Protein AF-A0A0S7WGB2-F1 (afdb_monomer)

Sequence (646 aa):
MKRSSSIVLLCVVPLFVHAASQEVFLLPTKPGRPSEVVHPSSLGKGKGVDYVIQYDGNESNYYLSGLLPGDTIGVFFIPPAACSLVQIHYCKYASAAPPTNTYYAFVADVPDGVTLDDFEEYHSASSMPGPTPVGTMFEGPSPFTHDLIGDWEWDTLDVPSVPDVGTNPFYAATTIEGTPGVESEQSTRIDTEVSPPYYGIAWKQGGAGPEANGPGWYSSWHLFWVRALVRVYENLGAEIVGYDRLPDTYLTTTRTVTAQARDLLGIPGSLHGVAWVRLTYSINGGSETTLDMTRISGDSLDGVYSLSLPAVGVYDTVSYYIATEDLQGVGTTTATASYVVRQGTPGNILLLVEDDPYYISHDPVRSVAGKVDFWDEDEYGRADSSVLNFYLPGKGPGQSIIFWFTWSGFHFVDETYTGGGTGFLEDFLDGGGKLFVSSEDLPCGGFALNPDFEDWVAPAGHFLHDYMKAFAGYDDHETDSVFTQYGVPGDPLTGSANLAEVYVWPYDWAGSGNTWAGRFDDLDPGAVPIFYGAVGEVMGYRYADPGGYKVVFLYYPWHYVMLSDLSGYDTEAQDTLIHNTLTWFGYVGVYEEEAEEAGFRCALHAALPNPVTDVARIGYSLSSPRNVSLKVYDITGRLVKTLVDE

Radius of gyration: 32.65 Å; Cα contacts (8 Å, |Δi|>4): 1582; chains: 1; bounding box: 116×72×86 Å

Foldseek 3Di:
DDDDDDDDDPPPPPPPPPFAWAKWKWDFDDPPDATDTHHVVVQPDDDHPVVVPDPDDDDFWDWDWDAFAFKKKWFKHQDLFWWFFFKKKFKKAFADPPFPWKKFKFKAFADPPDDLVQFAAQLDPPGDFGDDRHDGTQDDSDIDGDRDHPDIDIDMDGRPVRDGCGRGMMMIIMGIHDDGPDIGSMTFGKDAQADDPAGMKMFDCADPHSRPNHTHIHGYNIDTPMMTTIIGSGQSKKEWPDKDQDFAAQFLAKDKIKTKMAFQGGTVPVQTFWPWKWKWKDKPPDDIDIDTWAFPDDDRGITMTMDIDGRHDAQIKMKMKMWITTSVRDYDIDDIHMAGNHDDDQAAEEEEEEPAPPLPPDDLLVVWFVGYDYHYCVVRNAYAPRNLQLLAQPRHRYPLEYEYEYAQCQSCFDLVGLVGTNNSVVSSQLSQGEYEYEYQHCVCRRVVQDVVQFKGAADPVGCCVPPVFFGIWTWLPWFAQKFKKAFDCPDLQQNDPLNRMWIAGARVVCPSGTQRFMFGPDGDPQWAQGMAGPVGTRQWTKHADPSNYIYIYGSGRLSRIADPVNPGHPSVSSNSNSNSSCVVNVPPRTDDDDDDDPPKDKDKDDWPPPVDDDDTDIDIDIPDDDFDWAFDADPVRHTDDIPDGD

pLDDT: mean 84.35, std 15.84, range [25.73, 98.75]

Secondary structure (DSSP, 8-state):
-----------------PPP-EEEEEPPPBTTBPPPEE-GGGGGSSS-GGGT--SSSS---EE---PPTT-EEEEEE--SS-EEEEEEEEEEEESSSS----EEEEEEEPPTT--GGG--BTTSTTPPPB--S--SEEEEEEEE----BSS-EEEEEE-TT--EEET--EEEEEEEPSSTTS--SEEEEEE-SPPSSP-EEEEE---SSTTTT-SEEEEESSEE-EEEEEEE-S---BEEEEE--PPPBS--S-EEEEEEEE----SSGGG-SEEEEEEEEEETT---EEEEPEEEEE-SSEEEEEEEEPP--TT-EEEEEEEEEETTS-B-BPPPEEEEB----TTPEEEEEES-TT--S--HHHHHBSSEEEEEHHHH-S--HHHHHTTSTTTSSS-SEEEEEESS-HHHH-TTTTTSSSHHHHHHHHTT-EEEEE-SSIIIIIS-S-TTSSEEE--TTSHIIIII-EEEEETT---SSSEEEEE-TT-TTT-SGGGSSEEEPPPTTTTTS-----EEEEE-TT-EEEEE-TTS-EEEEEEE-TTS-EEEEESS-GGGEE-TTSSSB-HHHHHHHHHHHHHHTT---BPPS----TT--EEEPPPBSSS-SS--B--EEESS----EEEEE-TTS-EEEEEEE-

Mean predicted aligned error: 14.78 Å

Structure (mmCIF, N/CA/C/O backbone):
data_AF-A0A0S7WGB2-F1
#
_entry.id   AF-A0A0S7WGB2-F1
#
loop_
_atom_site.group_PDB
_atom_site.id
_atom_site.type_symbol
_atom_site.label_atom_id
_atom_site.label_alt_id
_atom_site.label_comp_id
_atom_site.label_asym_id
_atom_site.label_entity_id
_atom_site.label_seq_id
_atom_site.pdbx_PDB_ins_code
_atom_site.Cartn_x
_atom_site.Cartn_y
_atom_site.Cartn_z
_atom_site.occupancy
_atom_site.B_iso_or_equiv
_atom_site.auth_seq_id
_atom_site.auth_comp_id
_atom_site.auth_asym_id
_atom_site.auth_atom_id
_atom_site.pdbx_PDB_model_num
ATOM 1 N N . MET A 1 1 ? 80.731 8.895 -43.861 1.00 42.41 1 MET A N 1
ATOM 2 C CA . MET A 1 1 ? 79.888 9.332 -42.729 1.00 42.41 1 MET A CA 1
ATOM 3 C C . MET A 1 1 ? 78.636 9.996 -43.300 1.00 42.41 1 MET A C 1
ATOM 5 O O . MET A 1 1 ? 78.720 11.132 -43.730 1.00 42.41 1 MET A O 1
ATOM 9 N N . LYS A 1 2 ? 77.532 9.249 -43.424 1.00 32.84 2 LYS A N 1
ATOM 10 C CA . LYS A 1 2 ? 76.157 9.724 -43.682 1.00 32.84 2 LYS A CA 1
ATOM 11 C C . LYS A 1 2 ? 75.243 8.562 -43.277 1.00 32.84 2 LYS A C 1
ATOM 13 O O . LYS A 1 2 ? 75.189 7.559 -43.979 1.00 32.84 2 LYS A O 1
ATOM 18 N N . ARG A 1 3 ? 74.660 8.636 -42.076 1.00 29.11 3 ARG A N 1
ATOM 19 C CA . ARG A 1 3 ? 73.655 7.680 -41.592 1.00 29.11 3 ARG A CA 1
ATOM 20 C C . ARG A 1 3 ? 72.291 8.164 -42.082 1.00 29.11 3 ARG A C 1
ATOM 22 O O . ARG A 1 3 ? 71.947 9.317 -41.856 1.00 29.11 3 ARG A O 1
ATOM 29 N N . SER A 1 4 ? 71.576 7.290 -42.781 1.00 28.77 4 SER A N 1
ATOM 30 C CA . SER A 1 4 ? 70.170 7.462 -43.139 1.00 28.77 4 SER A CA 1
ATOM 31 C C . SER A 1 4 ? 69.328 7.119 -41.914 1.00 28.77 4 SER A C 1
ATOM 33 O O . SER A 1 4 ? 69.390 5.987 -41.439 1.00 28.77 4 SER A O 1
ATOM 35 N N . SER A 1 5 ? 68.592 8.091 -41.383 1.00 31.03 5 SER A N 1
ATOM 36 C CA . SER A 1 5 ? 67.608 7.874 -40.322 1.00 31.03 5 SER A CA 1
ATOM 37 C C . SER A 1 5 ? 66.266 7.546 -40.970 1.00 31.03 5 SER A C 1
ATOM 39 O O . SER A 1 5 ? 65.616 8.432 -41.517 1.00 31.03 5 SER A O 1
ATOM 41 N N . SER A 1 6 ? 65.861 6.278 -40.925 1.00 29.50 6 SER A N 1
ATOM 42 C CA . SER A 1 6 ? 64.485 5.877 -41.219 1.00 29.50 6 SER A CA 1
ATOM 43 C C . SER A 1 6 ? 63.653 6.071 -39.954 1.00 29.50 6 SER A C 1
ATOM 45 O O . SER A 1 6 ? 63.868 5.384 -38.959 1.00 29.50 6 SER A O 1
ATOM 47 N N . ILE A 1 7 ? 62.732 7.033 -39.982 1.00 31.23 7 ILE A N 1
ATOM 48 C CA . ILE A 1 7 ? 61.680 7.183 -38.975 1.00 31.23 7 ILE A CA 1
ATOM 49 C C . ILE A 1 7 ? 60.627 6.118 -39.289 1.00 31.23 7 ILE A C 1
ATOM 51 O O . ILE A 1 7 ? 59.967 6.181 -40.324 1.00 31.23 7 ILE A O 1
ATOM 55 N N . VAL A 1 8 ? 60.506 5.118 -38.418 1.00 28.47 8 VAL A N 1
ATOM 56 C CA . VAL A 1 8 ? 59.372 4.190 -38.415 1.00 28.47 8 VAL A CA 1
ATOM 57 C C . VAL A 1 8 ? 58.229 4.910 -37.710 1.00 28.47 8 VAL A C 1
ATOM 59 O O . VAL A 1 8 ? 58.269 5.111 -36.498 1.00 28.47 8 VAL A O 1
ATOM 62 N N . LEU A 1 9 ? 57.241 5.353 -38.484 1.00 26.38 9 LEU A N 1
ATOM 63 C CA . LEU A 1 9 ? 55.979 5.862 -37.965 1.00 26.38 9 LEU A CA 1
ATOM 64 C C . LEU A 1 9 ? 55.175 4.651 -37.470 1.00 26.38 9 LEU A C 1
ATOM 66 O O . LEU A 1 9 ? 54.640 3.885 -38.269 1.00 26.38 9 LEU A O 1
ATOM 70 N N . LEU A 1 10 ? 55.158 4.432 -36.156 1.00 27.50 10 LEU A N 1
ATOM 71 C CA . LEU A 1 10 ? 54.291 3.440 -35.532 1.00 27.50 10 LEU A CA 1
ATOM 72 C C . LEU A 1 10 ? 52.867 4.021 -35.532 1.00 27.50 10 LEU A C 1
ATOM 74 O O . LEU A 1 10 ? 52.515 4.816 -34.664 1.00 27.50 10 LEU A O 1
ATOM 78 N N . CYS A 1 11 ? 52.058 3.678 -36.536 1.00 25.73 11 CYS A N 1
ATOM 79 C CA . CYS A 1 11 ? 50.611 3.858 -36.454 1.00 25.73 11 CYS A CA 1
ATOM 80 C C . CYS A 1 11 ? 50.092 2.919 -35.362 1.00 25.73 11 CYS A C 1
ATOM 82 O O . CYS A 1 11 ? 49.895 1.729 -35.598 1.00 25.73 11 CYS A O 1
ATOM 84 N N . VAL A 1 12 ? 49.891 3.454 -34.158 1.00 30.66 12 VAL A N 1
ATOM 85 C CA . VAL A 1 12 ? 49.016 2.830 -33.168 1.00 30.66 12 VAL A CA 1
ATOM 86 C C . VAL A 1 12 ? 47.600 3.011 -33.702 1.00 30.66 12 VAL A C 1
ATOM 88 O O . VAL A 1 12 ? 46.994 4.067 -33.548 1.00 30.66 12 VAL A O 1
ATOM 91 N N . VAL A 1 13 ? 47.104 2.000 -34.410 1.00 29.02 13 VAL A N 1
ATOM 92 C CA . VAL A 1 13 ? 45.662 1.825 -34.581 1.00 29.02 13 VAL A CA 1
ATOM 93 C C . VAL A 1 13 ? 45.130 1.571 -33.170 1.00 29.02 13 VAL A C 1
ATOM 95 O O . VAL A 1 13 ? 45.625 0.637 -32.531 1.00 29.02 13 VAL A O 1
ATOM 98 N N . PRO A 1 14 ? 44.196 2.373 -32.632 1.00 31.22 14 PRO A N 1
ATOM 99 C CA . PRO A 1 14 ? 43.492 1.951 -31.440 1.00 31.22 14 PRO A CA 1
ATOM 100 C C . PRO A 1 14 ? 42.751 0.675 -31.839 1.00 31.22 14 PRO A C 1
ATOM 102 O O . PRO A 1 14 ? 41.801 0.714 -32.619 1.00 31.22 14 PRO A O 1
ATOM 105 N N . LEU A 1 15 ? 43.221 -0.477 -31.356 1.00 30.94 15 LEU A N 1
ATOM 106 C CA . LEU A 1 15 ? 42.318 -1.598 -31.175 1.00 30.94 15 LEU A CA 1
ATOM 107 C C . LEU A 1 15 ? 41.280 -1.080 -30.184 1.00 30.94 15 LEU A C 1
ATOM 109 O O . LEU A 1 15 ? 41.540 -1.035 -28.984 1.00 30.94 15 LEU A O 1
ATOM 113 N N . PHE A 1 16 ? 40.136 -0.629 -30.698 1.00 33.62 16 PHE A N 1
ATOM 114 C CA . PHE A 1 16 ? 38.912 -0.627 -29.923 1.00 33.62 16 PHE A CA 1
ATOM 115 C C . PHE A 1 16 ? 38.746 -2.071 -29.455 1.00 33.62 16 PHE A C 1
ATOM 117 O O . PHE A 1 16 ? 38.366 -2.954 -30.226 1.00 33.62 16 PHE A O 1
ATOM 124 N N . VAL A 1 17 ? 39.131 -2.324 -28.203 1.00 36.31 17 VAL A N 1
ATOM 125 C CA . VAL A 1 17 ? 38.549 -3.410 -27.427 1.00 36.31 17 VAL A CA 1
ATOM 126 C C . VAL A 1 17 ? 37.057 -3.189 -27.616 1.00 36.31 17 VAL A C 1
ATOM 128 O O . VAL A 1 17 ? 36.560 -2.139 -27.215 1.00 36.31 17 VAL A O 1
ATOM 131 N N . HIS A 1 18 ? 36.386 -4.074 -28.362 1.00 40.72 18 HIS A N 1
ATOM 132 C CA . HIS A 1 18 ? 34.930 -4.054 -28.404 1.00 40.72 18 HIS A CA 1
ATOM 133 C C . HIS A 1 18 ? 34.508 -4.016 -26.942 1.00 40.72 18 HIS A C 1
ATOM 135 O O . HIS A 1 18 ? 34.888 -4.922 -26.193 1.00 40.72 18 HIS A O 1
ATOM 141 N N . ALA A 1 19 ? 33.841 -2.938 -26.522 1.00 54.25 19 ALA A N 1
ATOM 142 C CA . ALA A 1 19 ? 33.195 -2.933 -25.226 1.00 54.25 19 ALA A CA 1
ATOM 143 C C . ALA A 1 19 ? 32.399 -4.236 -25.171 1.00 54.25 19 ALA A C 1
ATOM 145 O O . ALA A 1 19 ? 31.718 -4.594 -26.142 1.00 54.25 19 ALA A O 1
ATOM 146 N N . ALA A 1 20 ? 32.601 -5.017 -24.112 1.00 70.62 20 ALA A N 1
ATOM 147 C CA . ALA A 1 20 ? 31.757 -6.175 -23.917 1.00 70.62 20 ALA A CA 1
ATOM 148 C C . ALA A 1 20 ? 30.309 -5.679 -23.983 1.00 70.62 20 ALA A C 1
ATOM 150 O O . ALA A 1 20 ? 30.006 -4.600 -23.493 1.00 70.62 20 ALA A O 1
ATOM 151 N N . SER A 1 21 ? 29.451 -6.402 -24.681 1.00 80.94 21 SER A N 1
ATOM 152 C CA . SER A 1 21 ? 28.042 -6.051 -24.796 1.00 80.94 21 SER A CA 1
ATOM 153 C C . SER A 1 21 ? 27.221 -7.310 -24.634 1.00 80.94 21 SER A C 1
ATOM 155 O O . SER A 1 21 ? 27.725 -8.420 -24.846 1.00 80.94 21 SER A O 1
ATOM 157 N N . GLN A 1 22 ? 25.976 -7.136 -24.219 1.00 84.81 22 GLN A N 1
ATOM 158 C CA . GLN A 1 22 ? 25.031 -8.228 -24.069 1.00 84.81 22 GLN A CA 1
ATOM 159 C C . GLN A 1 22 ? 23.725 -7.916 -24.765 1.00 84.81 22 GLN A C 1
ATOM 161 O O . GLN A 1 22 ? 23.256 -6.781 -24.742 1.00 84.81 22 GLN A O 1
ATOM 166 N N . GLU A 1 23 ? 23.154 -8.947 -25.376 1.00 87.56 23 GLU A N 1
ATOM 167 C CA . GLU A 1 23 ? 21.829 -8.873 -25.968 1.00 87.56 23 GLU A CA 1
ATOM 168 C C . GLU A 1 23 ? 20.772 -9.120 -24.893 1.00 87.56 23 GLU A C 1
ATOM 170 O O . GLU A 1 23 ? 20.782 -10.155 -24.226 1.00 87.56 23 GLU A O 1
ATOM 175 N N . VAL A 1 24 ? 19.866 -8.161 -24.734 1.00 85.81 24 VAL A N 1
ATOM 176 C CA . VAL A 1 24 ? 18.744 -8.210 -23.793 1.00 85.81 24 VAL A CA 1
ATOM 177 C C . VAL A 1 24 ? 17.485 -7.685 -24.455 1.00 85.81 24 VAL A C 1
ATOM 179 O O . VAL A 1 24 ? 17.551 -6.893 -25.397 1.00 85.81 24 VAL A O 1
ATOM 182 N N . PHE A 1 25 ? 16.334 -8.123 -23.959 1.00 88.44 25 PHE A N 1
ATOM 183 C CA . PHE A 1 25 ? 15.065 -7.534 -24.351 1.00 88.44 25 PHE A CA 1
ATOM 184 C C . PHE A 1 25 ? 14.744 -6.337 -23.462 1.00 88.44 25 PHE A C 1
ATOM 186 O O . PHE A 1 25 ? 14.855 -6.428 -22.242 1.00 88.44 25 PHE A O 1
ATOM 193 N N . LEU A 1 26 ? 14.314 -5.244 -24.083 1.00 89.12 26 LEU A N 1
ATOM 194 C CA . LEU A 1 26 ? 13.598 -4.165 -23.424 1.00 89.12 26 LEU A CA 1
ATOM 195 C C . LEU A 1 26 ? 12.100 -4.413 -23.562 1.00 89.12 26 LEU A C 1
ATOM 197 O O . LEU A 1 26 ? 11.605 -4.682 -24.664 1.00 89.12 26 LEU A O 1
ATOM 201 N N . LEU A 1 27 ? 11.391 -4.292 -22.446 1.00 87.06 27 LEU A N 1
ATOM 202 C CA . LEU A 1 27 ? 9.941 -4.138 -22.434 1.00 87.06 27 LEU A CA 1
ATOM 203 C C . LEU A 1 27 ? 9.577 -2.650 -22.619 1.00 87.06 27 LEU A C 1
ATOM 205 O O . LEU A 1 27 ? 10.421 -1.780 -22.365 1.00 87.06 27 LEU A O 1
ATOM 209 N N . PRO A 1 28 ? 8.355 -2.329 -23.081 1.00 83.06 28 PRO A N 1
ATOM 210 C CA . PRO A 1 28 ? 7.879 -0.957 -23.174 1.00 83.06 28 PRO A CA 1
ATOM 211 C C . PRO A 1 28 ? 8.037 -0.230 -21.839 1.00 83.06 28 PRO A C 1
ATOM 213 O O . PRO A 1 28 ? 7.956 -0.830 -20.764 1.00 83.06 28 PRO A O 1
ATOM 216 N N . THR A 1 29 ? 8.298 1.067 -21.917 1.00 84.31 29 THR A N 1
ATOM 217 C CA . THR A 1 29 ? 8.453 1.925 -20.738 1.00 84.31 29 THR A CA 1
ATOM 218 C C . THR A 1 29 ? 7.164 1.967 -19.910 1.00 84.31 29 THR A C 1
ATOM 220 O O . THR A 1 29 ? 6.072 1.850 -20.461 1.00 84.31 29 THR A O 1
ATOM 223 N N . LYS A 1 30 ? 7.300 2.161 -18.591 1.00 74.94 30 LYS A N 1
ATOM 224 C CA . LYS A 1 30 ? 6.201 2.297 -17.620 1.00 74.94 30 LYS A CA 1
ATOM 225 C C . LYS A 1 30 ? 6.271 3.635 -16.856 1.00 74.94 30 LYS A C 1
ATOM 227 O O . LYS A 1 30 ? 7.336 4.257 -16.844 1.00 74.94 30 LYS A O 1
ATOM 232 N N . PRO A 1 31 ? 5.189 4.059 -16.166 1.00 65.06 31 PRO A N 1
ATOM 233 C CA . PRO A 1 31 ? 5.184 5.256 -15.321 1.00 65.06 31 PRO A CA 1
ATOM 234 C C . PRO A 1 31 ? 6.383 5.374 -14.390 1.00 65.06 31 PRO A C 1
ATOM 236 O O . PRO A 1 31 ? 6.680 4.465 -13.619 1.00 65.06 31 PRO A O 1
ATOM 239 N N . GLY A 1 32 ? 7.073 6.516 -14.468 1.00 66.69 32 GLY A N 1
ATOM 240 C CA . GLY A 1 32 ? 8.131 6.896 -13.532 1.00 66.69 32 GLY A CA 1
ATOM 241 C C . GLY A 1 32 ? 9.438 6.103 -13.627 1.00 66.69 32 GLY A C 1
ATOM 242 O O . GLY A 1 32 ? 10.314 6.320 -12.791 1.00 66.69 32 GLY A O 1
ATOM 243 N N . ARG A 1 33 ? 9.608 5.208 -14.614 1.00 78.00 33 ARG A N 1
ATOM 244 C CA . ARG A 1 33 ? 10.829 4.398 -14.755 1.00 78.00 33 ARG A CA 1
ATOM 245 C C . ARG A 1 33 ? 11.209 4.103 -16.213 1.00 78.00 33 ARG A C 1
ATOM 247 O O . ARG A 1 33 ? 10.327 4.046 -17.065 1.00 78.00 33 ARG A O 1
ATOM 254 N N . PRO A 1 34 ? 12.504 3.885 -16.511 1.00 86.94 34 PRO A N 1
ATOM 255 C CA . PRO A 1 34 ? 12.9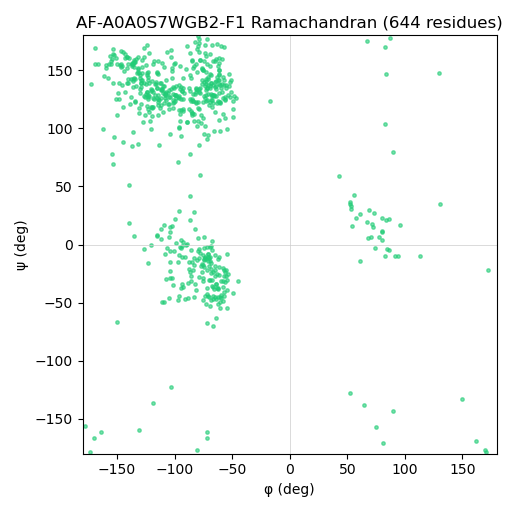51 3.379 -17.811 1.00 86.94 34 PRO A CA 1
ATOM 256 C C . PRO A 1 34 ? 12.362 2.000 -18.170 1.00 86.94 34 PRO A C 1
ATOM 258 O O . PRO A 1 34 ? 11.757 1.327 -17.334 1.00 86.94 34 PRO A O 1
ATOM 261 N N . SER A 1 35 ? 12.581 1.564 -19.414 1.00 87.75 35 SER A N 1
ATOM 262 C CA . SER A 1 35 ? 12.243 0.221 -19.899 1.00 87.75 35 SER A CA 1
ATOM 263 C C . SER A 1 35 ? 12.873 -0.876 -19.040 1.00 87.75 35 SER A C 1
ATOM 265 O O . SER A 1 35 ? 14.053 -0.816 -18.697 1.00 87.75 35 SER A O 1
ATOM 267 N N . GLU A 1 36 ? 12.101 -1.921 -18.746 1.00 84.88 36 GLU A N 1
ATOM 268 C CA . GLU A 1 36 ? 12.595 -3.089 -18.015 1.00 84.88 36 GLU A CA 1
ATOM 269 C C . GLU A 1 36 ? 13.485 -3.976 -18.897 1.00 84.88 36 GLU A C 1
ATOM 271 O O . GLU A 1 36 ? 13.185 -4.205 -20.071 1.00 84.88 36 GLU A O 1
ATOM 276 N N . VAL A 1 37 ? 14.570 -4.493 -18.311 1.00 83.19 37 VAL A N 1
ATOM 277 C CA . VAL A 1 37 ? 15.527 -5.392 -18.967 1.00 83.19 37 VAL A CA 1
ATOM 278 C C . VAL A 1 37 ? 15.203 -6.847 -18.653 1.00 83.19 37 VAL A C 1
ATOM 280 O O . VAL A 1 37 ? 15.170 -7.250 -17.493 1.00 83.19 37 VAL A O 1
ATOM 283 N N . VAL A 1 38 ? 15.090 -7.670 -19.695 1.00 78.94 38 VAL A N 1
ATOM 284 C CA . VAL A 1 38 ? 14.942 -9.124 -19.580 1.00 78.94 38 VAL A CA 1
ATOM 285 C C . VAL A 1 38 ? 16.098 -9.822 -20.293 1.00 78.94 38 VAL A C 1
ATOM 287 O O . VAL A 1 38 ? 16.274 -9.705 -21.509 1.00 78.94 38 VAL A O 1
ATOM 290 N N . HIS A 1 39 ? 16.891 -10.586 -19.541 1.00 72.81 39 HIS A N 1
ATOM 291 C CA . HIS A 1 39 ? 18.008 -11.342 -20.105 1.00 72.81 39 HIS A CA 1
ATOM 292 C C . HIS A 1 39 ? 17.517 -12.624 -20.819 1.00 72.81 39 HIS A C 1
ATOM 294 O O . HIS A 1 39 ? 16.762 -13.389 -20.224 1.00 72.81 39 HIS A O 1
ATOM 300 N N . PRO A 1 40 ? 17.983 -12.971 -22.036 1.00 67.31 40 PRO A N 1
ATOM 301 C CA . PRO A 1 40 ? 17.479 -14.131 -22.784 1.00 67.31 40 PRO A CA 1
ATOM 302 C C . PRO A 1 40 ? 17.672 -15.494 -22.096 1.00 67.31 40 PRO A C 1
ATOM 304 O O . PRO A 1 40 ? 17.007 -16.469 -22.430 1.00 67.31 40 PRO A O 1
ATOM 307 N N . SER A 1 41 ? 18.584 -15.611 -21.128 1.00 58.88 41 SER A N 1
ATOM 308 C CA . SER A 1 41 ? 18.769 -16.859 -20.366 1.00 58.88 41 SER A CA 1
ATOM 309 C C . SER A 1 41 ? 17.691 -17.113 -19.305 1.00 58.88 41 SER A C 1
ATOM 311 O O . SER A 1 41 ? 17.544 -18.260 -18.876 1.00 58.88 41 SER A O 1
ATOM 313 N N . SER A 1 42 ? 16.907 -16.103 -18.904 1.00 55.25 42 SER A N 1
ATOM 314 C CA . SER A 1 42 ? 15.749 -16.304 -18.018 1.00 55.25 42 SER A CA 1
ATOM 315 C C . SER A 1 42 ? 14.605 -17.060 -18.719 1.00 55.25 42 SER A C 1
ATOM 317 O O . SER A 1 42 ? 13.716 -17.588 -18.056 1.00 55.25 42 SER A O 1
ATOM 319 N N . LEU A 1 43 ? 14.691 -17.239 -20.046 1.00 55.84 43 LEU A N 1
ATOM 320 C CA . LEU A 1 43 ? 13.709 -17.896 -20.922 1.00 55.84 43 LEU A CA 1
ATOM 321 C C . LEU A 1 43 ? 13.669 -19.444 -20.815 1.00 55.84 43 LEU A C 1
ATOM 323 O O . LEU A 1 43 ? 13.001 -20.106 -21.606 1.00 55.84 43 LEU A O 1
ATOM 327 N N . GLY A 1 44 ? 14.408 -20.054 -19.878 1.00 39.09 44 GLY A N 1
ATOM 328 C CA . GLY A 1 44 ? 14.748 -21.487 -19.895 1.00 39.09 44 GLY A CA 1
ATOM 329 C C . GLY A 1 44 ? 14.011 -22.436 -18.934 1.00 39.09 44 GLY A C 1
ATOM 330 O O . GLY A 1 44 ? 14.406 -23.601 -18.855 1.00 39.09 44 GLY A O 1
ATOM 331 N N . LYS A 1 45 ? 12.988 -22.014 -18.174 1.00 41.19 45 LYS A N 1
ATOM 332 C CA . LYS A 1 45 ? 12.324 -22.890 -17.178 1.00 41.19 45 LYS A CA 1
ATOM 333 C C . LYS A 1 45 ? 10.791 -22.875 -17.262 1.00 41.19 45 LYS A C 1
ATOM 335 O O . LYS A 1 45 ? 10.117 -22.192 -16.506 1.00 41.19 45 LYS A O 1
ATOM 340 N N . GLY A 1 46 ? 10.239 -23.732 -18.123 1.00 39.28 46 GLY A N 1
ATOM 341 C CA . GLY A 1 46 ? 8.917 -24.351 -17.917 1.00 39.28 46 GLY A CA 1
ATOM 342 C C . GLY A 1 46 ? 7.663 -23.564 -18.315 1.00 39.28 46 GLY A C 1
ATOM 343 O O . GLY A 1 46 ? 6.598 -24.173 -18.377 1.00 39.28 46 GLY A O 1
ATOM 344 N N . LYS A 1 47 ? 7.761 -22.275 -18.646 1.00 40.09 47 LYS A N 1
ATOM 345 C CA . LYS A 1 47 ? 6.701 -21.503 -19.313 1.00 40.09 47 LYS A CA 1
ATOM 346 C C . LYS A 1 47 ? 7.351 -20.667 -20.418 1.00 40.09 47 LYS A C 1
ATOM 348 O O . LYS A 1 47 ? 8.454 -20.164 -20.221 1.00 40.09 47 LYS A O 1
ATOM 353 N N . GLY A 1 48 ? 6.741 -20.638 -21.603 1.00 44.19 48 GLY A N 1
ATOM 354 C CA . GLY A 1 48 ? 7.300 -19.980 -22.787 1.00 44.19 48 GLY A CA 1
ATOM 355 C C . GLY A 1 48 ? 7.464 -18.467 -22.616 1.00 44.19 48 GLY A C 1
ATOM 356 O O . GLY A 1 48 ? 7.008 -17.883 -21.636 1.00 44.19 48 GLY A O 1
ATOM 357 N N . VAL A 1 49 ? 8.107 -17.848 -23.606 1.00 42.75 49 VAL A N 1
ATOM 358 C CA . VAL A 1 49 ? 8.369 -16.403 -23.738 1.00 42.75 49 VAL A CA 1
ATOM 359 C C . VAL A 1 49 ? 7.154 -15.518 -23.410 1.00 42.75 49 VAL A C 1
ATOM 361 O O . VAL A 1 49 ? 7.320 -14.431 -22.863 1.00 42.75 49 VAL A O 1
ATOM 364 N N . ASP A 1 50 ? 5.947 -16.008 -23.681 1.00 48.34 50 ASP A N 1
ATOM 365 C CA . ASP A 1 50 ? 4.692 -15.275 -23.490 1.00 48.34 50 ASP A CA 1
ATOM 366 C C . ASP A 1 50 ? 4.276 -15.128 -22.015 1.00 48.34 50 ASP A C 1
ATOM 368 O O . ASP A 1 50 ? 3.364 -14.368 -21.714 1.00 48.34 50 ASP A O 1
ATOM 372 N N . TYR A 1 51 ? 4.928 -15.838 -21.085 1.00 41.56 51 TYR A N 1
ATOM 373 C CA . TYR A 1 51 ? 4.647 -15.735 -19.646 1.00 41.56 51 TYR A CA 1
ATOM 374 C C . TYR A 1 51 ? 5.432 -14.610 -18.952 1.00 41.56 51 TYR A C 1
ATOM 376 O O . TYR A 1 51 ? 5.018 -14.142 -17.900 1.00 41.56 51 TYR A O 1
ATOM 384 N N . VAL A 1 52 ? 6.572 -14.185 -19.514 1.00 48.59 52 VAL A N 1
ATOM 385 C CA . VAL A 1 52 ? 7.424 -13.125 -18.927 1.00 48.59 52 VAL A CA 1
ATOM 386 C C . VAL A 1 52 ? 6.979 -11.731 -19.381 1.00 48.59 52 VAL A C 1
ATOM 388 O O . VAL A 1 52 ? 7.259 -10.740 -18.720 1.00 48.59 52 VAL A O 1
ATOM 391 N N . ILE A 1 53 ? 6.257 -11.655 -20.499 1.00 52.84 53 ILE A N 1
ATOM 392 C CA . ILE A 1 53 ? 5.690 -10.422 -21.040 1.00 52.84 53 ILE A CA 1
ATOM 393 C C . ILE A 1 53 ? 4.238 -10.349 -20.573 1.00 52.84 53 ILE A C 1
ATOM 395 O O . ILE A 1 53 ? 3.323 -10.604 -21.335 1.00 52.84 53 ILE A O 1
ATOM 399 N N . GLN A 1 54 ? 4.020 -10.107 -19.288 1.00 55.12 54 GLN A N 1
ATOM 400 C CA . GLN A 1 54 ? 2.701 -9.729 -18.784 1.00 55.12 54 GLN A CA 1
ATOM 401 C C . GLN A 1 54 ? 2.850 -8.311 -18.280 1.00 55.12 54 GLN A C 1
ATOM 403 O O . GLN A 1 54 ? 3.615 -8.077 -17.339 1.00 55.12 54 GLN A O 1
ATOM 408 N N . TYR A 1 55 ? 2.225 -7.356 -18.967 1.00 57.84 55 TYR A N 1
ATOM 409 C CA . TYR A 1 55 ? 2.521 -5.972 -18.681 1.00 57.84 55 TYR A CA 1
ATOM 410 C C . TYR A 1 55 ? 1.802 -5.482 -17.434 1.00 57.84 55 TYR A C 1
ATOM 412 O O . TYR A 1 55 ? 2.434 -4.681 -16.776 1.00 57.84 55 TYR A O 1
ATOM 420 N N . ASP A 1 56 ? 0.635 -5.995 -17.017 1.00 48.25 56 ASP A N 1
ATOM 421 C CA . ASP A 1 56 ? 0.002 -5.594 -15.736 1.00 48.25 56 ASP A CA 1
ATOM 422 C C . ASP A 1 56 ? -0.930 -6.656 -15.097 1.00 48.25 56 ASP A C 1
ATOM 424 O O . ASP A 1 56 ? -2.129 -6.467 -14.974 1.00 48.25 56 ASP A O 1
ATOM 428 N N . GLY A 1 57 ? -0.384 -7.768 -14.590 1.00 46.34 57 GLY A N 1
ATOM 429 C CA . GLY A 1 57 ? -1.135 -8.617 -13.645 1.00 46.34 57 GLY A CA 1
ATOM 430 C C . GLY A 1 57 ? -1.978 -9.733 -14.277 1.00 46.34 57 GLY A C 1
ATOM 431 O O . GLY A 1 57 ? -3.197 -9.680 -14.344 1.00 46.34 57 GLY A O 1
ATOM 432 N N . ASN A 1 58 ? -1.297 -10.818 -14.641 1.00 44.47 58 ASN A N 1
ATOM 433 C CA . ASN A 1 58 ? -1.801 -12.194 -14.727 1.00 44.47 58 ASN A CA 1
ATOM 434 C C . ASN A 1 58 ? -2.958 -12.596 -15.673 1.00 44.47 58 ASN A C 1
ATOM 436 O O . ASN A 1 58 ? -3.039 -13.804 -15.896 1.00 44.47 58 ASN A O 1
ATOM 440 N N . GLU A 1 59 ? -3.783 -11.729 -16.286 1.00 51.62 59 GLU A N 1
ATOM 441 C CA . GLU A 1 59 ? -4.978 -12.225 -17.030 1.00 51.62 59 GLU A CA 1
ATOM 442 C C . GLU A 1 59 ? -5.362 -11.580 -18.387 1.00 51.62 59 GLU A C 1
ATOM 444 O O . GLU A 1 59 ? -6.458 -11.832 -18.884 1.00 51.62 59 GLU A O 1
ATOM 449 N N . SER A 1 60 ? -4.482 -10.864 -19.097 1.00 55.69 60 SER A N 1
ATOM 450 C CA . SER A 1 60 ? -4.880 -10.235 -20.381 1.00 55.69 60 SER A CA 1
ATOM 451 C C . SER A 1 60 ? -4.419 -10.987 -21.652 1.00 55.69 60 SER A C 1
ATOM 453 O O . SER A 1 60 ? -3.235 -11.248 -21.892 1.00 55.69 60 SER A O 1
ATOM 455 N N . ASN A 1 61 ? -5.389 -11.379 -22.495 1.00 66.75 61 ASN A N 1
ATOM 456 C CA . ASN A 1 61 ? -5.206 -12.107 -23.767 1.00 66.75 61 ASN A CA 1
ATOM 457 C C . ASN A 1 61 ? -6.153 -11.573 -24.863 1.00 66.75 61 ASN A C 1
ATOM 459 O O . ASN A 1 61 ? -6.903 -12.332 -25.483 1.00 66.75 61 ASN A O 1
ATOM 463 N N . TYR A 1 62 ? -6.153 -10.255 -25.074 1.00 76.94 62 TYR A N 1
ATOM 464 C CA . TYR A 1 62 ? -7.063 -9.579 -26.001 1.00 76.94 62 TYR A CA 1
ATOM 465 C C . TYR A 1 62 ? -6.375 -9.218 -27.324 1.00 76.94 62 TYR A C 1
ATOM 467 O O . TYR A 1 62 ? -5.165 -8.987 -27.377 1.00 76.94 62 TYR A O 1
ATOM 475 N N . TYR A 1 63 ? -7.158 -9.143 -28.404 1.00 81.69 63 TYR A N 1
ATOM 476 C CA . TYR A 1 63 ? -6.734 -8.552 -29.675 1.00 81.69 63 TYR A CA 1
ATOM 477 C C . TYR A 1 63 ? -7.435 -7.208 -29.874 1.00 81.69 63 TYR A C 1
ATOM 479 O O . TYR A 1 63 ? -8.615 -7.065 -29.563 1.00 81.69 63 TYR A O 1
ATOM 487 N N . LEU A 1 64 ? -6.717 -6.230 -30.422 1.00 83.62 64 LEU A N 1
ATOM 488 C CA . LEU A 1 64 ? -7.271 -4.913 -30.726 1.00 83.62 64 LEU A CA 1
ATOM 489 C C . LEU A 1 64 ? -8.131 -4.917 -32.005 1.00 83.62 64 LEU A C 1
ATOM 491 O O . LEU A 1 64 ? -7.611 -4.937 -33.120 1.00 83.62 64 LEU A O 1
ATOM 495 N N . SER A 1 65 ? -9.453 -4.866 -31.852 1.00 80.94 65 SER A N 1
ATOM 496 C CA . SER A 1 65 ? -10.401 -4.679 -32.964 1.00 80.94 65 SER A CA 1
ATOM 497 C C . SER A 1 65 ? -10.542 -3.209 -33.390 1.00 80.94 65 SER A C 1
ATOM 499 O O . SER A 1 65 ? -10.123 -2.310 -32.667 1.00 80.94 65 SER A O 1
ATOM 501 N N . GLY A 1 66 ? -11.181 -2.950 -34.538 1.00 79.50 66 GLY A N 1
ATOM 502 C CA . GLY A 1 66 ? -11.535 -1.585 -34.961 1.00 79.50 66 GLY A CA 1
ATOM 503 C C . GLY A 1 66 ? -10.398 -0.780 -35.600 1.00 79.50 66 GLY A C 1
ATOM 504 O O . GLY A 1 66 ? -10.532 0.424 -35.799 1.00 79.50 66 GLY A O 1
ATOM 505 N N . LEU A 1 67 ? -9.274 -1.419 -35.936 1.00 83.12 67 LEU A N 1
ATOM 506 C CA . LEU A 1 67 ? -8.171 -0.752 -36.628 1.00 83.12 67 LEU A CA 1
ATOM 507 C C . LEU A 1 67 ? -8.515 -0.493 -38.096 1.00 83.12 67 LEU A C 1
ATOM 509 O O . LEU A 1 67 ? -8.829 -1.426 -38.842 1.00 83.12 67 LEU A O 1
ATOM 513 N N . LEU A 1 68 ? -8.398 0.763 -38.523 1.00 85.31 68 LEU A N 1
ATOM 514 C CA . LEU A 1 68 ? -8.637 1.181 -39.902 1.00 85.31 68 LEU A CA 1
ATOM 515 C C . LEU A 1 68 ? -7.321 1.359 -40.677 1.00 85.31 68 LEU A C 1
ATOM 517 O O . LEU A 1 68 ? -6.278 1.644 -40.088 1.00 85.31 68 LEU A O 1
ATOM 521 N N . PRO A 1 69 ? -7.338 1.244 -42.016 1.00 87.50 69 PRO A N 1
ATOM 522 C CA . PRO A 1 69 ? -6.175 1.548 -42.839 1.00 87.50 69 PRO A CA 1
ATOM 523 C C . PRO A 1 69 ? -5.665 2.968 -42.599 1.00 87.50 69 PRO A C 1
ATOM 525 O O . PRO A 1 69 ? -6.415 3.938 -42.705 1.00 87.50 69 PRO A O 1
ATOM 528 N N . GLY A 1 70 ? -4.372 3.074 -42.306 1.00 87.38 70 GLY A N 1
ATOM 529 C CA . GLY A 1 70 ? -3.706 4.304 -41.901 1.00 87.38 70 GLY A CA 1
ATOM 530 C C . GLY A 1 70 ? -3.615 4.505 -40.387 1.00 87.38 70 GLY A C 1
ATOM 531 O O . GLY A 1 70 ? -2.889 5.408 -39.970 1.00 87.38 70 GLY A O 1
ATOM 532 N N . ASP A 1 71 ? -4.295 3.704 -39.562 1.00 89.94 71 ASP A N 1
ATOM 533 C CA . ASP A 1 71 ? -4.038 3.695 -38.120 1.00 89.94 71 ASP A CA 1
ATOM 534 C C . ASP A 1 71 ? -2.620 3.175 -37.858 1.00 89.94 71 ASP A C 1
ATOM 536 O O . ASP A 1 71 ? -2.146 2.235 -38.506 1.00 89.94 71 ASP A O 1
ATOM 540 N N . THR A 1 72 ? -1.931 3.803 -36.909 1.00 93.31 72 THR A N 1
ATOM 541 C CA . THR A 1 72 ? -0.602 3.382 -36.450 1.00 93.31 72 THR A CA 1
ATOM 542 C C . THR A 1 72 ? -0.658 3.154 -34.956 1.00 93.31 72 THR A C 1
ATOM 544 O O . THR A 1 72 ? -1.163 4.008 -34.242 1.00 93.31 72 THR A O 1
ATOM 547 N N . ILE A 1 73 ? -0.146 2.026 -34.479 1.00 92.69 73 ILE A N 1
ATOM 548 C CA . ILE A 1 73 ? -0.105 1.686 -33.053 1.00 92.69 73 ILE A CA 1
ATOM 549 C C . ILE A 1 73 ? 1.305 1.266 -32.668 1.00 92.69 73 ILE A C 1
ATOM 551 O O . ILE A 1 73 ? 1.966 0.544 -33.419 1.00 92.69 73 ILE A O 1
ATOM 555 N N . GLY A 1 74 ? 1.771 1.707 -31.508 1.00 93.50 74 GLY A N 1
ATOM 556 C CA . GLY A 1 74 ? 3.127 1.430 -31.062 1.00 93.50 74 GLY A CA 1
ATOM 557 C C . GLY A 1 74 ? 3.395 1.896 -29.645 1.00 93.50 74 GLY A C 1
ATOM 558 O O . GLY A 1 74 ? 2.520 2.436 -28.969 1.00 93.50 74 GLY A O 1
ATOM 559 N N . VAL A 1 75 ? 4.626 1.688 -29.199 1.00 91.94 75 VAL A N 1
ATOM 560 C CA . VAL A 1 75 ? 5.045 1.958 -27.821 1.00 91.94 75 VAL A CA 1
ATOM 561 C C . VAL A 1 75 ? 6.392 2.663 -27.777 1.00 91.94 75 VAL A C 1
ATOM 563 O O . VAL A 1 75 ? 7.212 2.549 -28.694 1.00 91.94 75 VAL A O 1
ATOM 566 N N . PHE A 1 76 ? 6.613 3.383 -26.681 1.00 90.88 76 PHE A N 1
ATOM 567 C CA . PHE A 1 76 ? 7.893 4.001 -26.359 1.00 90.88 76 PHE A CA 1
ATOM 568 C C . PHE A 1 76 ? 8.813 3.017 -25.636 1.00 90.88 76 PHE A C 1
ATOM 570 O O . PHE A 1 76 ? 8.386 2.258 -24.761 1.00 90.88 76 PHE A O 1
ATOM 577 N N . PHE A 1 77 ? 10.100 3.118 -25.943 1.00 91.94 77 PHE A N 1
ATOM 578 C CA . PHE A 1 77 ? 11.181 2.522 -25.171 1.00 91.94 77 PHE A CA 1
ATOM 579 C C . PHE A 1 77 ? 12.106 3.627 -24.677 1.00 91.94 77 PHE A C 1
ATOM 581 O O . PHE A 1 77 ? 12.501 4.499 -25.449 1.00 91.94 77 PHE A O 1
ATOM 588 N N . ILE A 1 78 ? 12.464 3.580 -23.397 1.00 91.81 78 ILE A N 1
ATOM 589 C CA . ILE A 1 78 ? 13.464 4.450 -22.776 1.00 91.81 78 ILE A CA 1
ATOM 590 C C . ILE A 1 78 ? 14.543 3.524 -22.220 1.00 91.81 78 ILE A C 1
ATOM 592 O O . ILE A 1 78 ? 14.330 2.929 -21.161 1.00 91.81 78 ILE A O 1
ATOM 596 N N . PRO A 1 79 ? 15.675 3.341 -22.923 1.00 92.19 79 PRO A N 1
ATOM 597 C CA . PRO A 1 79 ? 16.710 2.424 -22.472 1.00 92.19 79 PRO A CA 1
ATOM 598 C C . PRO A 1 79 ? 17.237 2.801 -21.077 1.00 92.19 79 PRO A C 1
ATOM 600 O O . PRO A 1 79 ? 17.597 3.958 -20.858 1.00 92.19 79 PRO A O 1
ATOM 603 N N . PRO A 1 80 ? 17.330 1.843 -20.138 1.00 88.88 80 PRO A N 1
ATOM 604 C CA . PRO A 1 80 ? 17.859 2.097 -18.796 1.00 88.88 80 PRO A CA 1
ATOM 605 C C . PRO A 1 80 ? 19.387 2.265 -18.776 1.00 88.88 80 PRO A C 1
ATOM 607 O O . PRO A 1 80 ? 19.933 2.819 -17.829 1.00 88.88 80 PRO A O 1
ATOM 610 N N . ALA A 1 81 ? 20.071 1.788 -19.818 1.00 89.00 81 ALA A N 1
ATOM 611 C CA . ALA A 1 81 ? 21.510 1.892 -20.020 1.00 89.00 81 ALA A CA 1
ATOM 612 C C . ALA A 1 81 ? 21.802 2.037 -21.518 1.00 89.00 81 ALA A C 1
ATOM 614 O O . ALA A 1 81 ? 21.019 1.569 -22.355 1.00 89.00 81 ALA A O 1
ATOM 615 N N . ALA A 1 82 ? 22.930 2.661 -21.857 1.00 92.31 82 ALA A N 1
ATOM 616 C CA . ALA A 1 82 ? 23.320 2.897 -23.235 1.00 92.31 82 ALA A CA 1
ATOM 617 C C . ALA A 1 82 ? 23.422 1.593 -24.045 1.00 92.31 82 ALA A C 1
ATOM 619 O O . ALA A 1 82 ? 24.104 0.629 -23.663 1.00 92.31 82 ALA A O 1
ATOM 620 N N . CYS A 1 83 ? 22.708 1.561 -25.171 1.00 94.12 83 CYS A N 1
ATOM 621 C CA . CYS A 1 83 ? 22.579 0.369 -25.992 1.00 94.12 83 CYS A CA 1
ATOM 622 C C . CYS A 1 83 ? 22.473 0.672 -27.491 1.00 94.12 83 CYS A C 1
ATOM 624 O O . CYS A 1 83 ? 22.264 1.804 -27.923 1.00 94.12 83 CYS A O 1
ATOM 626 N N . SER A 1 84 ? 22.631 -0.371 -28.304 1.00 96.06 84 SER A N 1
ATOM 627 C CA . SER A 1 84 ? 22.356 -0.331 -29.741 1.00 96.06 84 SER A CA 1
ATOM 628 C C . SER A 1 84 ? 21.165 -1.221 -30.079 1.00 96.06 84 SER A C 1
ATOM 630 O O . SER A 1 84 ? 21.054 -2.334 -29.563 1.00 96.06 84 SER A O 1
ATOM 632 N N . LEU A 1 85 ? 20.282 -0.761 -30.960 1.00 96.62 85 LEU A N 1
ATOM 633 C CA . LEU A 1 85 ? 19.060 -1.480 -31.318 1.00 96.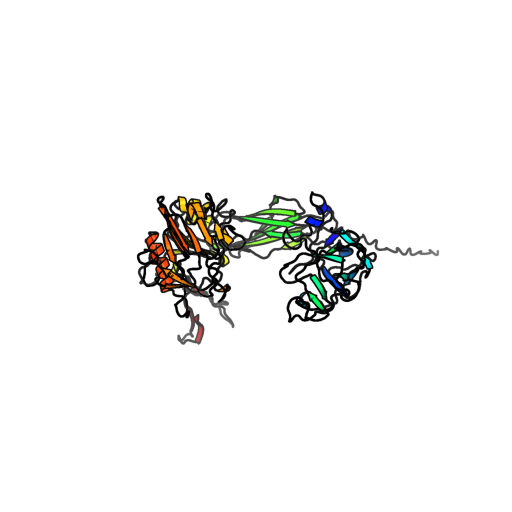62 85 LEU A CA 1
ATOM 634 C C . LEU A 1 85 ? 19.347 -2.610 -32.318 1.00 96.62 85 LEU A C 1
ATOM 636 O O . LEU A 1 85 ? 20.005 -2.372 -33.321 1.00 96.62 85 LEU A O 1
ATOM 640 N N . VAL A 1 86 ? 18.848 -3.827 -32.078 1.00 95.88 86 VAL A N 1
ATOM 641 C CA . VAL A 1 86 ? 19.097 -5.002 -32.942 1.00 95.88 86 VAL A CA 1
ATOM 642 C C . VAL A 1 86 ? 17.835 -5.449 -33.676 1.00 95.88 86 VAL A C 1
ATOM 644 O O . VAL A 1 86 ? 17.873 -5.662 -34.887 1.00 95.88 86 VAL A O 1
ATOM 647 N N . GLN A 1 87 ? 16.726 -5.613 -32.953 1.00 95.44 87 GLN A N 1
ATOM 648 C CA . GLN A 1 87 ? 15.445 -6.065 -33.504 1.00 95.44 87 GLN A CA 1
ATOM 649 C C . GLN A 1 87 ? 14.281 -5.428 -32.751 1.00 95.44 87 GLN A C 1
ATOM 651 O O . GLN A 1 87 ? 14.397 -5.153 -31.557 1.00 95.44 87 GLN A O 1
ATOM 656 N N . ILE A 1 88 ? 13.134 -5.299 -33.417 1.00 95.94 88 ILE A N 1
ATOM 657 C CA . ILE A 1 88 ? 11.840 -5.109 -32.754 1.00 95.94 88 ILE A CA 1
ATOM 658 C C . ILE A 1 88 ? 10.953 -6.309 -33.043 1.00 95.94 88 ILE A C 1
ATOM 660 O O . ILE A 1 88 ? 10.882 -6.769 -34.180 1.00 95.94 88 ILE A O 1
ATOM 664 N N . HIS A 1 89 ? 10.291 -6.830 -32.015 1.00 92.00 89 HIS A N 1
ATOM 665 C CA . HIS A 1 89 ? 9.339 -7.925 -32.149 1.00 92.00 89 HIS A CA 1
ATOM 666 C C . HIS A 1 89 ? 7.934 -7.405 -31.849 1.00 92.00 89 HIS A C 1
ATOM 668 O O . HIS A 1 89 ? 7.732 -6.737 -30.834 1.00 92.00 89 HIS A O 1
ATOM 674 N N . TYR A 1 90 ? 6.974 -7.749 -32.703 1.00 90.62 90 TYR A N 1
ATOM 675 C CA . TYR A 1 90 ? 5.569 -7.358 -32.604 1.00 90.62 90 TYR A CA 1
ATOM 676 C C . TYR A 1 90 ? 4.706 -8.608 -32.450 1.00 90.62 90 TYR A C 1
ATOM 678 O O . TYR A 1 90 ? 4.795 -9.506 -33.284 1.00 90.62 90 TYR A O 1
ATOM 686 N N . CYS A 1 91 ? 3.874 -8.683 -31.410 1.00 88.12 91 CYS A N 1
ATOM 687 C CA . CYS A 1 91 ? 2.961 -9.811 -31.231 1.00 88.12 91 CYS A CA 1
ATOM 688 C C . CYS A 1 91 ? 1.677 -9.581 -32.036 1.00 88.12 91 CYS A C 1
ATOM 690 O O . CYS A 1 91 ? 0.907 -8.657 -31.746 1.00 88.12 91 CYS A O 1
ATOM 692 N N . LYS A 1 92 ? 1.457 -10.401 -33.063 1.00 86.81 92 LYS A N 1
ATOM 693 C CA . LYS A 1 92 ? 0.390 -10.236 -34.054 1.00 86.81 92 LYS A CA 1
ATOM 694 C C . LYS A 1 92 ? -0.592 -11.400 -34.033 1.00 86.81 92 LYS A C 1
ATOM 696 O O . LYS A 1 92 ? -0.282 -12.486 -33.549 1.00 86.81 92 LYS A O 1
ATOM 701 N N . TYR A 1 93 ? -1.786 -11.112 -34.544 1.00 84.69 93 TYR A N 1
ATOM 702 C CA . TYR A 1 93 ? -2.899 -12.046 -34.683 1.00 84.69 93 TYR A CA 1
ATOM 703 C C . TYR A 1 93 ? -3.702 -11.735 -35.934 1.00 84.69 93 TYR A C 1
ATOM 705 O O . TYR A 1 93 ? -4.030 -10.569 -36.180 1.00 84.69 93 TYR A O 1
ATOM 713 N N . ALA A 1 94 ? -4.079 -12.776 -36.675 1.00 81.56 94 ALA A N 1
ATOM 714 C CA . ALA A 1 94 ? -5.035 -12.675 -37.769 1.00 81.56 94 ALA A CA 1
ATOM 715 C C . ALA A 1 94 ? -6.379 -13.320 -37.391 1.00 81.56 94 ALA A C 1
ATOM 717 O O . ALA A 1 94 ? -6.446 -14.475 -36.956 1.00 81.56 94 ALA A O 1
ATOM 718 N N . SER A 1 95 ? -7.473 -12.577 -37.593 1.00 72.25 95 SER A N 1
ATOM 719 C CA . SER A 1 95 ? -8.839 -13.014 -37.258 1.00 72.25 95 SER A CA 1
ATOM 720 C C . SER A 1 95 ? -9.534 -13.813 -38.371 1.00 72.25 95 SER A C 1
ATOM 722 O O . SER A 1 95 ? -10.536 -14.481 -38.111 1.00 72.25 95 SER A O 1
ATOM 724 N N . ALA A 1 96 ? -9.009 -13.781 -39.601 1.00 67.00 96 ALA A N 1
ATOM 725 C CA . ALA A 1 96 ? -9.573 -14.459 -40.770 1.00 67.00 96 ALA A CA 1
ATOM 726 C C . ALA A 1 96 ? -8.489 -14.850 -41.794 1.00 67.00 96 ALA A C 1
ATOM 728 O O . ALA A 1 96 ? -7.397 -14.285 -41.791 1.00 67.00 96 ALA A O 1
ATOM 729 N N . ALA A 1 97 ? -8.800 -15.804 -42.690 1.00 58.16 97 ALA A N 1
ATOM 730 C CA . ALA A 1 97 ? -7.920 -16.168 -43.806 1.00 58.16 97 ALA A CA 1
ATOM 731 C C . ALA A 1 97 ? -8.590 -16.253 -45.186 1.00 58.16 97 ALA A C 1
ATOM 733 O O . ALA A 1 97 ? -9.720 -16.744 -45.298 1.00 58.16 97 ALA A O 1
ATOM 734 N N . PRO A 1 98 ? -7.830 -15.932 -46.255 1.00 57.19 98 PRO A N 1
ATOM 735 C CA . PRO A 1 98 ? -6.483 -15.348 -46.196 1.00 57.19 98 PRO A CA 1
ATOM 736 C C . PRO A 1 98 ? -6.567 -13.878 -45.753 1.00 57.19 98 PRO A C 1
ATOM 738 O O . PRO A 1 98 ? -7.460 -13.190 -46.249 1.00 57.19 98 PRO A O 1
ATOM 741 N N . PRO A 1 99 ? -5.680 -13.393 -44.866 1.00 60.00 99 PRO A N 1
ATOM 742 C CA . PRO A 1 99 ? -5.661 -11.980 -44.533 1.00 60.00 99 PRO A CA 1
ATOM 743 C C . PRO A 1 99 ? -5.368 -11.194 -45.810 1.00 60.00 99 PRO A C 1
ATOM 745 O O . PRO A 1 99 ? -4.389 -11.445 -46.516 1.00 60.00 99 PRO A O 1
ATOM 748 N N . THR A 1 100 ? -6.268 -10.288 -46.163 1.00 61.25 100 THR A N 1
ATOM 749 C CA . THR A 1 100 ? -6.186 -9.538 -47.425 1.00 61.25 100 THR A CA 1
ATOM 750 C C . THR A 1 100 ? -5.323 -8.286 -47.319 1.00 61.25 100 THR A C 1
ATOM 752 O O . THR A 1 100 ? -5.078 -7.618 -48.327 1.00 61.25 100 THR A O 1
ATOM 755 N N . ASN A 1 101 ? -4.843 -7.976 -46.116 1.00 67.94 101 ASN A N 1
ATOM 756 C CA . ASN A 1 101 ? -4.126 -6.759 -45.802 1.00 67.94 101 ASN A CA 1
ATOM 757 C C . ASN A 1 101 ? -2.730 -7.001 -45.205 1.00 67.94 101 ASN A C 1
ATOM 759 O O . ASN A 1 101 ? -2.494 -7.915 -44.418 1.00 67.94 101 ASN A O 1
ATOM 763 N N . THR A 1 102 ? -1.793 -6.149 -45.621 1.00 83.12 102 THR A N 1
ATOM 764 C CA . THR A 1 102 ? -0.423 -6.053 -45.100 1.00 83.12 102 THR A CA 1
ATOM 765 C C . THR A 1 102 ? -0.415 -5.047 -43.951 1.00 83.12 102 THR A C 1
ATOM 767 O O . THR A 1 102 ? -1.210 -4.107 -43.933 1.00 83.12 102 THR A O 1
ATOM 770 N N . TYR A 1 103 ? 0.482 -5.211 -42.989 1.00 89.81 103 TYR A N 1
ATOM 771 C CA . TYR A 1 103 ? 0.827 -4.124 -42.077 1.00 89.81 103 TYR A CA 1
ATOM 772 C C . TYR A 1 103 ? 2.309 -3.795 -42.225 1.00 89.81 103 TYR A C 1
ATOM 774 O O . TYR A 1 103 ? 3.110 -4.621 -42.663 1.00 89.81 103 TYR A O 1
ATOM 782 N N . TYR A 1 104 ? 2.672 -2.568 -41.882 1.00 94.38 104 TYR A N 1
ATOM 783 C CA . TYR A 1 104 ? 4.030 -2.067 -42.010 1.00 94.38 104 TYR A CA 1
ATOM 784 C C . TYR A 1 104 ? 4.624 -1.823 -40.638 1.00 94.38 104 TYR A C 1
ATOM 786 O O . TYR A 1 104 ? 4.122 -0.983 -39.898 1.00 94.38 104 TYR A O 1
ATOM 794 N N . ALA A 1 105 ? 5.693 -2.536 -40.306 1.00 96.06 105 ALA A N 1
ATOM 795 C CA . ALA A 1 105 ? 6.420 -2.338 -39.061 1.00 96.06 105 ALA A CA 1
ATOM 796 C C . ALA A 1 105 ? 7.571 -1.349 -39.254 1.00 96.06 105 ALA A C 1
ATOM 798 O O . ALA A 1 105 ? 8.241 -1.366 -40.293 1.00 96.06 105 ALA A O 1
ATOM 799 N N . PHE A 1 106 ? 7.825 -0.512 -38.252 1.00 97.62 106 PHE A N 1
ATOM 800 C CA . PHE A 1 106 ? 8.945 0.421 -38.261 1.00 97.62 106 PHE A CA 1
ATOM 801 C C . PHE A 1 106 ? 9.428 0.795 -36.864 1.00 97.62 106 PHE A C 1
ATOM 803 O O . PHE A 1 106 ? 8.723 0.626 -35.873 1.00 97.62 106 PHE A O 1
ATOM 810 N N . VAL A 1 107 ? 10.630 1.360 -36.803 1.00 98.00 107 VAL A N 1
ATOM 811 C CA . VAL A 1 107 ? 11.188 1.938 -35.581 1.00 98.00 107 VAL A CA 1
ATOM 812 C C . VAL A 1 107 ? 11.940 3.224 -35.897 1.00 98.00 107 VAL A C 1
ATOM 814 O O . VAL A 1 107 ? 12.637 3.316 -36.911 1.00 98.00 107 VAL A O 1
ATOM 817 N N . ALA A 1 108 ? 11.772 4.227 -35.044 1.00 97.25 108 ALA A N 1
ATOM 818 C CA . ALA A 1 108 ? 12.309 5.571 -35.220 1.00 97.25 108 ALA A CA 1
ATOM 819 C C . ALA A 1 108 ? 12.799 6.157 -33.892 1.00 97.25 108 ALA A C 1
ATOM 821 O O . ALA A 1 108 ? 12.391 5.704 -32.820 1.00 97.25 108 ALA A O 1
ATOM 822 N N . ASP A 1 109 ? 13.643 7.184 -33.970 1.00 95.69 109 ASP A N 1
ATOM 823 C CA . ASP A 1 109 ? 13.874 8.064 -32.827 1.00 95.69 109 ASP A CA 1
ATOM 824 C C . ASP A 1 109 ? 12.584 8.815 -32.449 1.00 95.69 109 ASP A C 1
ATOM 826 O O . ASP A 1 109 ? 11.635 8.936 -33.237 1.00 95.69 109 ASP A O 1
ATOM 830 N N . VAL A 1 110 ? 12.562 9.299 -31.210 1.00 94.44 110 VAL A N 1
ATOM 831 C CA . VAL A 1 110 ? 11.552 10.248 -30.744 1.00 94.44 110 VAL A CA 1
ATOM 832 C C . VAL A 1 110 ? 12.091 11.666 -30.964 1.00 94.44 110 VAL A C 1
ATOM 834 O O . VAL A 1 110 ? 13.219 11.941 -30.546 1.00 94.44 110 VAL A O 1
ATOM 837 N N . PRO A 1 111 ? 11.320 12.584 -31.579 1.00 94.81 111 PRO A N 1
ATOM 838 C CA . PRO A 1 111 ? 11.755 13.964 -31.767 1.00 94.81 111 PRO A CA 1
ATOM 839 C C . PRO A 1 111 ? 12.097 14.680 -30.453 1.00 94.81 111 PRO A C 1
ATOM 841 O O . PRO A 1 111 ? 11.416 14.510 -29.441 1.00 94.81 111 PRO A O 1
ATOM 844 N N . ASP A 1 112 ? 13.109 15.551 -30.492 1.00 90.06 112 ASP A N 1
ATOM 845 C CA . ASP A 1 112 ? 13.525 16.350 -29.336 1.00 90.06 112 ASP A CA 1
ATOM 846 C C . ASP A 1 112 ? 12.348 17.111 -28.706 1.00 90.06 112 ASP A C 1
ATOM 848 O O . ASP A 1 112 ? 11.649 17.882 -29.369 1.00 90.06 112 ASP A O 1
ATOM 852 N N . GLY A 1 113 ? 12.179 16.940 -27.395 1.00 86.75 113 GLY A N 1
ATOM 853 C CA . GLY A 1 113 ? 11.148 17.619 -26.612 1.00 86.75 113 GLY A CA 1
ATOM 854 C C . GLY A 1 113 ? 9.778 16.946 -26.622 1.00 86.75 113 GLY A C 1
ATOM 855 O O . GLY A 1 113 ? 8.923 17.419 -25.885 1.00 86.75 113 GLY A O 1
ATOM 856 N N . VAL A 1 114 ? 9.582 15.865 -27.388 1.00 90.00 114 VAL A N 1
ATOM 857 C CA . VAL A 1 114 ? 8.371 15.040 -27.298 1.00 90.00 114 VAL A CA 1
ATOM 858 C C . VAL A 1 114 ? 8.487 14.100 -26.101 1.00 90.00 114 VAL A C 1
ATOM 860 O O . VAL A 1 114 ? 9.426 13.304 -26.007 1.00 90.00 114 VAL A O 1
ATOM 863 N N . THR A 1 115 ? 7.528 14.178 -25.188 1.00 85.19 115 THR A N 1
ATOM 864 C CA . THR A 1 115 ? 7.393 13.283 -24.037 1.00 85.19 115 THR A CA 1
ATOM 865 C C . THR A 1 115 ? 6.019 12.621 -24.041 1.00 85.19 115 THR A C 1
ATOM 867 O O . THR A 1 115 ? 5.143 12.942 -24.839 1.00 85.19 115 THR A O 1
ATOM 870 N N . LEU A 1 116 ? 5.818 11.652 -23.150 1.00 80.12 116 LEU A N 1
ATOM 871 C CA . LEU A 1 116 ? 4.534 10.958 -23.039 1.00 80.12 116 LEU A CA 1
ATOM 872 C C . LEU A 1 116 ? 3.401 11.861 -22.534 1.00 80.12 116 LEU A C 1
ATOM 874 O O . LEU A 1 116 ? 2.244 11.602 -22.851 1.00 80.12 116 LEU A O 1
ATOM 878 N N . ASP A 1 117 ? 3.733 12.936 -21.818 1.00 83.62 117 ASP A N 1
ATOM 879 C CA . ASP A 1 117 ? 2.755 13.905 -21.313 1.00 83.62 117 ASP A CA 1
ATOM 880 C C . ASP A 1 117 ? 2.136 14.753 -22.439 1.00 83.62 117 ASP A C 1
ATOM 882 O O . ASP A 1 117 ? 1.138 15.437 -22.222 1.00 83.62 117 ASP A O 1
ATOM 886 N N . ASP A 1 118 ? 2.695 14.697 -23.653 1.00 87.56 118 ASP A N 1
ATOM 887 C CA . ASP A 1 118 ? 2.183 15.430 -24.812 1.00 87.56 118 ASP A CA 1
ATOM 888 C C . ASP A 1 118 ? 0.959 14.759 -25.474 1.00 87.56 118 ASP A C 1
ATOM 890 O O . ASP A 1 118 ? 0.417 15.300 -26.442 1.00 87.56 118 ASP A O 1
ATOM 894 N N . PHE A 1 119 ? 0.533 13.578 -25.005 1.00 88.69 119 PHE A N 1
ATOM 895 C CA . PHE A 1 119 ? -0.508 12.764 -25.642 1.00 88.69 119 PHE A CA 1
ATOM 896 C C . PHE A 1 119 ? -1.721 12.538 -24.729 1.00 88.69 119 PHE A C 1
ATOM 898 O O . PHE A 1 119 ? -1.673 11.752 -23.781 1.00 88.69 119 PHE A O 1
ATOM 905 N N . GLU A 1 120 ? -2.856 13.148 -25.068 1.00 88.56 120 GLU A N 1
ATOM 906 C CA . GLU A 1 120 ? -4.129 12.895 -24.383 1.00 88.56 120 GLU A CA 1
ATOM 907 C C . GLU A 1 120 ? -4.748 11.552 -24.814 1.00 88.56 120 GLU A C 1
ATOM 909 O O . GLU A 1 120 ? -4.526 11.077 -25.932 1.00 88.56 120 GLU A O 1
ATOM 914 N N . GLU A 1 121 ? -5.518 10.926 -23.921 1.00 86.50 121 GLU A N 1
ATOM 915 C CA . GLU A 1 121 ? -6.117 9.602 -24.143 1.00 86.50 121 GLU A CA 1
ATOM 916 C C . GLU A 1 121 ? -7.294 9.701 -25.128 1.00 86.50 121 GLU A C 1
ATOM 918 O O . GLU A 1 121 ? -8.184 10.534 -24.943 1.00 86.50 121 GLU A O 1
ATOM 923 N N . TYR A 1 122 ? -7.319 8.892 -26.193 1.00 79.81 122 TYR A N 1
ATOM 924 C CA . TYR A 1 122 ? -8.249 9.132 -27.306 1.00 79.81 122 TYR A CA 1
ATOM 925 C C . TYR A 1 122 ? -9.727 8.829 -27.042 1.00 79.81 122 TYR A C 1
ATOM 927 O O . TYR A 1 122 ? -10.532 9.241 -27.870 1.00 79.81 122 TYR A O 1
ATOM 935 N N . HIS A 1 123 ? -10.117 8.144 -25.966 1.00 76.44 123 HIS A N 1
ATOM 936 C CA . HIS A 1 123 ? -11.513 7.783 -25.681 1.00 76.44 123 HIS A CA 1
ATOM 937 C C . HIS A 1 123 ? -12.310 8.903 -25.007 1.00 76.44 123 HIS A C 1
ATOM 939 O O . HIS A 1 123 ? -13.540 8.825 -24.939 1.00 76.44 123 HIS A O 1
ATOM 945 N N . SER A 1 124 ? -11.652 9.961 -24.528 1.00 73.88 124 SER A N 1
ATOM 946 C CA . SER A 1 124 ? -12.343 11.147 -24.016 1.00 73.88 124 SER A CA 1
ATOM 947 C C . SER A 1 124 ? -12.773 12.065 -25.161 1.00 73.88 124 SER A C 1
ATOM 949 O O . SER A 1 124 ? -11.976 12.420 -26.018 1.00 73.88 124 SER A O 1
ATOM 951 N N . ALA A 1 125 ? -14.033 12.510 -25.164 1.00 67.25 125 ALA A N 1
ATOM 952 C CA . ALA A 1 125 ? -14.616 13.333 -26.234 1.00 67.25 125 ALA A CA 1
ATOM 953 C C . ALA A 1 125 ? -14.052 14.769 -26.341 1.00 67.25 125 ALA A C 1
ATOM 955 O O . ALA A 1 125 ? -14.512 15.552 -27.176 1.00 67.25 125 ALA A O 1
ATOM 956 N N . SER A 1 126 ? -13.118 15.147 -25.464 1.00 77.56 126 SER A N 1
ATOM 957 C CA . SER A 1 126 ? -12.441 16.447 -25.474 1.00 77.56 126 SER A CA 1
ATOM 958 C C . SER A 1 126 ? -10.944 16.350 -25.754 1.00 77.56 126 SER A C 1
ATOM 960 O O . SER A 1 126 ? -10.261 17.364 -25.613 1.00 77.56 126 SER A O 1
ATOM 962 N N . SER A 1 127 ? -10.436 15.165 -26.101 1.00 83.38 127 SER A N 1
ATOM 963 C CA . SER A 1 127 ? -8.997 14.952 -26.201 1.00 83.38 127 SER A CA 1
ATOM 964 C C . SER A 1 127 ? -8.389 15.637 -27.414 1.00 83.38 127 SER A C 1
ATOM 966 O O . SER A 1 127 ? -8.885 15.534 -28.540 1.00 83.38 127 SER A O 1
ATOM 968 N N . MET A 1 128 ? -7.271 16.309 -27.191 1.00 84.75 128 MET A N 1
ATOM 969 C CA . MET A 1 128 ? -6.501 16.980 -28.224 1.00 84.75 128 MET A CA 1
ATOM 970 C C . MET A 1 128 ? -5.357 16.084 -28.712 1.00 84.75 128 MET A C 1
ATOM 972 O O . MET A 1 128 ? -4.675 15.456 -27.903 1.00 84.75 128 MET A O 1
ATOM 976 N N . PRO A 1 129 ? -5.116 16.017 -30.033 1.00 88.62 129 PRO A N 1
ATOM 977 C CA . PRO A 1 129 ? -4.018 15.225 -30.557 1.00 88.62 129 PRO A CA 1
ATOM 978 C C . PRO A 1 129 ? -2.662 15.828 -30.181 1.00 88.62 129 PRO A C 1
ATOM 980 O O . PRO A 1 129 ? -2.458 17.043 -30.279 1.00 88.62 129 PRO A O 1
ATOM 983 N N . GLY A 1 130 ? -1.730 14.953 -29.822 1.00 90.94 130 GLY A N 1
ATOM 984 C CA . GLY A 1 130 ? -0.338 15.271 -29.534 1.00 90.94 130 GLY A CA 1
ATOM 985 C C . GLY A 1 130 ? 0.539 15.449 -30.785 1.00 90.94 130 GLY A C 1
ATOM 986 O O . GLY A 1 130 ? 0.075 15.321 -31.929 1.00 90.94 130 GLY A O 1
ATOM 987 N N . PRO A 1 131 ? 1.836 15.753 -30.592 1.00 94.31 131 PRO A N 1
ATOM 988 C CA . PRO A 1 131 ? 2.826 15.825 -31.663 1.00 9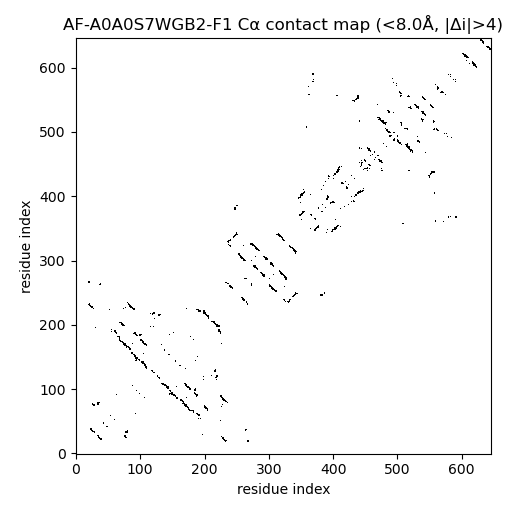4.31 131 PRO A CA 1
ATOM 989 C C . PRO A 1 131 ? 3.102 14.441 -32.272 1.00 94.31 131 PRO A C 1
ATOM 991 O O . PRO A 1 131 ? 2.656 13.415 -31.778 1.00 94.31 131 PRO A O 1
ATOM 994 N N . THR A 1 132 ? 3.865 14.385 -33.367 1.00 94.44 132 THR A N 1
ATOM 995 C CA . THR A 1 132 ? 4.314 13.090 -33.902 1.00 94.44 132 THR A CA 1
ATOM 996 C C . THR A 1 132 ? 5.393 12.472 -33.005 1.00 94.44 132 THR A C 1
ATOM 998 O O . THR A 1 132 ? 6.386 13.149 -32.740 1.00 94.44 132 THR A O 1
ATOM 1001 N N . PRO A 1 133 ? 5.262 11.197 -32.581 1.00 94.00 133 PRO A N 1
ATOM 1002 C CA . PRO A 1 133 ? 6.326 10.473 -31.887 1.00 94.00 133 PRO A CA 1
ATOM 1003 C C . PRO A 1 133 ? 7.404 9.963 -32.857 1.00 94.00 133 PRO A C 1
ATOM 1005 O O . PRO A 1 133 ? 8.415 9.430 -32.421 1.00 94.00 133 PRO A O 1
ATOM 1008 N N . VAL A 1 134 ? 7.182 10.089 -34.171 1.00 96.25 134 VAL A N 1
ATOM 1009 C CA . VAL A 1 134 ? 8.074 9.581 -35.220 1.00 96.25 134 VAL A CA 1
ATOM 1010 C C . VAL A 1 134 ? 9.011 10.689 -35.692 1.00 96.25 134 VAL A C 1
ATOM 1012 O O . VAL A 1 134 ? 8.552 11.643 -36.329 1.00 96.25 134 VAL A O 1
ATOM 1015 N N . GLY A 1 135 ? 10.308 10.555 -35.412 1.00 95.12 135 GLY A N 1
ATOM 1016 C CA . GLY A 1 135 ? 11.357 11.391 -35.994 1.00 95.12 135 GLY A CA 1
ATOM 1017 C C . GLY A 1 135 ? 12.135 10.672 -37.104 1.00 95.12 135 GLY A C 1
ATOM 1018 O O . GLY A 1 135 ? 11.568 10.257 -38.118 1.00 95.12 135 GLY A O 1
ATOM 1019 N N . THR A 1 136 ? 13.452 10.569 -36.959 1.00 94.94 136 THR A N 1
ATOM 1020 C CA . THR A 1 136 ? 14.349 9.835 -37.851 1.00 94.94 136 THR A CA 1
ATOM 1021 C C . THR A 1 136 ? 14.090 8.337 -37.762 1.00 94.94 136 THR A C 1
ATOM 1023 O O . THR A 1 136 ? 14.299 7.697 -36.735 1.00 94.94 136 THR A O 1
ATOM 1026 N N . MET A 1 137 ? 13.701 7.754 -38.888 1.00 96.25 137 MET A N 1
ATOM 1027 C CA . MET A 1 137 ? 13.508 6.314 -39.014 1.00 96.25 137 MET A CA 1
ATOM 1028 C C . MET A 1 137 ? 14.844 5.576 -38.899 1.00 96.25 137 MET A C 1
ATOM 1030 O O . MET A 1 137 ? 15.774 5.838 -39.667 1.00 96.25 137 MET A O 1
ATOM 1034 N N . PHE A 1 138 ? 14.919 4.632 -37.965 1.00 96.31 138 PHE A N 1
ATOM 1035 C CA . PHE A 1 138 ? 16.038 3.705 -37.839 1.00 96.31 138 PHE A CA 1
ATOM 1036 C C . PHE A 1 138 ? 15.900 2.535 -38.813 1.00 96.31 138 PHE A C 1
ATOM 1038 O O . PHE A 1 138 ? 16.902 2.116 -39.393 1.00 96.31 138 PHE A O 1
ATOM 1045 N N . GLU A 1 139 ? 14.673 2.033 -38.993 1.00 97.69 139 GLU A N 1
ATOM 1046 C CA . GLU A 1 139 ? 14.346 0.949 -39.921 1.00 97.69 139 GLU A CA 1
ATOM 1047 C C . GLU A 1 139 ? 12.851 0.932 -40.286 1.00 97.69 139 GLU A C 1
ATOM 1049 O O . GLU A 1 139 ? 11.999 1.371 -39.507 1.00 97.69 139 GLU A O 1
ATOM 1054 N N . GLY A 1 140 ? 12.530 0.385 -41.462 1.00 94.44 140 GLY A N 1
ATOM 1055 C CA . GLY A 1 140 ? 11.176 0.352 -42.013 1.00 94.44 140 GLY A CA 1
ATOM 1056 C C . GLY A 1 140 ? 10.747 1.668 -42.691 1.00 94.44 140 GLY A C 1
ATOM 1057 O O . GLY A 1 140 ? 11.571 2.560 -42.910 1.00 94.44 140 GLY A O 1
ATOM 1058 N N . PRO A 1 141 ? 9.457 1.813 -43.055 1.00 94.31 141 PRO A N 1
ATOM 1059 C CA . PRO A 1 141 ? 8.393 0.820 -42.907 1.00 94.31 141 PRO A CA 1
ATOM 1060 C C . PRO A 1 141 ? 8.618 -0.416 -43.786 1.00 94.31 141 PRO A C 1
ATOM 1062 O O . PRO A 1 141 ? 8.800 -0.303 -44.998 1.00 94.31 141 PRO A O 1
ATOM 1065 N N . SER A 1 142 ? 8.565 -1.598 -43.174 1.00 95.06 142 SER A N 1
ATOM 1066 C CA . SER A 1 142 ? 8.738 -2.893 -43.843 1.00 95.06 142 SER A CA 1
ATOM 1067 C C . SER A 1 142 ? 7.422 -3.671 -43.844 1.00 95.06 142 SER A C 1
ATOM 1069 O O . SER A 1 142 ? 6.768 -3.714 -42.802 1.00 95.06 142 SER A O 1
ATOM 1071 N N . PRO A 1 143 ? 7.011 -4.267 -44.978 1.00 92.62 143 PRO A N 1
ATOM 1072 C CA . PRO A 1 143 ? 5.744 -4.980 -45.073 1.00 92.62 143 PRO A CA 1
ATOM 1073 C C . PRO A 1 143 ? 5.818 -6.347 -44.391 1.00 92.62 143 PRO A C 1
ATOM 1075 O O . PRO A 1 143 ? 6.779 -7.093 -44.586 1.00 92.62 143 PRO A O 1
ATOM 1078 N N . PHE A 1 144 ? 4.758 -6.693 -43.671 1.00 88.38 144 PHE A N 1
ATOM 1079 C CA . PHE A 1 144 ? 4.537 -8.003 -43.076 1.00 88.38 144 PHE A CA 1
ATOM 1080 C C . PHE A 1 144 ? 3.131 -8.508 -43.401 1.00 88.38 144 PHE A C 1
ATOM 1082 O O . PHE A 1 144 ? 2.167 -7.744 -43.510 1.00 88.38 144 PHE A O 1
ATOM 1089 N N . THR A 1 145 ? 3.018 -9.825 -43.525 1.00 78.62 145 THR A N 1
ATOM 1090 C CA . THR A 1 145 ? 1.742 -10.530 -43.601 1.00 78.62 145 THR A CA 1
ATOM 1091 C C . THR A 1 145 ? 1.818 -11.669 -42.606 1.00 78.62 145 THR A C 1
ATOM 1093 O O . THR A 1 145 ? 2.684 -12.532 -42.725 1.00 78.62 145 THR A O 1
ATOM 1096 N N . HIS A 1 146 ? 0.951 -11.630 -41.602 1.00 75.06 146 HIS A N 1
ATOM 1097 C CA . HIS A 1 146 ? 0.865 -12.687 -40.611 1.00 75.06 146 HIS A CA 1
ATOM 1098 C C . HIS A 1 146 ? -0.191 -13.693 -41.073 1.00 75.06 146 HIS A C 1
ATOM 1100 O O . HIS A 1 146 ? -1.362 -13.339 -41.206 1.00 75.06 146 HIS A O 1
ATOM 1106 N N . ASP A 1 147 ? 0.241 -14.919 -41.370 1.00 70.75 147 ASP A N 1
ATOM 1107 C CA . ASP A 1 147 ? -0.576 -15.947 -42.031 1.00 70.75 147 ASP A CA 1
ATOM 1108 C C . ASP A 1 147 ? -1.245 -16.930 -41.047 1.00 70.75 147 ASP A C 1
ATOM 1110 O O . ASP A 1 147 ? -2.068 -17.756 -41.459 1.00 70.75 147 ASP A O 1
ATOM 1114 N N . LEU A 1 148 ? -0.892 -16.878 -39.756 1.00 72.56 148 LEU A N 1
ATOM 1115 C CA . LEU A 1 148 ? -1.419 -17.779 -38.733 1.00 72.56 148 LEU A CA 1
ATOM 1116 C C . LEU A 1 148 ? -2.759 -17.252 -38.194 1.00 72.56 148 LEU A C 1
ATOM 1118 O O . LEU A 1 148 ? -2.887 -16.110 -37.770 1.00 72.56 148 LEU A O 1
ATOM 1122 N N . ILE A 1 149 ? -3.795 -18.090 -38.239 1.00 76.88 149 ILE A N 1
ATOM 1123 C CA . ILE A 1 149 ? -5.162 -17.691 -37.877 1.00 76.88 149 ILE A CA 1
ATOM 1124 C C . ILE A 1 149 ? -5.470 -18.163 -36.467 1.00 76.88 149 ILE A C 1
ATOM 1126 O O . ILE A 1 149 ? -5.298 -19.348 -36.172 1.00 76.88 149 ILE A O 1
ATOM 1130 N N . GLY A 1 150 ? -6.056 -17.289 -35.652 1.00 75.19 150 GLY A N 1
ATOM 1131 C CA . GLY A 1 150 ? -6.582 -17.696 -34.350 1.00 75.19 150 GLY A CA 1
ATOM 1132 C C . GLY A 1 150 ? -5.498 -18.007 -33.315 1.00 75.19 150 GLY A C 1
ATOM 1133 O O . GLY A 1 150 ? -5.811 -18.630 -32.302 1.00 75.19 150 GLY A O 1
ATOM 1134 N N . ASP A 1 151 ? -4.253 -17.604 -33.570 1.00 79.12 151 ASP A N 1
ATOM 1135 C CA . ASP A 1 151 ? -3.105 -17.821 -32.692 1.00 79.12 151 ASP A CA 1
ATOM 1136 C C . ASP A 1 151 ? -2.166 -16.605 -32.739 1.00 79.12 151 ASP A C 1
ATOM 1138 O O . ASP A 1 151 ? -2.281 -15.757 -33.627 1.00 79.12 151 ASP A O 1
ATOM 1142 N N . TRP A 1 152 ? -1.273 -16.508 -31.759 1.00 81.12 152 TRP A N 1
ATOM 1143 C CA . TRP A 1 152 ? -0.349 -15.390 -31.591 1.00 81.12 152 TRP A CA 1
ATOM 1144 C C . TRP A 1 152 ? 1.047 -15.745 -32.096 1.00 81.12 152 TRP A C 1
ATOM 1146 O O . TRP A 1 152 ? 1.596 -16.786 -31.736 1.00 81.12 152 TRP A O 1
ATOM 1156 N N . GLU A 1 153 ? 1.678 -14.842 -32.844 1.00 81.56 153 GLU A N 1
ATOM 1157 C CA . GLU A 1 153 ? 3.086 -14.987 -33.226 1.00 81.56 153 GLU A CA 1
ATOM 1158 C C . GLU A 1 153 ? 3.848 -13.672 -33.090 1.00 81.56 153 GLU A C 1
ATOM 1160 O O . GLU A 1 153 ? 3.281 -12.580 -33.128 1.00 81.56 153 GLU A O 1
ATOM 1165 N N . TRP A 1 154 ? 5.159 -13.794 -32.905 1.00 85.38 154 TRP A N 1
ATOM 1166 C CA . TRP A 1 154 ? 6.075 -12.667 -32.864 1.00 85.38 154 TRP A CA 1
ATOM 1167 C C . TRP A 1 154 ? 6.693 -12.441 -34.239 1.00 85.38 154 TRP A C 1
ATOM 1169 O O . TRP A 1 154 ? 7.617 -13.151 -34.639 1.00 85.38 154 TRP A O 1
ATOM 1179 N N . ASP A 1 155 ? 6.244 -11.395 -34.920 1.00 89.69 155 ASP A N 1
ATOM 1180 C CA . ASP A 1 155 ? 6.882 -10.919 -36.138 1.00 89.69 155 ASP A CA 1
ATOM 1181 C C . ASP A 1 155 ? 8.094 -10.054 -35.795 1.00 89.69 155 ASP A C 1
ATOM 1183 O O . ASP A 1 155 ? 8.041 -9.190 -34.916 1.00 89.69 155 ASP A O 1
ATOM 1187 N N . THR A 1 156 ? 9.214 -10.296 -36.476 1.00 92.38 156 THR A N 1
ATOM 1188 C CA . THR A 1 156 ? 10.502 -9.662 -36.165 1.00 92.38 156 THR A CA 1
ATOM 1189 C C . THR A 1 156 ? 10.921 -8.696 -37.265 1.00 92.38 156 THR A C 1
ATOM 1191 O O . THR A 1 156 ? 11.151 -9.098 -38.404 1.00 92.38 156 THR A O 1
ATOM 1194 N N . LEU A 1 157 ? 11.081 -7.424 -36.904 1.00 96.00 157 LEU A N 1
ATOM 1195 C CA . LEU A 1 157 ? 11.775 -6.420 -37.702 1.00 96.00 157 LEU A CA 1
ATOM 1196 C C . LEU A 1 157 ? 13.260 -6.429 -37.324 1.00 96.00 157 LEU A C 1
ATOM 1198 O O . LEU A 1 157 ? 13.638 -5.940 -36.257 1.00 96.00 157 LEU A O 1
ATOM 1202 N N . ASP A 1 158 ? 14.098 -6.979 -38.199 1.00 96.38 158 ASP A N 1
ATOM 1203 C CA . ASP A 1 158 ? 15.552 -6.846 -38.095 1.00 96.38 158 ASP A CA 1
ATOM 1204 C C . ASP A 1 158 ? 15.976 -5.399 -38.354 1.00 96.38 158 ASP A C 1
ATOM 1206 O O . ASP A 1 158 ? 15.471 -4.785 -39.288 1.00 96.38 158 ASP A O 1
ATOM 1210 N N . VAL A 1 159 ? 16.932 -4.881 -37.572 1.00 96.12 159 VAL A N 1
ATOM 1211 C CA . VAL A 1 159 ? 17.520 -3.539 -37.731 1.00 96.12 159 VAL A CA 1
ATOM 1212 C C . VAL A 1 159 ? 18.997 -3.687 -38.128 1.00 96.12 159 VAL A C 1
ATOM 1214 O O . VAL A 1 159 ? 19.884 -3.687 -37.270 1.00 96.12 159 VAL A O 1
ATOM 1217 N N . PRO A 1 160 ? 19.322 -3.849 -39.428 1.00 92.44 160 PRO A N 1
ATOM 1218 C CA . PRO A 1 160 ? 20.664 -4.248 -39.864 1.00 92.44 160 PRO A CA 1
ATOM 1219 C C . PRO A 1 160 ? 21.732 -3.179 -39.627 1.00 92.44 160 PRO A C 1
ATOM 1221 O O . PRO A 1 160 ? 22.919 -3.497 -39.543 1.00 92.44 160 PRO A O 1
ATOM 1224 N N . SER A 1 161 ? 21.319 -1.911 -39.552 1.00 91.62 161 SER A N 1
ATOM 1225 C CA . SER A 1 161 ? 22.190 -0.772 -39.258 1.00 91.62 161 SER A CA 1
ATOM 1226 C C . SER A 1 161 ? 22.714 -0.788 -37.819 1.00 91.62 161 SER A C 1
ATOM 1228 O O . SER A 1 161 ? 23.750 -0.175 -37.566 1.00 91.62 161 SER A O 1
ATOM 1230 N N . VAL A 1 162 ? 22.036 -1.511 -36.916 1.00 94.50 162 VAL A N 1
ATOM 1231 C CA . VAL A 1 162 ? 22.315 -1.604 -35.477 1.00 94.50 162 VAL A CA 1
ATOM 1232 C C . VAL A 1 162 ? 22.635 -0.226 -34.880 1.00 94.50 162 VAL A C 1
ATOM 1234 O O . VAL A 1 162 ? 23.756 -0.002 -34.412 1.00 94.50 162 VAL A O 1
ATOM 1237 N N . PRO A 1 163 ? 21.709 0.748 -34.980 1.00 95.75 163 PRO A N 1
ATOM 1238 C CA . PRO A 1 163 ? 21.988 2.117 -34.594 1.00 95.75 163 PRO A CA 1
ATOM 1239 C C . PRO A 1 163 ? 22.266 2.185 -33.096 1.00 95.75 163 PRO A C 1
ATOM 1241 O O . PRO A 1 163 ? 21.621 1.511 -32.288 1.00 95.75 163 PRO A O 1
ATOM 1244 N N . ASP A 1 164 ? 23.238 3.015 -32.737 1.00 95.31 164 ASP A N 1
ATOM 1245 C CA . ASP A 1 164 ? 23.496 3.359 -31.350 1.00 95.31 164 ASP A CA 1
ATOM 1246 C C . ASP A 1 164 ? 22.426 4.345 -30.880 1.00 95.31 164 ASP A C 1
ATOM 1248 O O . ASP A 1 164 ? 22.388 5.489 -31.337 1.00 95.31 164 ASP A O 1
ATOM 1252 N N . VAL A 1 165 ? 21.533 3.877 -30.010 1.00 94.62 165 VAL A N 1
ATOM 1253 C CA . VAL A 1 165 ? 20.455 4.698 -29.447 1.00 94.62 165 VAL A CA 1
ATOM 1254 C C . VAL A 1 165 ? 20.869 5.318 -28.113 1.00 94.62 165 VAL A C 1
ATOM 1256 O O . VAL A 1 165 ? 20.189 6.218 -27.624 1.00 94.62 165 VAL A O 1
ATOM 1259 N N . GLY A 1 166 ? 22.000 4.896 -27.533 1.00 93.75 166 GLY A N 1
ATOM 1260 C CA . GLY A 1 166 ? 22.414 5.322 -26.202 1.00 93.75 166 GLY A CA 1
ATOM 1261 C C . GLY A 1 166 ? 21.286 5.092 -25.197 1.00 93.75 166 GLY A C 1
ATOM 1262 O O . GLY A 1 166 ? 20.733 3.995 -25.124 1.00 93.75 166 GLY A O 1
ATOM 1263 N N . THR A 1 167 ? 20.938 6.134 -24.448 1.00 92.38 167 THR A N 1
ATOM 1264 C CA . THR A 1 167 ? 19.776 6.173 -23.544 1.00 92.38 167 THR A CA 1
ATOM 1265 C C . THR A 1 167 ? 18.604 6.979 -24.116 1.00 92.38 167 THR A C 1
ATOM 1267 O O . THR A 1 167 ? 17.652 7.286 -23.399 1.00 92.38 167 THR A O 1
ATOM 1270 N N . ASN A 1 168 ? 18.656 7.349 -25.401 1.00 92.94 168 ASN A N 1
ATOM 1271 C CA . ASN A 1 168 ? 17.614 8.161 -26.021 1.00 92.94 168 ASN A CA 1
ATOM 1272 C C . ASN A 1 168 ? 16.333 7.338 -26.235 1.00 92.94 168 ASN A C 1
ATOM 1274 O O . ASN A 1 168 ? 16.419 6.173 -26.641 1.00 92.94 168 ASN A O 1
ATOM 1278 N N . PRO A 1 169 ? 15.147 7.935 -26.019 1.00 93.06 169 PRO A N 1
ATOM 1279 C CA . PRO A 1 169 ? 13.889 7.273 -26.318 1.00 93.06 169 PRO A CA 1
ATOM 1280 C C . PRO A 1 169 ? 13.748 6.930 -27.804 1.00 93.06 169 PRO A C 1
ATOM 1282 O O . PRO A 1 169 ? 14.168 7.691 -28.680 1.00 93.06 169 PRO A O 1
ATOM 1285 N N . PHE A 1 170 ? 13.097 5.806 -28.090 1.00 95.44 170 PHE A N 1
ATOM 1286 C CA . PHE A 1 170 ? 12.716 5.416 -29.446 1.00 95.44 170 PHE A CA 1
ATOM 1287 C C . PHE A 1 170 ? 11.294 4.854 -29.479 1.00 95.44 170 PHE A C 1
ATOM 1289 O O . PHE A 1 170 ? 10.788 4.335 -28.481 1.00 95.44 170 PHE A O 1
ATOM 1296 N N . TYR A 1 171 ? 10.647 4.967 -30.636 1.00 95.81 171 TYR A N 1
ATOM 1297 C CA . TYR A 1 171 ? 9.266 4.550 -30.856 1.00 95.81 171 TYR A CA 1
ATOM 1298 C C . TYR A 1 171 ? 9.217 3.428 -31.888 1.00 95.81 171 TYR A C 1
ATOM 1300 O O . TYR A 1 171 ? 9.788 3.549 -32.976 1.00 95.81 171 TYR A O 1
ATOM 1308 N N . ALA A 1 172 ? 8.537 2.334 -31.548 1.00 96.19 172 ALA A N 1
ATOM 1309 C CA . ALA A 1 172 ? 8.369 1.194 -32.440 1.00 96.19 172 ALA A CA 1
ATOM 1310 C C . ALA A 1 172 ? 6.888 0.880 -32.635 1.00 96.19 172 ALA A C 1
ATOM 1312 O O . ALA A 1 172 ? 6.127 0.802 -31.665 1.00 96.19 172 ALA A O 1
ATOM 1313 N N . ALA A 1 173 ? 6.477 0.723 -33.890 1.00 95.88 173 ALA A N 1
ATOM 1314 C CA . ALA A 1 173 ? 5.069 0.725 -34.248 1.00 95.88 173 ALA A CA 1
ATOM 1315 C C . ALA A 1 173 ? 4.757 -0.080 -35.508 1.00 95.88 173 ALA A C 1
ATOM 1317 O O . ALA A 1 173 ? 5.624 -0.379 -36.332 1.00 95.88 173 ALA A O 1
ATOM 1318 N N . THR A 1 174 ? 3.471 -0.384 -35.666 1.00 94.62 174 THR A N 1
ATOM 1319 C CA . THR A 1 174 ? 2.905 -0.929 -36.897 1.00 94.62 174 THR A CA 1
ATOM 1320 C C . THR A 1 174 ? 1.822 -0.013 -37.445 1.00 94.62 174 THR A C 1
ATOM 1322 O O . THR A 1 174 ? 0.930 0.391 -36.699 1.00 94.62 174 THR A O 1
ATOM 1325 N N . THR A 1 175 ? 1.859 0.249 -38.748 1.00 93.06 175 THR A N 1
ATOM 1326 C CA . THR A 1 175 ? 0.795 0.928 -39.494 1.00 93.06 175 THR A CA 1
ATOM 1327 C C . THR A 1 175 ? -0.009 -0.088 -40.290 1.00 93.06 175 THR A C 1
ATOM 1329 O O . THR A 1 175 ? 0.553 -0.944 -40.975 1.00 93.06 175 THR A O 1
ATOM 1332 N N . ILE A 1 176 ? -1.329 0.014 -40.224 1.00 88.44 176 ILE A N 1
ATOM 1333 C CA . ILE A 1 176 ? -2.241 -0.867 -40.950 1.00 88.44 176 ILE A CA 1
ATOM 1334 C C . ILE A 1 176 ? -2.413 -0.376 -42.389 1.00 88.44 176 ILE A C 1
ATOM 1336 O O . ILE A 1 176 ? -2.748 0.786 -42.620 1.00 88.44 176 ILE A O 1
ATOM 1340 N N . GLU A 1 177 ? -2.239 -1.264 -43.367 1.00 85.56 177 GLU A N 1
ATOM 1341 C CA . GLU A 1 177 ? -2.685 -1.039 -44.744 1.00 85.56 177 GLU A CA 1
ATOM 1342 C C . GLU A 1 177 ? -4.018 -1.765 -44.978 1.00 85.56 177 GLU A C 1
ATOM 1344 O O . GLU A 1 177 ? -4.364 -2.714 -44.279 1.00 85.56 177 GLU A O 1
ATOM 1349 N N . GLY A 1 178 ? -4.804 -1.318 -45.953 1.00 79.12 178 GLY A N 1
ATOM 1350 C CA . GLY A 1 178 ? -6.045 -1.983 -46.332 1.00 79.12 178 GLY A CA 1
ATOM 1351 C C . GLY A 1 178 ? -6.973 -1.083 -47.136 1.00 79.12 178 GLY A C 1
ATOM 1352 O O . GLY A 1 178 ? -6.596 -0.001 -47.590 1.00 79.12 178 GLY A O 1
ATOM 1353 N N . THR A 1 179 ? -8.213 -1.535 -47.319 1.00 78.69 179 THR A N 1
ATOM 1354 C CA . THR A 1 179 ? -9.235 -0.764 -48.040 1.00 78.69 179 THR A CA 1
ATOM 1355 C C . THR A 1 179 ? -9.853 0.284 -47.111 1.00 78.69 179 THR A C 1
ATOM 1357 O O . THR A 1 179 ? -10.401 -0.104 -46.083 1.00 78.69 179 THR A O 1
ATOM 1360 N N . PRO A 1 180 ? -9.823 1.591 -47.440 1.00 78.44 180 PRO A N 1
ATOM 1361 C CA . PRO A 1 180 ? -10.364 2.632 -46.566 1.00 78.44 180 PRO A CA 1
ATOM 1362 C C . PRO A 1 180 ? -11.794 2.337 -46.095 1.00 78.44 180 PRO A C 1
ATOM 1364 O O . PRO A 1 180 ? -12.664 2.019 -46.907 1.00 78.44 180 PRO A O 1
ATOM 1367 N N . GLY A 1 181 ? -12.029 2.463 -44.787 1.00 72.12 181 GLY A N 1
ATOM 1368 C CA . GLY A 1 181 ? -13.325 2.178 -44.160 1.00 72.12 181 GLY A CA 1
ATOM 1369 C C . GLY A 1 181 ? -13.639 0.690 -43.959 1.00 72.12 181 GLY A C 1
ATOM 1370 O O . GLY A 1 181 ? -14.756 0.369 -43.563 1.00 72.12 181 GLY A O 1
ATOM 1371 N N . VAL A 1 182 ? -12.689 -0.208 -44.234 1.00 77.06 182 VAL A N 1
ATOM 1372 C CA . VAL A 1 182 ? -12.774 -1.638 -43.911 1.00 77.06 182 VAL A CA 1
ATOM 1373 C C . VAL A 1 182 ? -11.808 -1.924 -42.770 1.00 77.06 182 VAL A C 1
ATOM 1375 O O . VAL A 1 182 ? -10.632 -1.587 -42.875 1.00 77.06 182 VAL A O 1
ATOM 1378 N N . GLU A 1 183 ? -12.306 -2.528 -41.692 1.00 79.31 183 GLU A N 1
ATOM 1379 C CA . GLU A 1 183 ? -11.475 -2.926 -40.555 1.00 79.31 183 GLU A CA 1
ATOM 1380 C C . GLU A 1 183 ? -10.401 -3.941 -40.957 1.00 79.31 183 GLU A C 1
ATOM 1382 O O . GLU A 1 183 ? -10.591 -4.779 -41.842 1.00 79.31 183 GLU A O 1
ATOM 1387 N N . SER A 1 184 ? -9.261 -3.851 -40.282 1.00 79.56 184 SER A N 1
ATOM 1388 C CA . SER A 1 184 ? -8.132 -4.746 -40.470 1.00 79.56 184 SER A CA 1
ATOM 1389 C C . SER A 1 184 ? -8.419 -6.159 -39.969 1.00 79.56 184 SER A C 1
ATOM 1391 O O . SER A 1 184 ? -8.854 -6.347 -38.836 1.00 79.56 184 SER A O 1
ATOM 1393 N N . GLU A 1 185 ? -8.052 -7.164 -40.765 1.00 79.31 185 GLU A N 1
ATOM 1394 C CA . GLU A 1 185 ? -8.006 -8.570 -40.325 1.00 79.31 185 GLU A CA 1
ATOM 1395 C C . GLU A 1 185 ? -6.739 -8.871 -39.495 1.00 79.31 185 GLU A C 1
ATOM 1397 O O . GLU A 1 185 ? -6.649 -9.916 -38.852 1.00 79.31 185 GLU A O 1
ATOM 1402 N N . GLN A 1 186 ? -5.778 -7.938 -39.498 1.00 81.50 186 GLN A N 1
ATOM 1403 C CA . GLN A 1 186 ? -4.500 -7.977 -38.789 1.00 81.50 186 GLN A CA 1
ATOM 1404 C C . GLN A 1 186 ? -4.571 -7.132 -37.515 1.00 81.50 186 GLN A C 1
ATOM 1406 O O . GLN A 1 186 ? -4.807 -5.921 -37.578 1.00 81.50 186 GLN A O 1
ATOM 1411 N N . SER A 1 187 ? -4.299 -7.752 -36.372 1.00 85.12 187 SER A N 1
ATOM 1412 C CA . SER A 1 187 ? -4.371 -7.140 -35.047 1.00 85.12 187 SER A CA 1
ATOM 1413 C C . SER A 1 187 ? -3.066 -7.319 -34.265 1.00 85.12 187 SER A C 1
ATOM 1415 O O . SER A 1 187 ? -2.164 -8.050 -34.677 1.00 85.12 187 SER A O 1
ATOM 1417 N N . THR A 1 188 ? -2.942 -6.607 -33.151 1.00 86.88 188 THR A N 1
ATOM 1418 C CA . THR A 1 188 ? -1.854 -6.729 -32.177 1.00 86.88 188 THR A CA 1
ATOM 1419 C C . THR A 1 188 ? -2.417 -7.238 -30.855 1.00 86.88 188 THR A C 1
ATOM 1421 O O . THR A 1 188 ? -3.561 -6.925 -30.506 1.00 86.88 188 THR A O 1
ATOM 1424 N N . ARG A 1 189 ? -1.622 -8.029 -30.129 1.00 85.12 189 ARG A N 1
ATOM 1425 C CA . ARG A 1 189 ? -1.972 -8.450 -28.769 1.00 85.12 189 ARG A CA 1
ATOM 1426 C C . ARG A 1 189 ? -1.906 -7.263 -27.819 1.00 85.12 189 ARG A C 1
ATOM 1428 O O . ARG A 1 189 ? -0.963 -6.470 -27.903 1.00 85.12 189 ARG A O 1
ATOM 1435 N N . ILE A 1 190 ? -2.895 -7.143 -26.942 1.00 84.38 190 ILE A N 1
ATOM 1436 C CA . ILE A 1 190 ? -2.990 -6.030 -26.001 1.00 84.38 190 ILE A CA 1
ATOM 1437 C C . ILE A 1 190 ? -3.269 -6.489 -24.577 1.00 84.38 190 ILE A C 1
ATOM 1439 O O . ILE A 1 190 ? -3.965 -7.485 -24.359 1.00 84.38 190 ILE A O 1
ATOM 1443 N N . ASP A 1 191 ? -2.783 -5.678 -23.644 1.00 80.25 191 ASP A N 1
ATOM 1444 C CA . ASP A 1 191 ? -3.353 -5.572 -22.306 1.00 80.25 191 ASP A CA 1
ATOM 1445 C C . ASP A 1 191 ? -4.345 -4.397 -22.308 1.00 80.25 191 ASP A C 1
ATOM 1447 O O . ASP A 1 191 ? -4.078 -3.354 -22.914 1.00 80.25 191 ASP A O 1
ATOM 1451 N N . THR A 1 192 ? -5.517 -4.601 -21.706 1.00 75.75 192 THR A N 1
ATOM 1452 C CA . THR A 1 192 ? -6.590 -3.601 -21.565 1.00 75.75 192 THR A CA 1
ATOM 1453 C C . THR A 1 192 ? -6.606 -3.056 -20.139 1.00 75.75 192 THR A C 1
ATOM 1455 O O . THR A 1 192 ? -5.982 -3.649 -19.265 1.00 75.75 192 THR A O 1
ATOM 1458 N N . GLU A 1 193 ? -7.332 -1.959 -19.895 1.00 71.50 193 GLU A N 1
ATOM 1459 C CA . GLU A 1 193 ? -7.549 -1.431 -18.531 1.00 71.50 193 GLU A CA 1
ATOM 1460 C C . GLU A 1 193 ? -6.265 -1.021 -17.793 1.00 71.50 193 GLU A C 1
ATOM 1462 O O . GLU A 1 193 ? -6.223 -0.968 -16.567 1.00 71.50 193 GLU A O 1
ATOM 1467 N N . VAL A 1 194 ? -5.212 -0.667 -18.535 1.00 71.94 194 VAL A N 1
ATOM 1468 C CA . VAL A 1 194 ? -3.978 -0.155 -17.932 1.00 71.94 194 VAL A CA 1
ATOM 1469 C C . VAL A 1 194 ? -4.260 1.214 -17.323 1.00 71.94 194 VAL A C 1
ATOM 1471 O O . VAL A 1 194 ? -4.799 2.079 -18.005 1.00 71.94 194 VAL A O 1
ATOM 1474 N N . SER A 1 195 ? -3.883 1.434 -16.063 1.00 70.25 195 SER A N 1
ATOM 1475 C CA . SER A 1 195 ? -4.040 2.735 -15.402 1.00 70.25 195 SER A CA 1
ATOM 1476 C C . SER A 1 195 ? -3.113 3.802 -16.004 1.00 70.25 195 SER A C 1
ATOM 1478 O O . SER A 1 195 ? -1.979 3.491 -16.375 1.00 70.25 195 SER A O 1
ATOM 1480 N N . PRO A 1 196 ? -3.541 5.078 -16.072 1.00 67.38 196 PRO A N 1
ATOM 1481 C CA . PRO A 1 196 ? -2.684 6.163 -16.536 1.00 67.38 196 PRO A CA 1
ATOM 1482 C C . PRO A 1 196 ? -1.435 6.341 -15.647 1.00 67.38 196 PRO A C 1
ATOM 1484 O O . PRO A 1 196 ? -1.483 6.039 -14.452 1.00 67.38 196 PRO A O 1
ATOM 1487 N N . PRO A 1 197 ? -0.340 6.929 -16.176 1.00 71.06 197 PRO A N 1
ATOM 1488 C CA . PRO A 1 197 ? -0.167 7.406 -17.554 1.00 71.06 197 PRO A CA 1
ATOM 1489 C C . PRO A 1 197 ? -0.081 6.277 -18.594 1.00 71.06 197 PRO A C 1
ATOM 1491 O O . PRO A 1 197 ? 0.311 5.157 -18.287 1.00 71.06 197 PRO A O 1
ATOM 1494 N N . TYR A 1 198 ? -0.455 6.576 -19.840 1.00 80.56 198 TYR A N 1
ATOM 1495 C CA . TYR A 1 198 ? -0.599 5.583 -20.908 1.00 80.56 198 TYR A CA 1
ATOM 1496 C C . TYR A 1 198 ? 0.604 5.588 -21.867 1.00 80.56 198 TYR A C 1
ATOM 1498 O O . TYR A 1 198 ? 0.988 6.630 -22.393 1.00 80.56 198 TYR A O 1
ATOM 1506 N N . TYR A 1 199 ? 1.183 4.411 -22.127 1.00 77.69 199 TYR A N 1
ATOM 1507 C CA . TYR A 1 199 ? 2.452 4.249 -22.870 1.00 77.69 199 TYR A CA 1
ATOM 1508 C C . TYR A 1 199 ? 2.269 3.662 -24.278 1.00 77.69 199 TYR A C 1
ATOM 1510 O O . TYR A 1 199 ? 3.216 3.620 -25.073 1.00 77.69 199 TYR A O 1
ATOM 1518 N N . GLY A 1 200 ? 1.049 3.223 -24.599 1.00 88.25 200 GLY A N 1
ATOM 1519 C CA . GLY A 1 200 ? 0.627 2.931 -25.961 1.00 88.25 200 GLY A CA 1
ATOM 1520 C C . GLY A 1 200 ? 0.278 4.232 -26.672 1.00 88.25 200 GLY A C 1
ATOM 1521 O O . GLY A 1 200 ? -0.649 4.923 -26.261 1.00 88.25 200 GLY A O 1
ATOM 1522 N N . ILE A 1 201 ? 1.003 4.563 -27.739 1.00 91.06 201 ILE A N 1
ATOM 1523 C CA . ILE A 1 201 ? 0.730 5.743 -28.564 1.00 91.06 201 ILE A CA 1
ATOM 1524 C C . ILE A 1 201 ? 0.193 5.289 -29.915 1.00 91.06 201 ILE A C 1
ATOM 1526 O O . ILE A 1 201 ? 0.779 4.419 -30.572 1.00 91.06 201 ILE A O 1
ATOM 1530 N N . ALA A 1 202 ? -0.922 5.887 -30.327 1.00 91.19 202 ALA A N 1
ATOM 1531 C CA . ALA A 1 202 ? -1.621 5.543 -31.551 1.00 91.19 202 ALA A CA 1
ATOM 1532 C C . ALA A 1 202 ? -1.916 6.778 -32.407 1.00 91.19 202 ALA A C 1
ATOM 1534 O O . ALA A 1 202 ? -2.392 7.797 -31.911 1.00 91.19 202 ALA A O 1
ATOM 1535 N N . TRP A 1 203 ? -1.677 6.668 -33.712 1.00 92.19 203 TRP A N 1
ATOM 1536 C CA . TRP A 1 203 ? -2.294 7.538 -34.702 1.00 92.19 203 TRP A CA 1
ATOM 1537 C C . TRP A 1 203 ? -3.644 6.952 -35.079 1.00 92.19 203 TRP A C 1
ATOM 1539 O O . TRP A 1 203 ? -3.710 5.816 -35.561 1.00 92.19 203 TRP A O 1
ATOM 1549 N N . LYS A 1 204 ? -4.697 7.746 -34.920 1.00 87.06 204 LYS A N 1
ATOM 1550 C CA . LYS A 1 204 ? -6.059 7.380 -35.305 1.00 87.06 204 LYS A CA 1
ATOM 1551 C C . LYS A 1 204 ? -6.508 8.232 -36.481 1.00 87.06 204 LYS A C 1
ATOM 1553 O O . LYS A 1 204 ? -6.236 9.428 -36.523 1.00 87.06 204 LYS A O 1
ATOM 1558 N N . GLN A 1 205 ? -7.201 7.625 -37.443 1.00 79.81 205 GLN A N 1
ATOM 1559 C CA . GLN A 1 205 ? -7.762 8.326 -38.610 1.00 79.81 205 GLN A CA 1
ATOM 1560 C C . GLN A 1 205 ? -9.022 9.165 -38.284 1.00 79.81 205 GLN A C 1
ATOM 1562 O O . GLN A 1 205 ? -9.459 9.962 -39.117 1.00 79.81 205 GLN A O 1
ATOM 1567 N N . GLY A 1 206 ? -9.574 9.028 -37.072 1.00 70.00 206 GLY A N 1
ATOM 1568 C CA . GLY A 1 206 ? -10.821 9.661 -36.627 1.00 70.00 206 GLY A CA 1
ATOM 1569 C C . GLY A 1 206 ? -12.070 8.871 -37.046 1.00 70.00 206 GLY A C 1
ATOM 1570 O O . GLY A 1 206 ? -12.094 8.243 -38.106 1.00 70.00 206 GLY A O 1
ATOM 1571 N N . GLY A 1 207 ? -13.123 8.898 -36.221 1.00 65.56 207 GLY A N 1
ATOM 1572 C CA . GLY A 1 207 ? -14.294 8.032 -36.398 1.00 65.56 207 GLY A CA 1
ATOM 1573 C C . GLY A 1 207 ? -15.542 8.452 -35.610 1.00 65.56 207 GLY A C 1
ATOM 1574 O O . GLY A 1 207 ? -15.693 9.605 -35.210 1.00 65.56 207 GLY A O 1
ATOM 1575 N N . ALA A 1 208 ? -16.475 7.511 -35.429 1.00 56.34 208 ALA A N 1
ATOM 1576 C CA . ALA A 1 208 ? -17.660 7.668 -34.580 1.00 56.34 208 ALA A CA 1
ATOM 1577 C C . ALA A 1 208 ? -17.458 6.940 -33.239 1.00 56.34 208 ALA A C 1
ATOM 1579 O O . ALA A 1 208 ? -16.799 5.906 -33.197 1.00 56.34 208 ALA A O 1
ATOM 1580 N N . GLY A 1 209 ? -18.063 7.444 -32.160 1.00 60.06 209 GLY A N 1
ATOM 1581 C CA . GLY A 1 209 ? -17.894 6.887 -30.812 1.00 60.06 209 GLY A CA 1
ATOM 1582 C C . GLY A 1 209 ? -16.707 7.525 -30.072 1.00 60.06 209 GLY A C 1
ATOM 1583 O O . GLY A 1 209 ? -16.509 8.728 -30.242 1.00 60.06 209 GLY A O 1
ATOM 1584 N N . PRO A 1 210 ? -15.937 6.777 -29.258 1.00 53.50 210 PRO A N 1
ATOM 1585 C CA . PRO A 1 210 ? -14.797 7.323 -28.511 1.00 53.50 210 PRO A CA 1
ATOM 1586 C C . PRO A 1 210 ? -13.738 7.985 -29.414 1.00 53.50 210 PRO A C 1
ATOM 1588 O O . PRO A 1 210 ? -13.051 8.889 -28.979 1.00 53.50 210 PRO A O 1
ATOM 1591 N N . GLU A 1 211 ? -13.678 7.647 -30.706 1.00 62.69 211 GLU A N 1
ATOM 1592 C CA . GLU A 1 211 ? -12.715 8.186 -31.682 1.00 62.69 211 GLU A CA 1
ATOM 1593 C C . GLU A 1 211 ? -13.148 9.508 -32.367 1.00 62.69 211 GLU A C 1
ATOM 1595 O O . GLU A 1 211 ? -12.679 9.845 -33.460 1.00 62.69 211 GLU A O 1
ATOM 1600 N N . ALA A 1 212 ? -14.068 10.268 -31.763 1.00 66.81 212 ALA A N 1
ATOM 1601 C CA . ALA A 1 212 ? -14.635 11.489 -32.356 1.00 66.81 212 ALA A CA 1
ATOM 1602 C C . ALA A 1 212 ? -13.660 12.686 -32.426 1.00 66.81 212 ALA A C 1
ATOM 1604 O O . ALA A 1 212 ? -13.977 13.697 -33.056 1.00 66.81 212 ALA A O 1
ATOM 1605 N N . ASN A 1 213 ? -12.478 12.574 -31.816 1.00 69.88 213 ASN A N 1
ATOM 1606 C CA . ASN A 1 213 ? -11.514 13.668 -31.632 1.00 69.88 213 ASN A CA 1
ATOM 1607 C C . ASN A 1 213 ? -10.784 14.117 -32.913 1.00 69.88 213 ASN A C 1
ATOM 1609 O O . ASN A 1 213 ? -10.029 15.089 -32.897 1.00 69.88 213 ASN A O 1
ATOM 1613 N N . GLY A 1 214 ? -11.054 13.456 -34.042 1.00 77.69 214 GLY A N 1
ATOM 1614 C CA . GLY A 1 214 ? -10.419 13.732 -35.327 1.00 77.69 214 GLY A CA 1
ATOM 1615 C C . GLY A 1 214 ? -9.102 12.972 -35.519 1.00 77.69 214 GLY A C 1
ATOM 1616 O O . GLY A 1 214 ? -8.694 12.196 -34.658 1.00 77.69 214 GLY A O 1
ATOM 1617 N N . PRO A 1 215 ? -8.459 13.123 -36.689 1.00 86.75 215 PRO A N 1
ATOM 1618 C CA . PRO A 1 215 ? -7.218 12.426 -36.980 1.00 86.75 215 PRO A CA 1
ATOM 1619 C C . PRO A 1 215 ? -6.044 13.020 -36.198 1.00 86.75 215 PRO A C 1
ATOM 1621 O O . PRO A 1 215 ? -5.835 14.237 -36.225 1.00 86.75 215 PRO A O 1
ATOM 1624 N N . GLY A 1 216 ? -5.238 12.171 -35.565 1.00 90.88 216 GLY A N 1
ATOM 1625 C CA . GLY A 1 216 ? -4.096 12.629 -34.781 1.00 90.88 216 GLY A CA 1
ATOM 1626 C C . GLY A 1 216 ? -3.426 11.547 -33.942 1.00 90.88 216 GLY A C 1
ATOM 1627 O O . GLY A 1 216 ? -3.822 10.382 -33.990 1.00 90.88 216 GLY A O 1
ATOM 1628 N N . TRP A 1 217 ? -2.394 11.951 -33.197 1.00 92.75 217 TRP A N 1
ATOM 1629 C CA . TRP A 1 217 ? -1.681 11.099 -32.248 1.00 92.75 217 TRP A CA 1
ATOM 1630 C C . TRP A 1 217 ? -2.274 11.219 -30.853 1.00 92.75 217 TRP A C 1
ATOM 1632 O O . TRP A 1 217 ? -2.486 12.326 -30.368 1.00 92.75 217 TRP A O 1
ATOM 1642 N N . TYR A 1 218 ? -2.476 10.089 -30.197 1.00 90.62 218 TYR A N 1
ATOM 1643 C CA . TYR A 1 218 ? -3.081 10.017 -28.878 1.00 90.62 218 TYR A CA 1
ATOM 1644 C C . TYR A 1 218 ? -2.428 8.921 -28.050 1.00 90.62 218 TYR A C 1
ATOM 1646 O O . TYR A 1 218 ? -1.825 7.991 -28.596 1.00 90.62 218 TYR A O 1
ATOM 1654 N N . SER A 1 219 ? -2.587 9.014 -26.737 1.00 89.94 219 SER A N 1
ATOM 1655 C CA . SER A 1 219 ? -2.269 7.915 -25.839 1.00 89.94 219 SER A CA 1
ATOM 1656 C C . SER A 1 219 ? -3.457 6.955 -25.728 1.00 89.94 219 SER A C 1
ATOM 1658 O O . SER A 1 219 ? -4.584 7.294 -26.091 1.00 89.94 219 SER A O 1
ATOM 1660 N N . SER A 1 220 ? -3.188 5.718 -25.317 1.00 86.19 220 SER A N 1
ATOM 1661 C CA . SER A 1 220 ? -4.143 4.611 -25.324 1.00 86.19 220 SER A CA 1
ATOM 1662 C C . SER A 1 220 ? -4.026 3.804 -24.037 1.00 86.19 220 SER A C 1
ATOM 1664 O O . SER A 1 220 ? -2.950 3.287 -23.734 1.00 86.19 220 SER A O 1
ATOM 1666 N N . TRP A 1 221 ? -5.148 3.612 -23.343 1.00 81.62 221 TRP A N 1
ATOM 1667 C CA . TRP A 1 221 ? -5.280 2.661 -22.225 1.00 81.62 221 TRP A CA 1
ATOM 1668 C C . TRP A 1 221 ? -5.042 1.188 -22.617 1.00 81.62 221 TRP A C 1
ATOM 1670 O O . TRP A 1 221 ? -4.878 0.332 -21.753 1.00 81.62 221 TRP A O 1
ATOM 1680 N N . HIS A 1 222 ? -4.969 0.885 -23.920 1.00 84.56 222 HIS A N 1
ATOM 1681 C CA . HIS A 1 222 ? -4.422 -0.380 -24.415 1.00 84.56 222 HIS A CA 1
ATOM 1682 C C . HIS A 1 222 ? -2.896 -0.321 -24.529 1.00 84.56 222 HIS A C 1
ATOM 1684 O O . HIS A 1 222 ? -2.368 0.557 -25.223 1.00 84.56 222 HIS A O 1
ATOM 1690 N N . LEU A 1 223 ? -2.200 -1.312 -23.968 1.00 82.50 223 LEU A N 1
ATOM 1691 C CA . LEU A 1 223 ? -0.760 -1.487 -24.154 1.00 82.50 223 LEU A CA 1
ATOM 1692 C C . LEU A 1 223 ? -0.469 -2.583 -25.182 1.00 82.50 223 LEU A C 1
ATOM 1694 O O . LEU A 1 223 ? -0.912 -3.722 -25.049 1.00 82.50 223 LEU A O 1
ATOM 1698 N N . PHE A 1 224 ? 0.296 -2.235 -26.216 1.00 87.50 224 PHE A N 1
ATOM 1699 C CA . PHE A 1 224 ? 0.591 -3.132 -27.331 1.00 87.50 224 PHE A CA 1
ATOM 1700 C C . PHE A 1 224 ? 1.804 -4.013 -27.031 1.00 87.50 224 PHE A C 1
ATOM 1702 O O . PHE A 1 224 ? 2.864 -3.519 -26.644 1.00 87.50 224 PHE A O 1
ATOM 1709 N N . TRP A 1 225 ? 1.672 -5.314 -27.283 1.00 87.06 225 TRP A N 1
ATOM 1710 C CA . TRP A 1 225 ? 2.738 -6.287 -27.068 1.00 87.06 225 TRP A CA 1
ATOM 1711 C C . TRP A 1 225 ? 3.852 -6.136 -28.108 1.00 87.06 225 TRP A C 1
ATOM 1713 O O . TRP A 1 225 ? 3.836 -6.731 -29.191 1.00 87.06 225 TRP A O 1
ATOM 1723 N N . VAL A 1 226 ? 4.835 -5.315 -27.753 1.00 89.44 226 VAL A N 1
ATOM 1724 C CA . VAL A 1 226 ? 6.031 -5.012 -28.538 1.00 89.44 226 VAL A CA 1
ATOM 1725 C C . VAL A 1 226 ? 7.242 -5.074 -27.611 1.00 89.44 226 VAL A C 1
ATOM 1727 O O . VAL A 1 226 ? 7.182 -4.658 -26.454 1.00 89.44 226 VAL A O 1
ATOM 1730 N N . ARG A 1 227 ? 8.366 -5.585 -28.110 1.00 90.19 227 ARG A N 1
ATOM 1731 C CA . ARG A 1 227 ? 9.643 -5.603 -27.378 1.00 90.19 227 ARG A CA 1
ATOM 1732 C C . ARG A 1 227 ? 10.810 -5.303 -28.302 1.00 90.19 227 ARG A C 1
ATOM 1734 O O . ARG A 1 227 ? 10.746 -5.593 -29.496 1.00 90.19 227 ARG A O 1
ATOM 1741 N N . ALA A 1 228 ? 11.895 -4.794 -27.737 1.00 93.31 228 ALA A N 1
ATOM 1742 C CA . ALA A 1 228 ? 13.110 -4.498 -28.483 1.00 93.31 228 ALA A CA 1
ATOM 1743 C C . ALA A 1 228 ? 14.256 -5.398 -28.024 1.00 93.31 228 ALA A C 1
ATOM 1745 O O . ALA A 1 228 ? 14.542 -5.462 -26.835 1.00 93.31 228 ALA A O 1
ATOM 1746 N N . LEU A 1 229 ? 14.937 -6.075 -28.946 1.00 92.19 229 LEU A N 1
ATOM 1747 C CA . LEU A 1 229 ? 16.234 -6.685 -28.662 1.00 92.19 229 LEU A CA 1
ATOM 1748 C C . LEU A 1 229 ? 17.308 -5.614 -28.844 1.00 92.19 229 LEU A C 1
ATOM 1750 O O . LEU A 1 229 ? 17.430 -5.031 -29.925 1.00 92.19 229 LEU A O 1
ATOM 1754 N N . VAL A 1 230 ? 18.107 -5.380 -27.810 1.00 93.06 230 VAL A N 1
ATOM 1755 C CA . VAL A 1 230 ? 19.181 -4.383 -27.816 1.00 93.06 230 VAL A CA 1
ATOM 1756 C C . VAL A 1 230 ? 20.500 -5.003 -27.374 1.00 93.06 230 VAL A C 1
ATOM 1758 O O . VAL A 1 230 ? 20.519 -5.956 -26.599 1.00 93.06 230 VAL A O 1
ATOM 1761 N N . ARG A 1 231 ? 21.615 -4.439 -27.840 1.00 92.50 231 ARG A N 1
ATOM 1762 C CA . ARG A 1 231 ? 22.965 -4.700 -27.331 1.00 92.50 231 ARG A CA 1
ATOM 1763 C C . ARG A 1 231 ? 23.336 -3.622 -26.336 1.00 92.50 231 ARG A C 1
ATOM 1765 O O . ARG A 1 231 ? 23.735 -2.532 -26.739 1.00 92.50 231 ARG A O 1
ATOM 1772 N N . VAL A 1 232 ? 23.214 -3.924 -25.054 1.00 89.81 232 VAL A N 1
ATOM 1773 C CA . VAL A 1 232 ? 23.638 -3.008 -23.995 1.00 89.81 232 VAL A CA 1
ATOM 1774 C C . VAL A 1 232 ? 25.151 -3.087 -23.843 1.00 89.81 232 VAL A C 1
ATOM 1776 O O . VAL A 1 232 ? 25.724 -4.179 -23.824 1.00 89.81 232 VAL A O 1
ATOM 1779 N N . TYR A 1 233 ? 25.792 -1.925 -23.765 1.00 89.44 233 TYR A N 1
ATOM 1780 C CA . TYR A 1 233 ? 27.240 -1.784 -23.589 1.00 89.44 233 TYR A CA 1
ATOM 1781 C C . TYR A 1 233 ? 27.607 -0.893 -22.391 1.00 89.44 233 TYR A C 1
ATOM 1783 O O . TYR A 1 233 ? 28.789 -0.752 -22.074 1.00 89.44 233 TYR A O 1
ATOM 1791 N N . GLU A 1 234 ? 26.614 -0.306 -21.724 1.00 88.94 234 GLU A N 1
ATOM 1792 C CA . GLU A 1 234 ? 26.755 0.360 -20.433 1.00 88.94 234 GLU A CA 1
ATOM 1793 C C . GLU A 1 234 ? 26.231 -0.534 -19.308 1.00 88.94 234 GLU A C 1
ATOM 1795 O O . GLU A 1 234 ? 25.264 -1.274 -19.452 1.00 88.94 234 GLU A O 1
ATOM 1800 N N . ASN A 1 235 ? 26.907 -0.477 -18.172 1.00 87.62 235 ASN A N 1
ATOM 1801 C CA . ASN A 1 235 ? 26.573 -1.263 -17.002 1.00 87.62 235 ASN A CA 1
ATOM 1802 C C . ASN A 1 235 ? 25.431 -0.606 -16.212 1.00 87.62 235 ASN A C 1
ATOM 1804 O O . ASN A 1 235 ? 25.598 0.530 -15.774 1.00 87.62 235 ASN A O 1
ATOM 1808 N N . LEU A 1 236 ? 24.314 -1.312 -16.001 1.00 82.88 236 LEU A N 1
ATOM 1809 C CA . LEU A 1 236 ? 23.149 -0.761 -15.294 1.00 82.88 236 LEU A CA 1
ATOM 1810 C C . LEU A 1 236 ? 23.364 -0.681 -13.770 1.00 82.88 236 LEU A C 1
ATOM 1812 O O . LEU A 1 236 ? 22.849 0.226 -13.120 1.00 82.88 236 LEU A O 1
ATOM 1816 N N . GLY A 1 237 ? 24.183 -1.578 -13.216 1.00 87.88 237 GLY A N 1
ATOM 1817 C CA . GLY A 1 237 ? 24.424 -1.680 -11.779 1.00 87.88 237 GLY A CA 1
ATOM 1818 C C . GLY A 1 237 ? 23.363 -2.486 -11.033 1.00 87.88 237 GLY A C 1
ATOM 1819 O O . GLY A 1 237 ? 22.311 -2.826 -11.572 1.00 87.88 237 GLY A O 1
ATOM 1820 N N . ALA A 1 238 ? 23.647 -2.780 -9.765 1.00 92.38 238 ALA A N 1
ATOM 1821 C CA . ALA A 1 238 ? 22.709 -3.469 -8.884 1.00 92.38 238 ALA A CA 1
ATOM 1822 C C . ALA A 1 238 ? 21.589 -2.532 -8.398 1.00 92.38 238 ALA A C 1
ATOM 1824 O O . ALA A 1 238 ? 21.836 -1.382 -8.025 1.00 92.38 238 ALA A O 1
ATOM 1825 N N . GLU A 1 239 ? 20.361 -3.033 -8.305 1.00 91.81 239 GLU A N 1
ATOM 1826 C CA . GLU A 1 239 ? 19.212 -2.278 -7.808 1.00 91.81 239 GLU A CA 1
ATOM 1827 C C . GLU A 1 239 ? 18.494 -2.948 -6.631 1.00 91.81 239 GLU A C 1
ATOM 1829 O O . GLU A 1 239 ? 18.431 -4.174 -6.541 1.00 91.81 239 GLU A O 1
ATOM 1834 N N . ILE A 1 240 ? 17.934 -2.133 -5.731 1.00 94.19 240 ILE A N 1
ATOM 1835 C CA . ILE A 1 240 ? 16.991 -2.586 -4.701 1.00 94.19 240 ILE A CA 1
ATOM 1836 C C . ILE A 1 240 ? 15.578 -2.557 -5.289 1.00 94.19 240 ILE A C 1
ATOM 1838 O O . ILE A 1 240 ? 15.064 -1.491 -5.616 1.00 94.19 240 ILE A O 1
ATOM 1842 N N . VAL A 1 241 ? 14.944 -3.724 -5.388 1.00 88.31 241 VAL A N 1
ATOM 1843 C CA . VAL A 1 241 ? 13.602 -3.893 -5.975 1.00 88.31 241 VAL A CA 1
ATOM 1844 C C . VAL A 1 241 ? 12.503 -3.644 -4.939 1.00 88.31 241 VAL A C 1
ATOM 1846 O O . VAL A 1 241 ? 11.429 -3.152 -5.267 1.00 88.31 241 VAL A O 1
ATOM 1849 N N . GLY A 1 242 ? 12.781 -3.963 -3.675 1.00 89.56 242 GLY A N 1
ATOM 1850 C CA . GLY A 1 242 ? 11.860 -3.789 -2.556 1.00 89.56 242 GLY A CA 1
ATOM 1851 C C . GLY A 1 242 ? 12.570 -4.001 -1.224 1.00 89.56 242 GLY A C 1
ATOM 1852 O O . GLY A 1 242 ? 13.610 -4.660 -1.169 1.00 89.56 242 GLY A O 1
ATOM 1853 N N . TYR A 1 243 ? 12.041 -3.416 -0.152 1.00 95.19 243 TYR A N 1
ATOM 1854 C CA . TYR A 1 243 ? 12.587 -3.564 1.196 1.00 95.19 243 TYR A CA 1
ATOM 1855 C C . TYR A 1 243 ? 11.535 -3.299 2.269 1.00 95.19 243 TYR A C 1
ATOM 1857 O O . TYR A 1 243 ? 10.589 -2.542 2.044 1.00 95.19 243 TYR A O 1
ATOM 1865 N N . ASP A 1 244 ? 11.745 -3.877 3.450 1.00 93.44 244 ASP A N 1
ATOM 1866 C CA . ASP A 1 244 ? 10.862 -3.673 4.593 1.00 93.44 244 ASP A CA 1
ATOM 1867 C C . ASP A 1 244 ? 10.967 -2.231 5.092 1.00 93.44 244 ASP A C 1
ATOM 1869 O O . ASP A 1 244 ? 12.045 -1.754 5.479 1.00 93.44 244 ASP A O 1
ATOM 1873 N N . ARG A 1 245 ? 9.823 -1.551 5.147 1.00 92.25 245 ARG A N 1
ATOM 1874 C CA . ARG A 1 245 ? 9.637 -0.317 5.911 1.00 92.25 245 ARG A CA 1
ATOM 1875 C C . ARG A 1 245 ? 9.021 -0.698 7.243 1.00 92.25 245 ARG A C 1
ATOM 1877 O O . ARG A 1 245 ? 7.842 -1.015 7.319 1.00 92.25 245 ARG A O 1
ATOM 1884 N N . LEU A 1 246 ? 9.855 -0.744 8.274 1.00 93.50 246 LEU A N 1
ATOM 1885 C CA . LEU A 1 246 ? 9.404 -1.132 9.598 1.00 93.50 246 LEU A CA 1
ATOM 1886 C C . LEU A 1 246 ? 8.455 -0.057 10.147 1.00 93.50 246 LEU A C 1
ATOM 1888 O O . LEU A 1 246 ? 8.857 1.105 10.158 1.00 93.50 246 LEU A O 1
ATOM 1892 N N . PRO A 1 247 ? 7.255 -0.424 10.630 1.00 92.62 247 PRO A N 1
ATOM 1893 C CA . PRO A 1 247 ? 6.373 0.507 11.320 1.00 92.62 247 PRO A CA 1
ATOM 1894 C C . PRO A 1 247 ? 6.912 0.798 12.719 1.00 92.62 247 PRO A C 1
ATOM 1896 O O . PRO A 1 247 ? 7.835 0.123 13.207 1.00 92.62 247 PRO A O 1
ATOM 1899 N N . ASP A 1 248 ? 6.308 1.756 13.399 1.00 95.69 248 ASP A N 1
ATOM 1900 C CA . ASP A 1 248 ? 6.502 1.960 14.824 1.00 95.69 248 ASP A CA 1
ATOM 1901 C C . ASP A 1 248 ? 6.101 0.709 15.612 1.00 95.69 248 ASP A C 1
ATOM 1903 O O . ASP A 1 248 ? 5.419 -0.196 15.132 1.00 95.69 248 ASP A O 1
ATOM 1907 N N . THR A 1 249 ? 6.600 0.602 16.839 1.00 94.88 249 THR A N 1
ATOM 1908 C CA . THR A 1 249 ? 6.511 -0.654 17.596 1.00 94.88 249 THR A CA 1
ATOM 1909 C C . THR A 1 249 ? 6.593 -0.418 19.096 1.00 94.88 249 THR A C 1
ATOM 1911 O O . THR A 1 249 ? 7.104 0.611 19.526 1.00 94.88 249 THR A O 1
ATOM 1914 N N . TYR A 1 250 ? 6.178 -1.384 19.915 1.00 94.75 250 TYR A N 1
ATOM 1915 C CA . TYR A 1 250 ? 6.526 -1.441 21.343 1.00 94.75 250 TYR A CA 1
ATOM 1916 C C . TYR A 1 250 ? 7.749 -2.336 21.619 1.00 94.75 250 TYR A C 1
ATOM 1918 O O . TYR A 1 250 ? 8.193 -2.454 22.767 1.00 94.75 250 TYR A O 1
ATOM 1926 N N . LEU A 1 251 ? 8.328 -2.975 20.594 1.00 93.25 251 LEU A N 1
ATOM 1927 C CA . LEU A 1 251 ? 9.527 -3.799 20.738 1.00 93.25 251 LEU A CA 1
ATOM 1928 C C . LEU A 1 251 ? 10.761 -2.944 21.030 1.00 93.25 251 LEU A C 1
ATOM 1930 O O . LEU A 1 251 ? 11.216 -2.157 20.207 1.00 93.25 251 LEU A O 1
ATOM 1934 N N . THR A 1 252 ? 11.379 -3.204 22.180 1.00 95.00 252 THR A N 1
ATOM 1935 C CA . THR A 1 252 ? 12.716 -2.692 22.536 1.00 95.00 252 THR A CA 1
ATOM 1936 C C . THR A 1 252 ? 13.834 -3.665 22.149 1.00 95.00 252 THR A C 1
ATOM 1938 O O . THR A 1 252 ? 15.009 -3.436 22.429 1.00 95.00 252 THR A O 1
ATOM 1941 N N . THR A 1 253 ? 13.485 -4.788 21.522 1.00 94.81 253 THR A N 1
ATOM 1942 C CA . THR A 1 253 ? 14.429 -5.798 21.041 1.00 94.81 253 THR A CA 1
ATOM 1943 C C . THR A 1 253 ? 14.886 -5.505 19.617 1.00 94.81 253 THR A C 1
ATOM 1945 O O . THR A 1 253 ? 14.351 -4.642 18.930 1.00 94.81 253 THR A O 1
ATOM 1948 N N . THR A 1 254 ? 15.880 -6.261 19.159 1.00 95.31 254 THR A N 1
ATOM 1949 C CA . THR A 1 254 ? 16.297 -6.280 17.756 1.00 95.31 254 THR A CA 1
ATOM 1950 C C . THR A 1 254 ? 15.118 -6.497 16.806 1.00 95.31 254 THR A C 1
ATOM 1952 O O . THR A 1 254 ? 14.240 -7.317 17.081 1.00 95.31 254 THR A O 1
ATOM 1955 N N . ARG A 1 255 ? 15.150 -5.800 15.666 1.00 94.44 255 ARG A N 1
ATOM 1956 C CA . ARG A 1 255 ? 14.198 -5.947 14.556 1.00 94.44 255 ARG A CA 1
ATOM 1957 C C . ARG A 1 255 ? 14.940 -6.280 13.274 1.00 94.44 255 ARG A C 1
ATOM 1959 O O . ARG A 1 255 ? 16.082 -5.862 13.102 1.00 94.44 255 ARG A O 1
ATOM 1966 N N . THR A 1 256 ? 14.313 -7.037 12.388 1.00 95.94 256 THR A N 1
ATOM 1967 C CA . THR A 1 256 ? 14.938 -7.483 11.140 1.00 95.94 256 THR A CA 1
ATOM 1968 C C . THR A 1 256 ? 14.381 -6.692 9.972 1.00 95.94 256 THR A C 1
ATOM 1970 O O . THR A 1 256 ? 13.173 -6.545 9.865 1.00 95.94 256 THR A O 1
ATOM 1973 N N . VAL A 1 257 ? 15.270 -6.212 9.107 1.00 97.31 257 VAL A N 1
ATOM 1974 C CA . VAL A 1 257 ? 14.944 -5.614 7.812 1.00 97.31 257 VAL A CA 1
ATOM 1975 C C . VAL A 1 257 ? 15.362 -6.594 6.728 1.00 97.31 257 VAL A C 1
ATOM 1977 O O . VAL A 1 257 ? 16.493 -7.099 6.751 1.00 97.31 257 VAL A O 1
ATOM 1980 N N . THR A 1 258 ? 14.472 -6.859 5.782 1.00 97.62 258 THR A N 1
ATOM 1981 C CA . THR A 1 258 ? 14.766 -7.574 4.545 1.00 97.62 258 THR A CA 1
ATOM 1982 C C . THR A 1 258 ? 14.728 -6.640 3.337 1.00 97.62 258 THR A C 1
ATOM 1984 O O . THR A 1 258 ? 14.082 -5.593 3.357 1.00 97.62 258 THR A O 1
ATOM 1987 N N . ALA A 1 259 ? 15.489 -6.983 2.299 1.00 97.56 259 ALA A N 1
ATOM 1988 C CA . ALA A 1 259 ? 15.503 -6.273 1.027 1.00 97.56 259 ALA A CA 1
ATOM 1989 C C . ALA A 1 259 ? 15.787 -7.233 -0.125 1.00 97.56 259 ALA A C 1
ATOM 1991 O O . ALA A 1 259 ? 16.660 -8.095 -0.012 1.00 97.56 259 ALA A O 1
ATOM 1992 N N . GLN A 1 260 ? 15.085 -7.066 -1.239 1.00 96.38 260 GLN A N 1
ATOM 1993 C CA . GLN A 1 260 ? 15.393 -7.746 -2.489 1.00 96.38 260 GLN A CA 1
ATOM 1994 C C . GLN A 1 260 ? 16.316 -6.865 -3.327 1.00 96.38 260 GLN A C 1
ATOM 1996 O O . GLN A 1 260 ? 15.990 -5.711 -3.613 1.00 96.38 260 GLN A O 1
ATOM 2001 N N . ALA A 1 261 ? 17.456 -7.419 -3.729 1.00 95.12 261 ALA A N 1
ATOM 2002 C CA . ALA A 1 261 ? 18.405 -6.765 -4.617 1.00 95.12 261 ALA A CA 1
ATOM 2003 C C . ALA A 1 261 ? 18.632 -7.622 -5.863 1.00 95.12 261 ALA A C 1
ATOM 2005 O O . ALA A 1 261 ? 18.771 -8.846 -5.754 1.00 95.12 261 ALA A O 1
ATOM 2006 N N . ARG A 1 262 ? 18.710 -6.977 -7.028 1.00 91.31 262 ARG A N 1
ATOM 2007 C CA . ARG A 1 262 ? 18.991 -7.637 -8.305 1.00 91.31 262 ARG A CA 1
ATOM 2008 C C . ARG A 1 262 ? 20.105 -6.936 -9.071 1.00 91.31 262 ARG A C 1
ATOM 2010 O O . ARG A 1 262 ? 20.215 -5.719 -9.045 1.00 91.31 262 ARG A O 1
ATOM 2017 N N . ASP A 1 263 ? 20.899 -7.717 -9.783 1.00 89.31 263 ASP A N 1
ATOM 2018 C CA . ASP A 1 263 ? 21.796 -7.255 -10.839 1.00 89.31 263 ASP A CA 1
ATOM 2019 C C . ASP A 1 263 ? 21.667 -8.228 -12.009 1.00 89.31 263 ASP A C 1
ATOM 2021 O O . ASP A 1 263 ? 22.246 -9.320 -12.033 1.00 89.31 263 ASP A O 1
ATOM 2025 N N . LEU A 1 264 ? 20.829 -7.835 -12.964 1.00 75.56 264 LEU A N 1
ATOM 2026 C CA . LEU A 1 264 ? 20.507 -8.654 -14.123 1.00 75.56 264 LEU A CA 1
ATOM 2027 C C . LEU A 1 264 ? 21.446 -8.383 -15.307 1.00 75.56 264 LEU A C 1
ATOM 2029 O O . LEU A 1 264 ? 21.407 -9.144 -16.280 1.00 75.56 264 LEU A O 1
ATOM 2033 N N . LEU A 1 265 ? 22.279 -7.333 -15.250 1.00 77.94 265 LEU A N 1
ATOM 2034 C CA . LEU A 1 265 ? 23.043 -6.860 -16.404 1.00 77.94 265 LEU A CA 1
ATOM 2035 C C . LEU A 1 265 ? 24.355 -6.147 -16.029 1.00 77.94 265 LEU A C 1
ATOM 2037 O O . LEU A 1 265 ? 24.418 -4.923 -15.916 1.00 77.94 265 LEU A O 1
ATOM 2041 N N . GLY A 1 266 ? 25.426 -6.935 -15.981 1.00 77.06 266 GLY A N 1
ATOM 2042 C CA . GLY A 1 266 ? 26.811 -6.493 -15.844 1.00 77.06 266 GLY A CA 1
ATOM 2043 C C . GLY A 1 266 ? 27.580 -6.446 -17.176 1.00 77.06 266 GLY A C 1
ATOM 2044 O O . GLY A 1 266 ? 27.550 -7.365 -18.000 1.00 77.06 266 GLY A O 1
ATOM 2045 N N . ILE A 1 267 ? 28.350 -5.390 -17.406 1.00 82.06 267 ILE A N 1
ATOM 2046 C CA . ILE A 1 267 ? 29.132 -5.240 -18.641 1.00 82.06 267 ILE A CA 1
ATOM 2047 C C . ILE A 1 267 ? 30.628 -5.111 -18.318 1.00 82.06 267 ILE A C 1
ATOM 2049 O O . ILE A 1 267 ? 31.064 -4.028 -17.916 1.00 82.06 267 ILE A O 1
ATOM 2053 N N . PRO A 1 268 ? 31.470 -6.148 -18.568 1.00 79.06 268 PRO A N 1
ATOM 2054 C CA . PRO A 1 268 ? 31.217 -7.449 -19.214 1.00 79.06 268 PRO A CA 1
ATOM 2055 C C . PRO A 1 268 ? 30.414 -8.456 -18.381 1.00 79.06 268 PRO A C 1
ATOM 2057 O O . PRO A 1 268 ? 30.460 -8.447 -17.159 1.00 79.06 268 PRO A O 1
ATOM 2060 N N . GLY A 1 269 ? 29.858 -9.468 -19.060 1.00 74.75 269 GLY A N 1
ATOM 2061 C CA . GLY A 1 269 ? 29.050 -10.523 -18.434 1.00 74.75 269 GLY A CA 1
ATOM 2062 C C . GLY A 1 269 ? 29.660 -11.279 -17.259 1.00 74.75 269 GLY A C 1
ATOM 2063 O O . GLY A 1 269 ? 28.960 -11.794 -16.396 1.00 74.75 269 GLY A O 1
ATOM 2064 N N . SER A 1 270 ? 30.987 -11.334 -17.205 1.00 79.31 270 SER A N 1
ATOM 2065 C CA . SER A 1 270 ? 31.730 -11.940 -16.101 1.00 79.31 270 SER A CA 1
ATOM 2066 C C . SER A 1 270 ? 31.676 -11.146 -14.793 1.00 79.31 270 SER A C 1
ATOM 2068 O O . SER A 1 270 ? 32.154 -11.649 -13.781 1.00 79.31 270 SER A O 1
ATOM 2070 N N . LEU A 1 271 ? 31.179 -9.910 -14.825 1.00 82.62 271 LEU A N 1
ATOM 2071 C CA . LEU A 1 271 ? 31.049 -9.016 -13.675 1.00 82.62 271 LEU A CA 1
ATOM 2072 C C . LEU A 1 271 ? 29.582 -8.817 -13.262 1.00 82.62 271 LEU A C 1
ATOM 2074 O O . LEU A 1 271 ? 29.293 -7.904 -12.504 1.00 82.62 271 LEU A O 1
ATOM 2078 N N . HIS A 1 272 ? 28.680 -9.694 -13.717 1.00 81.75 272 HIS A N 1
ATOM 2079 C CA . HIS A 1 272 ? 27.309 -9.736 -13.213 1.00 81.75 272 HIS A CA 1
ATOM 2080 C C . HIS A 1 272 ? 27.270 -10.171 -11.750 1.00 81.75 272 HIS A C 1
ATOM 2082 O O . HIS A 1 272 ? 27.880 -11.176 -11.363 1.00 81.75 272 HIS A O 1
ATOM 2088 N N . GLY A 1 273 ? 26.435 -9.488 -10.988 1.00 88.94 273 GLY A N 1
ATOM 2089 C CA . GLY A 1 273 ? 25.955 -9.887 -9.687 1.00 88.94 273 GLY A CA 1
ATOM 2090 C C . GLY A 1 273 ? 26.109 -8.787 -8.650 1.00 88.94 273 GLY A C 1
ATOM 2091 O O . GLY A 1 273 ? 27.087 -8.043 -8.616 1.00 88.94 273 GLY A O 1
ATOM 2092 N N . VAL A 1 274 ? 25.169 -8.786 -7.716 1.00 94.56 274 VAL A N 1
ATOM 2093 C CA . VAL A 1 274 ? 25.190 -8.007 -6.488 1.00 94.56 274 VAL A CA 1
ATOM 2094 C C . VAL A 1 274 ? 26.441 -8.374 -5.687 1.00 94.56 274 VAL A C 1
ATOM 2096 O O . VAL A 1 274 ? 26.566 -9.490 -5.165 1.00 94.56 274 VAL A O 1
ATOM 2099 N N . ALA A 1 275 ? 27.371 -7.426 -5.575 1.00 95.94 275 ALA A N 1
ATOM 2100 C CA . ALA A 1 275 ? 28.587 -7.576 -4.786 1.00 95.94 275 ALA A CA 1
ATOM 2101 C C . ALA A 1 275 ? 28.281 -7.502 -3.294 1.00 95.94 275 ALA A C 1
ATOM 2103 O O . ALA A 1 275 ? 28.800 -8.296 -2.504 1.00 95.94 275 ALA A O 1
ATOM 2104 N N . TRP A 1 276 ? 27.442 -6.541 -2.910 1.00 97.19 276 TRP A N 1
ATOM 2105 C CA . TRP A 1 276 ? 27.017 -6.344 -1.535 1.00 97.19 276 TRP A CA 1
ATOM 2106 C C . TRP A 1 276 ? 25.665 -5.634 -1.461 1.00 97.19 276 TRP A C 1
ATOM 2108 O O . TRP A 1 276 ? 25.269 -4.881 -2.351 1.00 97.19 276 TRP A O 1
ATOM 2118 N N . VAL A 1 277 ? 24.981 -5.857 -0.343 1.00 98.50 277 VAL A N 1
ATOM 2119 C CA . VAL A 1 277 ? 23.841 -5.054 0.104 1.00 98.50 277 VAL A CA 1
ATOM 2120 C C . VAL A 1 277 ? 24.174 -4.587 1.511 1.00 98.50 277 VAL A C 1
ATOM 2122 O O . VAL A 1 277 ? 24.597 -5.393 2.341 1.00 98.50 277 VAL A O 1
ATOM 2125 N N . ARG A 1 278 ? 24.042 -3.291 1.777 1.00 98.69 278 ARG A N 1
ATOM 2126 C CA . ARG A 1 278 ? 24.352 -2.685 3.072 1.00 98.69 278 ARG A CA 1
ATOM 2127 C C . ARG A 1 278 ? 23.184 -1.864 3.551 1.00 98.69 278 ARG A C 1
ATOM 2129 O O . ARG A 1 278 ? 22.573 -1.140 2.776 1.00 98.69 278 ARG A O 1
ATOM 2136 N N . LEU A 1 279 ? 22.952 -1.922 4.849 1.00 98.69 279 LEU A N 1
ATOM 2137 C CA . LEU A 1 279 ? 22.024 -1.037 5.523 1.00 98.69 279 LEU A CA 1
ATOM 2138 C C . LEU A 1 279 ? 22.830 -0.060 6.371 1.00 98.69 279 LEU A C 1
ATOM 2140 O O . LEU A 1 279 ? 23.680 -0.465 7.171 1.00 98.69 279 LEU A O 1
ATOM 2144 N N . THR A 1 280 ? 22.544 1.224 6.196 1.00 98.75 280 THR A N 1
ATOM 2145 C CA . THR A 1 280 ? 23.052 2.292 7.053 1.00 98.75 280 THR A CA 1
ATOM 2146 C C . THR A 1 280 ? 21.923 2.781 7.942 1.00 98.75 280 THR A C 1
ATOM 2148 O O . THR A 1 280 ? 20.839 3.070 7.442 1.00 98.75 280 THR A O 1
ATOM 2151 N N . TYR A 1 281 ? 22.164 2.879 9.249 1.00 98.56 281 TYR A N 1
ATOM 2152 C CA . TYR A 1 281 ? 21.183 3.391 10.204 1.00 98.56 281 TYR A CA 1
ATOM 2153 C C . TYR A 1 281 ? 21.791 4.381 11.197 1.00 98.56 281 TYR A C 1
ATOM 2155 O O . TYR A 1 281 ? 22.994 4.368 11.464 1.00 98.56 281 TYR A O 1
ATOM 2163 N N . SER A 1 282 ? 20.937 5.210 11.789 1.00 98.12 282 SER A N 1
ATOM 2164 C CA . SER A 1 282 ? 21.247 6.073 12.929 1.00 98.12 282 SER A CA 1
ATOM 2165 C C . SER A 1 282 ? 20.123 6.012 13.964 1.00 98.12 282 SER A C 1
ATOM 2167 O O . SER A 1 282 ? 18.986 5.667 13.645 1.00 98.12 282 SER A O 1
ATOM 2169 N N . ILE A 1 283 ? 20.454 6.333 15.216 1.00 96.94 283 ILE A N 1
ATOM 2170 C CA . ILE A 1 283 ? 19.497 6.407 16.327 1.00 96.94 283 ILE A CA 1
ATOM 2171 C C . ILE A 1 283 ? 19.432 7.865 16.781 1.00 96.94 283 ILE A C 1
ATOM 2173 O O . ILE A 1 283 ? 20.473 8.455 17.081 1.00 96.94 283 ILE A O 1
ATOM 2177 N N . ASN A 1 284 ? 18.233 8.449 16.818 1.00 95.00 284 ASN A N 1
ATOM 2178 C CA . ASN A 1 284 ? 17.964 9.832 17.236 1.00 95.00 284 ASN A CA 1
ATOM 2179 C C . ASN A 1 284 ? 18.828 10.886 16.512 1.00 95.00 284 ASN A C 1
ATOM 2181 O O . ASN A 1 284 ? 19.289 11.850 17.125 1.00 95.00 284 ASN A O 1
ATOM 2185 N N . GLY A 1 285 ? 19.109 10.679 15.221 1.00 92.69 285 GLY A N 1
ATOM 2186 C CA . GLY A 1 285 ? 19.978 11.564 14.433 1.00 92.69 285 GLY A CA 1
ATOM 2187 C C . GLY A 1 285 ? 21.451 11.556 14.868 1.00 92.69 285 GLY A C 1
ATOM 2188 O O . GLY A 1 285 ? 22.186 12.503 14.586 1.00 92.69 285 GLY A O 1
ATOM 2189 N N . GLY A 1 286 ? 21.879 10.522 15.598 1.00 94.06 286 GLY A N 1
ATOM 2190 C CA . GLY A 1 286 ? 23.272 10.298 15.971 1.00 94.06 286 GLY A CA 1
ATOM 2191 C C . GLY A 1 286 ? 24.151 9.847 14.799 1.00 94.06 286 GLY A C 1
ATOM 2192 O O . GLY A 1 286 ? 23.773 9.925 13.633 1.00 94.06 286 GLY A O 1
ATOM 2193 N N . SER A 1 287 ? 25.351 9.354 15.113 1.00 96.12 287 SER A N 1
ATOM 2194 C CA . SER A 1 287 ? 26.280 8.845 14.098 1.00 96.12 287 SER A CA 1
ATOM 2195 C C . SER A 1 287 ? 25.700 7.658 13.330 1.00 96.12 287 SER A C 1
ATOM 2197 O O . SER A 1 287 ? 25.141 6.737 13.928 1.00 96.12 287 SER A O 1
ATOM 2199 N N . GLU A 1 288 ? 25.915 7.649 12.017 1.00 97.88 288 GLU A N 1
ATOM 2200 C CA . GLU A 1 288 ? 25.539 6.531 11.158 1.00 97.88 288 GLU A CA 1
ATOM 2201 C C . GLU A 1 288 ? 26.427 5.302 11.390 1.00 97.88 288 GLU A C 1
ATOM 2203 O O . GLU A 1 288 ? 27.635 5.403 11.629 1.00 97.88 288 GLU A O 1
ATOM 2208 N N . THR A 1 289 ? 25.813 4.125 11.299 1.00 98.31 289 THR A N 1
ATOM 2209 C CA . THR A 1 289 ? 26.470 2.817 11.301 1.00 98.31 289 THR A CA 1
ATOM 2210 C C . THR A 1 289 ? 26.036 2.051 10.059 1.00 98.31 289 THR A C 1
ATOM 2212 O O . THR A 1 289 ? 24.842 1.881 9.833 1.00 98.31 289 THR A O 1
ATOM 2215 N N . THR A 1 290 ? 26.999 1.565 9.277 1.00 98.38 290 THR A N 1
ATOM 2216 C CA . THR A 1 290 ? 26.754 0.770 8.065 1.00 98.38 290 THR A CA 1
ATOM 2217 C C . THR A 1 290 ? 27.146 -0.681 8.300 1.00 98.38 290 THR A C 1
ATOM 2219 O O . THR A 1 290 ? 28.256 -0.955 8.762 1.00 98.38 290 THR A O 1
ATOM 2222 N N . LEU A 1 291 ? 26.251 -1.607 7.965 1.00 98.19 291 LEU A N 1
ATOM 2223 C CA . LEU A 1 291 ? 26.448 -3.047 8.116 1.00 98.19 291 LEU A CA 1
ATOM 2224 C C . LEU A 1 291 ? 26.103 -3.775 6.814 1.00 98.19 291 LEU A C 1
ATOM 2226 O O . LEU A 1 291 ? 25.143 -3.415 6.133 1.00 98.19 291 LEU A O 1
ATOM 2230 N N . ASP A 1 292 ? 26.866 -4.821 6.496 1.00 98.19 292 ASP A N 1
ATOM 2231 C CA . ASP A 1 292 ? 26.553 -5.721 5.384 1.00 98.19 292 ASP A CA 1
ATOM 2232 C C . ASP A 1 292 ? 25.327 -6.580 5.736 1.00 98.19 292 ASP A C 1
ATOM 2234 O O . ASP A 1 292 ? 25.275 -7.216 6.793 1.00 98.19 292 ASP A O 1
ATOM 2238 N N . MET A 1 293 ? 24.346 -6.622 4.837 1.00 98.50 293 MET A N 1
ATOM 2239 C CA . MET A 1 293 ? 23.203 -7.526 4.923 1.00 98.50 293 MET A CA 1
ATOM 2240 C C . MET A 1 293 ? 23.596 -8.922 4.419 1.00 98.50 293 MET A C 1
ATOM 2242 O O . MET A 1 293 ? 24.420 -9.081 3.517 1.00 98.50 293 MET A O 1
ATOM 2246 N N . THR A 1 294 ? 22.987 -9.962 4.983 1.00 98.19 294 THR A N 1
ATOM 2247 C CA . THR A 1 294 ? 23.253 -11.361 4.617 1.00 98.19 294 THR A CA 1
ATOM 2248 C C . THR A 1 294 ? 22.195 -11.873 3.650 1.00 98.19 294 THR A C 1
ATOM 2250 O O . THR A 1 294 ? 21.009 -11.787 3.952 1.00 98.19 294 THR A O 1
ATOM 2253 N N . ARG A 1 295 ? 22.596 -12.461 2.517 1.00 97.88 295 ARG A N 1
ATOM 2254 C CA . AR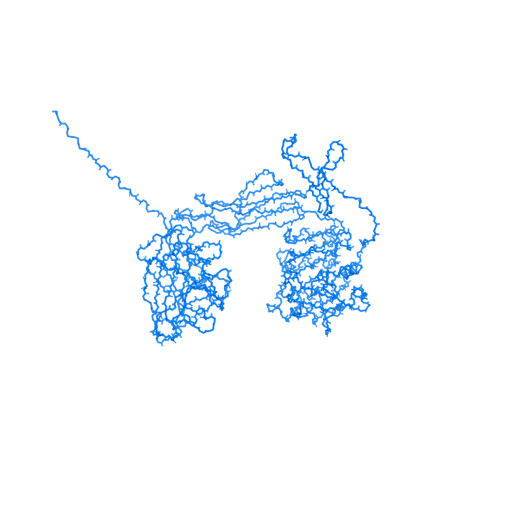G A 1 295 ? 21.653 -13.115 1.596 1.00 97.88 295 ARG A CA 1
ATOM 2255 C C . ARG A 1 295 ? 21.029 -14.354 2.248 1.00 97.88 295 ARG A C 1
ATOM 2257 O O . ARG A 1 295 ? 21.755 -15.273 2.626 1.00 97.88 295 ARG A O 1
ATOM 2264 N N . ILE A 1 296 ? 19.702 -14.386 2.349 1.00 97.56 296 ILE A N 1
ATOM 2265 C CA . ILE A 1 296 ? 18.918 -15.469 2.965 1.00 97.56 296 ILE A CA 1
ATOM 2266 C C . ILE A 1 296 ? 18.222 -16.372 1.938 1.00 97.56 296 ILE A C 1
ATOM 2268 O O . ILE A 1 296 ? 17.947 -17.533 2.238 1.00 97.56 296 ILE A O 1
ATOM 2272 N N . SER A 1 297 ? 17.977 -15.881 0.722 1.00 94.88 297 SER A N 1
ATOM 2273 C CA . SER A 1 297 ? 17.431 -16.662 -0.396 1.00 94.88 297 SER A CA 1
ATOM 2274 C C . SER A 1 297 ? 17.864 -16.072 -1.747 1.00 94.88 297 SER A C 1
ATOM 2276 O O . SER A 1 297 ? 18.434 -14.980 -1.801 1.00 94.88 297 SER A O 1
ATOM 2278 N N . GLY A 1 298 ? 17.639 -16.818 -2.834 1.00 90.19 298 GLY A N 1
ATOM 2279 C CA . GLY A 1 298 ? 18.077 -16.439 -4.181 1.00 90.19 298 GLY A CA 1
ATOM 2280 C C . GLY A 1 298 ? 19.583 -16.615 -4.409 1.00 90.19 298 GLY A C 1
ATOM 2281 O O . GLY A 1 298 ? 20.245 -17.412 -3.731 1.00 90.19 298 GLY A O 1
ATOM 2282 N N . ASP A 1 299 ? 20.128 -15.893 -5.382 1.00 89.06 299 ASP A N 1
ATOM 2283 C CA . ASP A 1 299 ? 21.543 -15.934 -5.753 1.00 89.06 299 ASP A CA 1
ATOM 2284 C C . ASP A 1 299 ? 22.155 -14.526 -5.870 1.00 89.06 299 ASP A C 1
ATOM 2286 O O . ASP A 1 299 ? 21.732 -13.597 -5.186 1.00 89.06 299 ASP A O 1
ATOM 2290 N N . SER A 1 300 ? 23.276 -14.380 -6.579 1.00 88.69 300 SER A N 1
ATOM 2291 C CA . SER A 1 300 ? 23.932 -13.077 -6.742 1.00 88.69 300 SER A CA 1
ATOM 2292 C C . SER A 1 300 ? 23.290 -12.204 -7.812 1.00 88.69 300 SER A C 1
ATOM 2294 O O . SER A 1 300 ? 23.635 -11.038 -7.872 1.00 88.69 300 SER A O 1
ATOM 2296 N N . LEU A 1 301 ? 22.415 -12.734 -8.663 1.00 88.06 301 LEU A N 1
ATOM 2297 C CA . LEU A 1 301 ? 21.728 -11.965 -9.703 1.00 88.06 301 LEU A CA 1
ATOM 2298 C C . LEU A 1 301 ? 20.369 -11.466 -9.215 1.00 88.06 301 LEU A C 1
ATOM 2300 O O . LEU A 1 301 ? 19.951 -10.382 -9.598 1.00 88.06 301 LEU A O 1
ATOM 2304 N N . ASP A 1 302 ? 19.702 -12.246 -8.367 1.00 87.94 302 ASP A N 1
ATOM 2305 C CA . ASP A 1 302 ? 18.435 -11.890 -7.728 1.00 87.94 302 ASP A CA 1
ATOM 2306 C C . ASP A 1 302 ? 18.359 -12.580 -6.360 1.00 87.94 302 ASP A C 1
ATOM 2308 O O . ASP A 1 302 ? 18.320 -13.814 -6.262 1.00 87.94 302 ASP A O 1
ATOM 2312 N N . GLY A 1 303 ? 18.428 -11.791 -5.288 1.00 92.31 303 GLY A N 1
ATOM 2313 C CA . GLY A 1 303 ? 18.543 -12.305 -3.929 1.00 92.31 303 GLY A CA 1
ATOM 2314 C C . GLY A 1 303 ? 17.777 -11.480 -2.907 1.00 92.31 303 GLY A C 1
ATOM 2315 O O . GLY A 1 303 ? 17.666 -10.260 -3.019 1.00 92.31 303 GLY A O 1
ATOM 2316 N N . VAL A 1 304 ? 17.306 -12.156 -1.858 1.00 96.69 304 VAL A N 1
ATOM 2317 C CA . VAL A 1 304 ? 16.742 -11.505 -0.669 1.00 96.69 304 VAL A CA 1
ATOM 2318 C C . VAL A 1 304 ? 17.802 -11.476 0.421 1.00 96.69 304 VAL A C 1
ATOM 2320 O O . VAL A 1 304 ? 18.404 -12.499 0.760 1.00 96.69 304 VAL A O 1
ATOM 2323 N N . TYR A 1 305 ? 18.027 -10.295 0.977 1.00 98.38 305 TYR A N 1
ATOM 2324 C CA . TYR A 1 305 ? 19.042 -9.981 1.969 1.00 98.38 305 TYR A CA 1
ATOM 2325 C C . TYR A 1 305 ? 18.379 -9.567 3.276 1.00 98.38 305 TYR A C 1
ATOM 2327 O O . TYR A 1 305 ? 17.310 -8.971 3.269 1.00 98.38 305 TYR A O 1
ATOM 2335 N N . SER A 1 306 ? 19.011 -9.878 4.404 1.00 98.12 306 SER A N 1
ATOM 2336 C CA . SER A 1 306 ? 18.493 -9.584 5.738 1.00 98.12 306 SER A CA 1
ATOM 2337 C C . SER A 1 306 ? 19.567 -9.000 6.650 1.00 98.12 306 SER A C 1
ATOM 2339 O O . SER A 1 306 ? 20.732 -9.409 6.608 1.00 98.12 306 SER A O 1
ATOM 2341 N N . LEU A 1 307 ? 19.165 -8.056 7.497 1.00 98.25 307 LEU A N 1
ATOM 2342 C CA . LEU A 1 307 ? 19.959 -7.557 8.612 1.00 98.25 307 LEU A CA 1
ATOM 2343 C C . LEU A 1 307 ? 19.078 -7.311 9.836 1.00 98.25 307 LEU A C 1
ATOM 2345 O O . LEU A 1 307 ? 17.964 -6.808 9.736 1.00 98.25 307 LEU A O 1
ATOM 2349 N N . SER A 1 308 ? 19.626 -7.609 11.007 1.00 97.38 308 SER A N 1
ATOM 2350 C CA . SER A 1 308 ? 19.032 -7.273 12.294 1.00 97.38 308 SER A CA 1
ATOM 2351 C C . SER A 1 308 ? 19.554 -5.929 12.816 1.00 97.38 308 SER A C 1
ATOM 2353 O O . SER A 1 308 ? 20.739 -5.794 13.121 1.00 97.38 308 SER A O 1
ATOM 2355 N N . LEU A 1 309 ? 18.663 -4.950 12.957 1.00 96.50 309 LEU A N 1
ATOM 2356 C CA . LEU A 1 309 ? 18.910 -3.688 13.649 1.00 96.50 309 LEU A CA 1
ATOM 2357 C C . LEU A 1 309 ? 19.065 -3.918 15.164 1.00 96.50 309 LEU A C 1
ATOM 2359 O O . LEU A 1 309 ? 18.446 -4.829 15.728 1.00 96.50 309 LEU A O 1
ATOM 2363 N N . PRO A 1 310 ? 19.901 -3.127 15.858 1.00 95.00 310 PRO A N 1
ATOM 2364 C CA . PRO A 1 310 ? 20.107 -3.304 17.290 1.00 95.00 310 PRO A CA 1
ATOM 2365 C C . PRO A 1 310 ? 18.830 -3.020 18.090 1.00 95.00 310 PRO A C 1
ATOM 2367 O O . PRO A 1 310 ? 17.945 -2.291 17.653 1.00 95.00 310 PRO A O 1
ATOM 2370 N N . ALA A 1 311 ? 18.774 -3.576 19.299 1.00 95.75 311 ALA A N 1
ATOM 2371 C CA . ALA A 1 311 ? 17.812 -3.167 20.315 1.00 95.75 311 ALA A CA 1
ATOM 2372 C C . ALA A 1 311 ? 17.987 -1.674 20.651 1.00 95.75 311 ALA A C 1
ATOM 2374 O O . ALA A 1 311 ? 19.115 -1.216 20.858 1.00 95.75 311 ALA A O 1
ATOM 2375 N N . VAL A 1 312 ? 16.877 -0.943 20.733 1.00 95.56 312 VAL A N 1
ATOM 2376 C CA . VAL A 1 312 ? 16.837 0.490 21.065 1.00 95.56 312 VAL A CA 1
ATOM 2377 C C . VAL A 1 312 ? 15.788 0.760 22.144 1.00 95.56 312 VAL A C 1
ATOM 2379 O O . VAL A 1 312 ? 14.939 -0.086 22.437 1.00 95.56 312 VAL A O 1
ATOM 2382 N N . GLY A 1 313 ? 15.905 1.906 22.808 1.00 93.94 313 GLY A N 1
ATOM 2383 C CA . GLY A 1 313 ? 15.042 2.287 23.915 1.00 93.94 313 GLY A CA 1
ATOM 2384 C C . GLY A 1 313 ? 13.685 2.809 23.462 1.00 93.94 313 GLY A C 1
ATOM 2385 O O . GLY A 1 313 ? 13.477 3.174 22.311 1.00 93.94 313 GLY A O 1
ATOM 2386 N N . VAL A 1 314 ? 12.759 2.882 24.415 1.00 94.19 314 VAL A N 1
ATOM 2387 C CA . VAL A 1 314 ? 11.475 3.559 24.218 1.00 94.19 314 VAL A CA 1
ATOM 2388 C C . VAL A 1 314 ? 11.718 5.039 23.896 1.00 94.19 314 VAL A C 1
ATOM 2390 O O . VAL A 1 314 ? 12.536 5.694 24.541 1.00 94.19 314 VAL A O 1
ATOM 2393 N N . TYR A 1 315 ? 10.968 5.543 22.923 1.00 95.31 315 TYR A N 1
ATOM 2394 C CA . TYR A 1 315 ? 11.036 6.846 22.265 1.00 95.31 315 TYR A CA 1
ATOM 2395 C C . TYR A 1 315 ? 12.270 7.082 21.390 1.00 95.31 315 TYR A C 1
ATOM 2397 O O . TYR A 1 315 ? 12.422 8.180 20.853 1.00 95.31 315 TYR A O 1
ATOM 2405 N N . ASP A 1 316 ? 13.123 6.073 21.193 1.00 96.62 316 ASP A N 1
ATOM 2406 C CA . ASP A 1 316 ? 14.179 6.175 20.193 1.00 96.62 316 ASP A CA 1
ATOM 2407 C C . ASP A 1 316 ? 13.578 6.105 18.786 1.00 96.62 316 ASP A C 1
ATOM 2409 O O . ASP A 1 316 ? 12.753 5.241 18.479 1.00 96.62 316 ASP A O 1
ATOM 2413 N N . THR A 1 317 ? 14.033 7.008 17.920 1.00 97.19 317 THR A N 1
ATOM 2414 C CA . THR A 1 317 ? 13.790 6.972 16.477 1.00 97.19 317 THR A CA 1
ATOM 2415 C C . THR A 1 317 ? 14.979 6.317 15.789 1.00 97.19 317 THR A C 1
ATOM 2417 O O . THR A 1 317 ? 16.118 6.766 15.948 1.00 97.19 317 THR A O 1
ATOM 2420 N N . VAL A 1 318 ? 14.724 5.282 14.996 1.00 97.69 318 VAL A N 1
ATOM 2421 C CA . VAL A 1 318 ? 15.721 4.647 14.133 1.00 97.69 318 VAL A CA 1
ATOM 2422 C C . VAL A 1 318 ? 15.441 5.061 12.701 1.00 97.69 318 VAL A C 1
ATOM 2424 O O . VAL A 1 318 ? 14.363 4.791 12.182 1.00 97.69 318 VAL A O 1
ATOM 2427 N N . SER A 1 319 ? 16.414 5.694 12.055 1.00 97.94 319 SER A N 1
ATOM 2428 C CA . SER A 1 319 ? 16.350 6.044 10.633 1.00 97.94 319 SER A CA 1
ATOM 2429 C C . SER A 1 319 ? 17.349 5.192 9.867 1.00 97.94 319 SER A C 1
ATOM 2431 O O . SER A 1 319 ? 18.495 5.074 10.305 1.00 97.94 319 SER A O 1
ATOM 2433 N N . TYR A 1 320 ? 16.946 4.609 8.740 1.00 98.38 320 TYR A N 1
ATOM 2434 C CA . TYR A 1 320 ? 17.802 3.742 7.936 1.00 98.38 320 TYR A CA 1
ATOM 2435 C C . TYR A 1 320 ? 17.528 3.841 6.436 1.00 98.38 320 TYR A C 1
ATOM 2437 O O . TYR A 1 320 ? 16.430 4.178 6.004 1.00 98.38 320 TYR A O 1
ATOM 2445 N N . TYR A 1 321 ? 18.535 3.511 5.638 1.00 98.44 321 TYR A N 1
ATOM 2446 C CA . TYR A 1 321 ? 18.419 3.313 4.196 1.00 98.44 321 TYR A CA 1
ATOM 2447 C C . TYR A 1 321 ? 19.294 2.136 3.770 1.00 98.44 321 TYR A C 1
ATOM 2449 O O . TYR A 1 321 ? 20.208 1.721 4.493 1.00 98.44 321 TYR A O 1
ATOM 2457 N N . ILE A 1 322 ? 19.008 1.593 2.594 1.00 98.69 322 ILE A N 1
ATOM 2458 C CA . ILE A 1 322 ? 19.712 0.439 2.044 1.00 98.69 322 ILE A CA 1
ATOM 2459 C C . ILE A 1 322 ? 20.409 0.869 0.762 1.00 98.69 322 ILE A C 1
ATOM 2461 O O . ILE A 1 322 ? 19.847 1.608 -0.043 1.00 98.69 322 ILE A O 1
ATOM 2465 N N . ALA A 1 323 ? 21.641 0.414 0.591 1.00 98.25 323 ALA A N 1
ATOM 2466 C CA . ALA A 1 323 ? 22.414 0.590 -0.623 1.00 98.25 323 ALA A CA 1
ATOM 2467 C C . ALA A 1 323 ? 22.878 -0.769 -1.147 1.00 98.25 323 ALA A C 1
ATOM 2469 O O . ALA A 1 323 ? 23.059 -1.726 -0.385 1.00 98.25 323 ALA A O 1
ATOM 2470 N N . THR A 1 324 ? 23.112 -0.840 -2.448 1.00 97.81 324 THR A N 1
ATOM 2471 C CA . THR A 1 324 ? 23.708 -2.003 -3.097 1.00 97.81 324 THR A CA 1
ATOM 2472 C C . THR A 1 324 ? 24.664 -1.564 -4.195 1.00 97.81 324 THR A C 1
ATOM 2474 O O . THR A 1 324 ? 24.497 -0.497 -4.779 1.00 97.81 324 THR A O 1
ATOM 2477 N N . GLU A 1 325 ? 25.661 -2.396 -4.470 1.00 96.38 325 GLU A N 1
ATOM 2478 C CA . GLU A 1 325 ? 26.524 -2.279 -5.641 1.00 96.38 325 GLU A CA 1
ATOM 2479 C C . GLU A 1 325 ? 26.701 -3.653 -6.280 1.00 96.38 325 GLU A C 1
ATOM 2481 O O . GLU A 1 325 ? 26.663 -4.695 -5.613 1.00 96.38 325 GLU A O 1
ATOM 2486 N N . ASP A 1 326 ? 26.952 -3.635 -7.579 1.00 93.81 326 ASP A N 1
ATOM 2487 C CA . ASP A 1 326 ? 27.441 -4.773 -8.339 1.00 93.81 326 ASP A CA 1
ATOM 2488 C C . ASP A 1 326 ? 28.963 -4.972 -8.183 1.00 93.81 326 ASP A C 1
ATOM 2490 O O . ASP A 1 326 ? 29.659 -4.256 -7.451 1.00 93.81 326 ASP A O 1
ATOM 2494 N N . LEU A 1 327 ? 29.523 -5.949 -8.902 1.00 91.56 327 LEU A N 1
ATOM 2495 C CA . LEU A 1 327 ? 30.970 -6.220 -8.916 1.00 91.56 327 LEU A CA 1
ATOM 2496 C C . LEU A 1 327 ? 31.810 -5.105 -9.573 1.00 91.56 327 LEU A C 1
ATOM 2498 O O . LEU A 1 327 ? 33.043 -5.189 -9.566 1.00 91.56 327 LEU A O 1
ATOM 2502 N N . GLN A 1 328 ? 31.173 -4.079 -10.137 1.00 90.62 328 GLN A N 1
ATOM 2503 C CA . GLN A 1 328 ? 31.788 -2.931 -10.804 1.00 90.62 328 GLN A CA 1
ATOM 2504 C C . GLN A 1 328 ? 31.697 -1.640 -9.974 1.00 90.62 328 GLN A C 1
ATOM 2506 O O . GLN A 1 328 ? 32.286 -0.631 -10.370 1.00 90.62 328 GLN A O 1
ATOM 2511 N N . GLY A 1 329 ? 31.035 -1.677 -8.813 1.00 91.69 329 GLY A N 1
ATOM 2512 C CA . GLY A 1 329 ? 30.840 -0.526 -7.932 1.00 91.69 329 GLY A CA 1
ATOM 2513 C C . GLY A 1 329 ? 29.712 0.405 -8.380 1.00 91.69 329 GLY A C 1
ATOM 2514 O O . GLY A 1 329 ? 29.742 1.590 -8.052 1.00 91.69 329 GLY A O 1
ATOM 2515 N N . VAL A 1 330 ? 28.752 -0.094 -9.163 1.00 91.38 330 VAL A N 1
ATOM 2516 C CA . VAL A 1 330 ? 27.563 0.646 -9.598 1.00 91.38 330 VAL A CA 1
ATOM 2517 C C . VAL A 1 330 ? 26.333 0.049 -8.924 1.00 91.38 330 VAL A C 1
ATOM 2519 O O . VAL A 1 330 ? 26.134 -1.166 -8.916 1.00 91.38 330 VAL A O 1
ATOM 2522 N N . GLY A 1 331 ? 25.479 0.904 -8.374 1.00 92.50 331 GLY A N 1
ATOM 2523 C CA . GLY A 1 331 ? 24.181 0.474 -7.889 1.00 92.50 331 GLY A CA 1
ATOM 2524 C C . GLY A 1 331 ? 23.333 1.613 -7.350 1.00 92.50 331 GLY A C 1
ATOM 2525 O O . GLY A 1 331 ? 23.498 2.767 -7.748 1.00 92.50 331 GLY A O 1
ATOM 2526 N N . THR A 1 332 ? 22.398 1.281 -6.468 1.00 93.62 332 THR A N 1
ATOM 2527 C CA . THR A 1 332 ? 21.336 2.191 -6.025 1.00 93.62 332 THR A CA 1
ATOM 2528 C C . THR A 1 332 ? 21.282 2.321 -4.508 1.00 93.62 332 THR A C 1
ATOM 2530 O O . THR A 1 332 ? 21.785 1.475 -3.765 1.00 93.62 332 THR A O 1
ATOM 2533 N N . THR A 1 333 ? 20.624 3.390 -4.062 1.00 96.44 333 THR A N 1
ATOM 2534 C CA . THR A 1 333 ? 20.339 3.671 -2.655 1.00 96.44 333 THR A CA 1
ATOM 2535 C C . THR A 1 333 ? 18.861 4.007 -2.510 1.00 96.44 333 THR A C 1
ATOM 2537 O O . THR A 1 333 ? 18.326 4.795 -3.291 1.00 96.44 333 THR A O 1
ATOM 2540 N N . THR A 1 334 ? 18.196 3.423 -1.517 1.00 97.00 334 THR A N 1
ATOM 2541 C CA . THR A 1 334 ? 16.784 3.694 -1.226 1.00 97.00 334 THR A CA 1
ATOM 2542 C C . THR A 1 334 ? 16.592 5.070 -0.587 1.00 97.00 334 THR A C 1
ATOM 2544 O O . THR A 1 334 ? 17.523 5.661 -0.039 1.00 97.00 334 THR A O 1
ATOM 2547 N N . ALA A 1 335 ? 15.349 5.555 -0.565 1.00 94.56 335 ALA A N 1
ATOM 2548 C CA . ALA A 1 335 ? 14.975 6.622 0.357 1.00 94.56 335 ALA A CA 1
ATOM 2549 C C . ALA A 1 335 ? 15.143 6.162 1.819 1.00 94.56 335 ALA A C 1
ATOM 2551 O O . ALA A 1 335 ? 15.041 4.967 2.126 1.00 94.56 335 ALA A O 1
ATOM 2552 N N . THR A 1 336 ? 15.376 7.118 2.717 1.00 95.62 336 THR A N 1
ATOM 2553 C CA . THR A 1 336 ? 15.423 6.860 4.159 1.00 95.62 336 THR A CA 1
ATOM 2554 C C . THR A 1 336 ? 14.036 6.478 4.670 1.00 95.62 336 THR A C 1
ATOM 2556 O O . THR A 1 336 ? 13.071 7.204 4.445 1.00 95.62 336 THR A O 1
ATOM 2559 N N . ALA A 1 337 ? 13.954 5.358 5.381 1.00 95.62 337 ALA A N 1
ATOM 2560 C CA . ALA A 1 337 ? 12.813 4.960 6.195 1.00 95.62 337 ALA A CA 1
ATOM 2561 C C . ALA A 1 337 ? 13.117 5.209 7.679 1.00 95.62 337 ALA A C 1
ATOM 2563 O O . ALA A 1 337 ? 14.281 5.333 8.080 1.00 95.62 337 ALA A O 1
ATOM 2564 N N . SER A 1 338 ? 12.082 5.272 8.511 1.00 95.81 338 SER A N 1
ATOM 2565 C CA . SER A 1 338 ? 12.252 5.387 9.955 1.00 95.81 338 SER A CA 1
ATOM 2566 C C . SER A 1 338 ? 11.119 4.740 10.724 1.00 95.81 338 SER A C 1
ATOM 2568 O O . SER A 1 338 ? 10.007 4.676 10.219 1.00 95.81 338 SER A O 1
ATOM 2570 N N . TYR A 1 339 ? 11.418 4.345 11.959 1.00 96.25 339 TYR A N 1
ATOM 2571 C CA . TYR A 1 339 ? 10.422 3.966 12.954 1.00 96.25 339 TYR A CA 1
ATOM 2572 C C . TYR A 1 339 ? 10.794 4.503 14.335 1.00 96.25 339 TYR A C 1
ATOM 2574 O O . TYR A 1 339 ? 11.963 4.780 14.624 1.00 96.25 339 TYR A O 1
ATOM 2582 N N . VAL A 1 340 ? 9.801 4.582 15.209 1.00 97.19 340 VAL A N 1
ATOM 2583 C CA . VAL A 1 340 ? 9.889 4.958 16.615 1.00 97.19 340 VAL A CA 1
ATOM 2584 C C . VAL A 1 340 ? 9.492 3.765 17.479 1.00 97.19 340 VAL A C 1
ATOM 2586 O O . VAL A 1 340 ? 8.479 3.103 17.245 1.00 97.19 340 VAL A O 1
ATOM 2589 N N . VAL A 1 341 ? 10.272 3.489 18.525 1.00 96.50 341 VAL A N 1
ATOM 2590 C CA . VAL A 1 341 ? 9.827 2.564 19.577 1.00 96.50 341 VAL A CA 1
ATOM 2591 C C . VAL A 1 341 ? 8.905 3.321 20.521 1.00 96.50 341 VAL A C 1
ATOM 2593 O O . VAL A 1 341 ? 9.350 4.102 21.352 1.00 96.50 341 VAL A O 1
ATOM 2596 N N . ARG A 1 342 ? 7.603 3.122 20.392 1.00 95.31 342 ARG A N 1
ATOM 2597 C CA . ARG A 1 342 ? 6.577 3.737 21.234 1.00 95.31 342 ARG A CA 1
ATOM 2598 C C . ARG A 1 342 ? 6.403 2.973 22.544 1.00 95.31 342 ARG A C 1
ATOM 2600 O O . ARG A 1 342 ? 7.006 1.925 22.779 1.00 95.31 342 ARG A O 1
ATOM 2607 N N . GLN A 1 343 ? 5.571 3.524 23.420 1.00 93.44 343 GLN A N 1
ATOM 2608 C CA . GLN A 1 343 ? 5.226 2.913 24.694 1.00 93.44 343 GLN A CA 1
ATOM 2609 C C . GLN A 1 343 ? 3.717 2.737 24.798 1.00 93.44 343 GLN A C 1
ATOM 2611 O O . GLN A 1 343 ? 2.991 3.721 24.707 1.00 93.44 343 GLN A O 1
ATOM 2616 N N . GLY A 1 344 ? 3.266 1.510 25.055 1.00 91.19 344 GLY A N 1
ATOM 2617 C CA . GLY A 1 344 ? 1.915 1.279 25.558 1.00 91.19 344 GLY A CA 1
ATOM 2618 C C . GLY A 1 344 ? 1.794 1.709 27.021 1.00 91.19 344 GLY A C 1
ATOM 2619 O O . GLY A 1 344 ? 2.742 1.596 27.812 1.00 91.19 344 GLY A O 1
ATOM 2620 N N . THR A 1 345 ? 0.611 2.159 27.408 1.00 93.81 345 THR A N 1
ATOM 2621 C CA . THR A 1 345 ? 0.291 2.658 28.741 1.00 93.81 345 THR A CA 1
ATOM 2622 C C . THR A 1 345 ? -0.529 1.615 29.509 1.00 93.81 345 THR A C 1
ATOM 2624 O O . THR A 1 345 ? -1.657 1.292 29.134 1.00 93.81 345 THR A O 1
ATOM 2627 N N . PRO A 1 346 ? -0.013 1.070 30.628 1.00 92.69 346 PRO A N 1
ATOM 2628 C CA . PRO A 1 346 ? -0.752 0.103 31.430 1.00 92.69 346 PRO A CA 1
ATOM 2629 C C . PRO A 1 346 ? -2.136 0.609 31.848 1.00 92.69 346 PRO A C 1
ATOM 2631 O O . PRO A 1 346 ? -2.273 1.678 32.446 1.00 92.69 346 PRO A O 1
ATOM 2634 N N . GLY A 1 347 ? -3.160 -0.201 31.599 1.00 90.31 347 GLY A N 1
ATOM 2635 C CA . GLY A 1 347 ? -4.543 0.133 31.916 1.00 90.31 347 GLY A CA 1
ATOM 2636 C C . GLY A 1 347 ? -5.250 1.064 30.922 1.00 90.31 347 GLY A C 1
ATOM 2637 O O . GLY A 1 347 ? -6.408 1.393 31.190 1.00 90.31 347 GLY A O 1
ATOM 2638 N N . ASN A 1 348 ? -4.618 1.452 29.811 1.00 94.38 348 ASN A N 1
ATOM 2639 C CA . ASN A 1 348 ? -5.301 2.094 28.685 1.00 94.38 348 ASN A CA 1
ATOM 2640 C C . ASN A 1 348 ? -5.983 1.049 27.791 1.00 94.38 348 ASN A C 1
ATOM 2642 O O . ASN A 1 348 ? -5.585 -0.117 27.782 1.00 94.38 348 ASN A O 1
ATOM 2646 N N . ILE A 1 349 ? -7.020 1.471 27.068 1.00 95.62 349 ILE A N 1
ATOM 2647 C CA . ILE A 1 349 ? -7.584 0.727 25.929 1.00 95.62 349 ILE A CA 1
ATOM 2648 C C . ILE A 1 349 ? -6.818 1.089 24.649 1.00 95.62 349 ILE A C 1
ATOM 2650 O O . ILE A 1 349 ? -6.126 2.109 24.636 1.00 95.62 349 ILE A O 1
ATOM 2654 N N . LEU A 1 350 ? -6.974 0.300 23.585 1.00 95.81 350 LEU A N 1
ATOM 2655 C CA . LEU A 1 350 ? -6.439 0.628 22.262 1.00 95.81 350 LEU A CA 1
ATOM 2656 C C . LEU A 1 350 ? -7.541 1.211 21.371 1.00 95.81 350 LEU A C 1
ATOM 2658 O O . LEU A 1 350 ? -8.598 0.595 21.229 1.00 95.81 350 LEU A O 1
ATOM 2662 N N . LEU A 1 351 ? -7.272 2.360 20.759 1.00 95.00 351 LEU A N 1
ATOM 2663 C CA . LEU A 1 351 ? -7.940 2.808 19.540 1.00 95.00 351 LEU A CA 1
ATOM 2664 C C . LEU A 1 351 ? -6.966 2.611 18.377 1.00 95.00 351 LEU A C 1
ATOM 2666 O O . LEU A 1 351 ? -5.875 3.180 18.400 1.00 95.00 351 LEU A O 1
ATOM 2670 N N . LEU A 1 352 ? -7.365 1.816 17.392 1.00 92.62 352 LEU A N 1
ATOM 2671 C CA . LEU A 1 352 ? -6.641 1.584 16.150 1.00 92.62 352 LEU A CA 1
ATOM 2672 C C . LEU A 1 352 ? -7.470 2.160 14.999 1.00 92.62 352 LEU A C 1
ATOM 2674 O O . LEU A 1 352 ? -8.648 1.825 14.862 1.00 92.62 352 LEU A O 1
ATOM 2678 N N . VAL A 1 353 ? -6.854 3.045 14.222 1.00 91.62 353 VAL A N 1
ATOM 2679 C CA . VAL A 1 353 ? -7.429 3.635 13.012 1.00 91.62 353 VAL A CA 1
ATOM 2680 C C . VAL A 1 353 ? -6.608 3.167 11.819 1.00 91.62 353 VAL A C 1
ATOM 2682 O O . VAL A 1 353 ? -5.398 3.384 11.763 1.00 91.62 353 VAL A O 1
ATOM 2685 N N . GLU A 1 354 ? -7.287 2.480 10.912 1.00 88.06 354 GLU A N 1
ATOM 2686 C CA . GLU A 1 354 ? -6.768 1.883 9.686 1.00 88.06 354 GLU A CA 1
ATOM 2687 C C . GLU A 1 354 ? -7.436 2.562 8.484 1.00 88.06 354 GLU A C 1
ATOM 2689 O O . GLU A 1 354 ? -8.646 2.795 8.499 1.00 88.06 354 GLU A O 1
ATOM 2694 N N . ASP A 1 355 ? -6.648 2.851 7.445 1.00 77.56 355 ASP A N 1
ATOM 2695 C CA . ASP A 1 355 ? -7.105 3.387 6.156 1.00 77.56 355 ASP A CA 1
ATOM 2696 C C . ASP A 1 355 ? -7.972 4.664 6.249 1.00 77.56 355 ASP A C 1
ATOM 2698 O O . ASP A 1 355 ? -8.868 4.878 5.429 1.00 77.56 355 ASP A O 1
ATOM 2702 N N . ASP A 1 356 ? -7.719 5.533 7.235 1.00 80.00 356 ASP A N 1
ATOM 2703 C CA . ASP A 1 356 ? -8.441 6.803 7.380 1.00 80.00 356 ASP A CA 1
ATOM 2704 C C . ASP A 1 356 ? -7.531 7.993 7.732 1.00 80.00 356 ASP A C 1
ATOM 2706 O O . ASP A 1 356 ? -7.460 8.418 8.894 1.00 80.00 356 ASP A O 1
ATOM 2710 N N . PRO A 1 357 ? -6.915 8.626 6.718 1.00 71.00 357 PRO A N 1
ATOM 2711 C CA . PRO A 1 357 ? -6.040 9.777 6.929 1.00 71.00 357 PRO A CA 1
ATOM 2712 C C . PRO A 1 357 ? -6.785 11.047 7.380 1.00 71.00 357 PRO A C 1
ATOM 2714 O O . PRO A 1 357 ? -6.152 12.084 7.606 1.00 71.00 357 PRO A O 1
ATOM 2717 N N . TYR A 1 358 ? -8.120 11.009 7.496 1.00 70.00 358 TYR A N 1
ATOM 2718 C CA . TYR A 1 358 ? -8.974 12.160 7.802 1.00 70.00 358 TYR A CA 1
ATOM 2719 C C . TYR A 1 358 ? -9.635 12.097 9.189 1.00 70.00 358 TYR A C 1
ATOM 2721 O O . TYR A 1 358 ? -10.340 13.034 9.561 1.00 70.00 358 TYR A O 1
ATOM 2729 N N . TYR A 1 359 ? -9.322 11.087 10.010 1.00 74.06 359 TYR A N 1
ATOM 2730 C CA . TYR A 1 359 ? -9.920 10.819 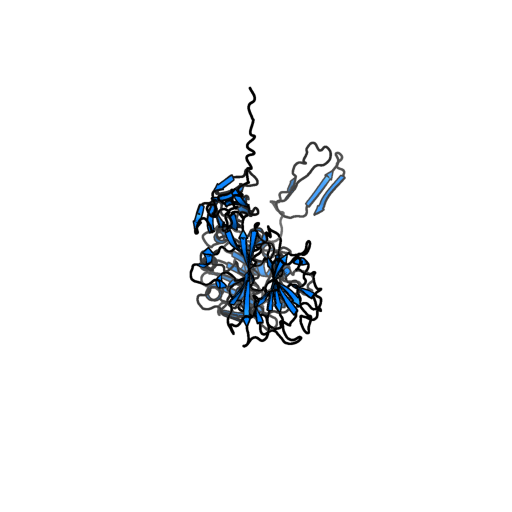11.333 1.00 74.06 359 TYR A CA 1
ATOM 2731 C C . TYR A 1 359 ? -9.894 11.986 12.369 1.00 74.06 359 TYR A C 1
ATOM 2733 O O . TYR A 1 359 ? -10.492 11.903 13.440 1.00 74.06 359 TYR A O 1
ATOM 2741 N N . ILE A 1 360 ? -9.212 13.107 12.112 1.00 60.41 360 ILE A N 1
ATOM 2742 C CA . ILE A 1 360 ? -8.755 14.065 13.143 1.00 60.41 360 ILE A CA 1
ATOM 2743 C C . ILE A 1 360 ? -9.646 15.300 13.417 1.00 60.41 360 ILE A C 1
ATOM 2745 O O . ILE A 1 360 ? -9.136 16.332 13.860 1.00 60.41 360 ILE A O 1
ATOM 2749 N N . SER A 1 361 ? -10.967 15.241 13.225 1.00 62.12 361 SER A N 1
ATOM 2750 C CA . SER A 1 361 ? -11.867 16.358 13.594 1.00 62.12 361 SER A CA 1
ATOM 2751 C C . SER A 1 361 ? -12.379 16.280 15.048 1.00 62.12 361 SER A C 1
ATOM 2753 O O . SER A 1 361 ? -12.307 17.270 15.781 1.00 62.12 361 SER A O 1
ATOM 2755 N N . HIS A 1 362 ? -12.837 15.104 15.486 1.00 81.19 362 HIS A N 1
ATOM 2756 C CA . HIS A 1 362 ? -13.226 14.749 16.857 1.00 81.19 362 HIS A CA 1
ATOM 2757 C C . HIS A 1 362 ? -12.950 13.258 17.076 1.00 81.19 362 HIS A C 1
ATOM 2759 O O . HIS A 1 362 ? -13.365 12.435 16.271 1.00 81.19 362 HIS A O 1
ATOM 2765 N N . ASP A 1 363 ? -12.264 12.908 18.166 1.00 85.56 363 ASP A N 1
ATOM 2766 C CA . ASP A 1 363 ? -11.952 11.515 18.516 1.00 85.56 363 ASP A CA 1
ATOM 2767 C C . ASP A 1 363 ? -12.884 11.062 19.654 1.00 85.56 363 ASP A C 1
ATOM 2769 O O . ASP A 1 363 ? -12.583 11.326 20.829 1.00 85.56 363 ASP A O 1
ATOM 2773 N N . PRO A 1 364 ? -14.014 10.393 19.344 1.00 85.56 364 PRO A N 1
ATOM 2774 C CA . PRO A 1 364 ? -15.025 10.064 20.343 1.00 85.56 364 PRO A CA 1
ATOM 2775 C C . PRO A 1 364 ? -14.552 8.998 21.338 1.00 85.56 364 PRO A C 1
ATOM 2777 O O . PRO A 1 364 ? -15.103 8.852 22.430 1.00 85.56 364 PRO A O 1
ATOM 2780 N N . VAL A 1 365 ? -13.509 8.235 20.998 1.00 90.38 365 VAL A N 1
ATOM 2781 C CA . VAL A 1 365 ? -12.929 7.268 21.932 1.00 90.38 365 VAL A CA 1
ATOM 2782 C C . VAL A 1 365 ? -12.105 7.993 22.976 1.00 90.38 365 VAL A C 1
ATOM 2784 O O . VAL A 1 365 ? -12.296 7.753 24.166 1.00 90.38 365 VAL A O 1
ATOM 2787 N N . ARG A 1 366 ? -11.233 8.917 22.570 1.00 87.25 366 ARG A N 1
ATOM 2788 C CA . ARG A 1 366 ? -10.431 9.708 23.516 1.00 87.25 366 ARG A CA 1
ATOM 2789 C C . ARG A 1 366 ? -11.240 10.725 24.318 1.00 87.25 366 ARG A C 1
ATOM 2791 O O . ARG A 1 366 ? -10.847 11.016 25.447 1.00 87.25 366 ARG A O 1
ATOM 2798 N N . SER A 1 367 ? -12.326 11.271 23.768 1.00 85.94 367 SER A N 1
ATOM 2799 C CA . SER A 1 367 ? -13.204 12.201 24.495 1.00 85.94 367 SER A CA 1
ATOM 2800 C C . SER A 1 367 ? -13.871 11.519 25.697 1.00 85.94 367 SER A C 1
ATOM 2802 O O . SER A 1 367 ? -13.990 12.118 26.766 1.00 85.94 367 SER A O 1
ATOM 2804 N N . VAL A 1 368 ? -14.251 10.245 25.548 1.00 87.75 368 VAL A N 1
ATOM 2805 C CA . VAL A 1 368 ? -15.000 9.485 26.557 1.00 87.75 368 VAL A CA 1
ATOM 2806 C C . VAL A 1 368 ? -14.094 8.622 27.433 1.00 87.75 368 VAL A C 1
ATOM 2808 O O . VAL A 1 368 ? -14.225 8.594 28.664 1.00 87.75 368 VAL A O 1
ATOM 2811 N N . ALA A 1 369 ? -13.180 7.868 26.822 1.00 82.06 369 ALA A N 1
ATOM 2812 C CA . ALA A 1 369 ? -12.219 7.065 27.555 1.00 82.06 369 ALA A CA 1
ATOM 2813 C C . ALA A 1 369 ? -11.043 7.955 27.963 1.00 82.06 369 ALA A C 1
ATOM 2815 O O . ALA A 1 369 ? -10.156 8.261 27.177 1.00 82.06 369 ALA A O 1
ATOM 2816 N N . GLY A 1 370 ? -10.958 8.298 29.249 1.00 73.31 370 GLY A N 1
ATOM 2817 C CA . GLY A 1 370 ? -9.829 9.078 29.770 1.00 73.31 370 GLY A CA 1
ATOM 2818 C C . GLY A 1 370 ? -8.472 8.357 29.756 1.00 73.31 370 GLY A C 1
ATOM 2819 O O . GLY A 1 370 ? -7.497 8.885 30.290 1.00 73.31 370 GLY A O 1
ATOM 2820 N N . LYS A 1 371 ? -8.403 7.128 29.222 1.00 87.62 371 LYS A N 1
ATOM 2821 C CA . LYS A 1 371 ? -7.199 6.290 29.133 1.00 87.62 371 LYS A CA 1
ATOM 2822 C C . LYS A 1 371 ? -7.205 5.469 27.844 1.00 87.62 371 LYS A C 1
ATOM 2824 O O . LYS A 1 371 ? -7.665 4.324 27.840 1.00 87.62 371 LYS A O 1
ATOM 2829 N N . VAL A 1 372 ? -6.672 6.063 26.783 1.00 92.00 372 VAL A N 1
ATOM 2830 C CA . VAL A 1 372 ? -6.592 5.487 25.436 1.00 92.00 372 VAL A CA 1
ATOM 2831 C C . VAL A 1 372 ? -5.168 5.625 24.934 1.00 92.00 372 VAL A C 1
ATOM 2833 O O . VAL A 1 372 ? -4.593 6.713 24.980 1.00 92.00 372 VAL A O 1
ATOM 2836 N N . ASP A 1 373 ? -4.619 4.530 24.437 1.00 94.75 373 ASP A N 1
ATOM 2837 C CA . ASP A 1 373 ? -3.492 4.569 23.522 1.00 94.75 373 ASP A CA 1
ATOM 2838 C C . ASP A 1 373 ? -4.052 4.537 22.101 1.00 94.75 373 ASP A C 1
ATOM 2840 O O . ASP A 1 373 ? -4.945 3.752 21.786 1.00 94.75 373 ASP A O 1
ATOM 2844 N N . PHE A 1 374 ? -3.549 5.433 21.266 1.00 92.81 374 PHE A N 1
ATOM 2845 C CA . PHE A 1 374 ? -4.007 5.611 19.896 1.00 92.81 374 PHE A CA 1
ATOM 2846 C C . PHE A 1 374 ? -2.944 5.138 18.931 1.00 92.81 374 PHE A C 1
ATOM 2848 O O . PHE A 1 374 ? -1.762 5.458 19.107 1.00 92.81 374 PHE A O 1
ATOM 2855 N N . TRP A 1 375 ? -3.390 4.412 17.921 1.00 92.44 375 TRP A N 1
ATOM 2856 C CA . TRP A 1 375 ? -2.567 3.914 16.848 1.00 92.44 375 TRP A CA 1
ATOM 2857 C C . TRP A 1 375 ? -3.181 4.305 15.509 1.00 92.44 375 TRP A C 1
ATOM 2859 O O . TRP A 1 375 ? -4.191 3.739 15.107 1.00 92.44 375 TRP A O 1
ATOM 2869 N N . ASP A 1 376 ? -2.571 5.290 14.863 1.00 90.69 376 ASP A N 1
ATOM 2870 C CA . ASP A 1 376 ? -2.884 5.698 13.498 1.00 90.69 376 ASP A CA 1
ATOM 2871 C C . ASP A 1 376 ? -1.923 4.973 12.560 1.00 90.69 376 ASP A C 1
ATOM 2873 O O . ASP A 1 376 ? -0.707 5.161 12.660 1.00 90.69 376 ASP A O 1
ATOM 2877 N N . GLU A 1 377 ? -2.443 4.102 11.701 1.00 89.12 377 GLU A N 1
ATOM 2878 C CA . GLU A 1 377 ? -1.597 3.333 10.792 1.00 89.12 377 GLU A CA 1
ATOM 2879 C C . GLU A 1 377 ? -1.001 4.170 9.657 1.00 89.12 377 GLU A C 1
ATOM 2881 O O . GLU A 1 377 ? 0.072 3.810 9.165 1.00 89.12 377 GLU A O 1
ATOM 2886 N N . ASP A 1 378 ? -1.594 5.313 9.307 1.00 85.12 378 ASP A N 1
ATOM 2887 C CA . ASP A 1 378 ? -1.007 6.235 8.332 1.00 85.12 378 ASP A CA 1
ATOM 2888 C C . ASP A 1 378 ? 0.211 6.960 8.919 1.00 85.12 378 ASP A C 1
ATOM 2890 O O . ASP A 1 378 ? 1.216 7.169 8.232 1.00 85.12 378 ASP A O 1
ATOM 2894 N N . GLU A 1 379 ? 0.164 7.317 10.208 1.00 86.94 379 GLU A N 1
ATOM 2895 C CA . GLU A 1 379 ? 1.275 8.003 10.882 1.00 86.94 379 GLU A CA 1
ATOM 2896 C C . GLU A 1 379 ? 2.352 7.024 11.376 1.00 86.94 379 GLU A C 1
ATOM 2898 O O . GLU A 1 379 ? 3.554 7.273 11.239 1.00 86.94 379 GLU A O 1
ATOM 2903 N N . TYR A 1 380 ? 1.938 5.922 12.000 1.00 90.69 380 TYR A N 1
ATOM 2904 C CA . TYR A 1 380 ? 2.823 5.012 12.736 1.00 90.69 380 TYR A CA 1
ATOM 2905 C C . TYR A 1 380 ? 3.182 3.768 11.936 1.00 90.69 380 TYR A C 1
ATOM 2907 O O . TYR A 1 380 ? 4.022 2.974 12.368 1.00 90.69 380 TYR A O 1
ATOM 2915 N N . GLY A 1 381 ? 2.579 3.595 10.765 1.00 88.94 381 GLY A N 1
ATOM 2916 C CA . GLY A 1 381 ? 2.566 2.318 10.086 1.00 88.94 381 GLY A CA 1
ATOM 2917 C C . GLY A 1 381 ? 1.741 1.293 10.860 1.00 88.94 381 GLY A C 1
ATOM 2918 O O . GLY A 1 381 ? 1.270 1.509 11.980 1.00 88.94 381 GLY A O 1
ATOM 2919 N N . ARG A 1 382 ? 1.596 0.124 10.252 1.00 86.81 382 ARG A N 1
ATOM 2920 C CA . ARG A 1 382 ? 0.744 -0.937 10.775 1.00 86.81 382 ARG A CA 1
ATOM 2921 C C . ARG A 1 382 ? 1.130 -1.413 12.178 1.00 86.81 382 ARG A C 1
ATOM 2923 O O . ARG A 1 382 ? 2.313 -1.621 12.468 1.00 86.81 382 ARG A O 1
ATOM 2930 N N . ALA A 1 383 ? 0.131 -1.643 13.032 1.00 88.31 383 ALA A N 1
ATOM 2931 C CA . ALA A 1 383 ? 0.346 -2.129 14.393 1.00 88.31 383 ALA A CA 1
ATOM 2932 C C . ALA A 1 383 ? 0.954 -3.542 14.390 1.00 88.31 383 ALA A C 1
ATOM 2934 O O . ALA A 1 383 ? 0.320 -4.519 13.989 1.00 88.31 383 ALA A O 1
ATOM 2935 N N . ASP A 1 384 ? 2.193 -3.679 14.869 1.00 86.44 384 ASP A N 1
ATOM 2936 C CA . ASP A 1 384 ? 2.827 -4.992 14.965 1.00 86.44 384 ASP A CA 1
ATOM 2937 C C . ASP A 1 384 ? 2.353 -5.794 16.194 1.00 86.44 384 ASP A C 1
ATOM 2939 O O . ASP A 1 384 ? 1.684 -5.298 17.108 1.00 86.44 384 ASP A O 1
ATOM 2943 N N . SER A 1 385 ? 2.746 -7.071 16.250 1.00 85.44 385 SER A N 1
ATOM 2944 C CA . SER A 1 385 ? 2.350 -7.973 17.337 1.00 85.44 385 SER A CA 1
ATOM 2945 C C . SER A 1 385 ? 2.698 -7.465 18.742 1.00 85.44 385 SER A C 1
ATOM 2947 O O . SER A 1 385 ? 2.078 -7.907 19.705 1.00 85.44 385 SER A O 1
ATOM 2949 N N . SER A 1 386 ? 3.665 -6.561 18.916 1.00 90.31 386 SER A N 1
ATOM 2950 C CA . SER A 1 386 ? 3.987 -6.013 20.237 1.00 90.31 386 SER A CA 1
ATOM 2951 C C . SER A 1 386 ? 2.969 -4.989 20.722 1.00 90.31 386 SER A C 1
ATOM 2953 O O . SER A 1 386 ? 2.713 -4.928 21.925 1.00 90.31 386 SER A O 1
ATOM 2955 N N . VAL A 1 387 ? 2.360 -4.245 19.797 1.00 92.12 387 VAL A N 1
ATOM 2956 C CA . VAL A 1 387 ? 1.252 -3.326 20.071 1.00 92.12 387 VAL A CA 1
ATOM 2957 C C . VAL A 1 387 ? 0.020 -4.138 20.437 1.00 92.12 387 VAL A C 1
ATOM 2959 O O . VAL A 1 387 ? -0.530 -3.978 21.523 1.00 92.12 387 VAL A O 1
ATOM 2962 N N . LEU A 1 388 ? -0.345 -5.099 19.591 1.00 90.38 388 LEU A N 1
ATOM 2963 C CA . LEU A 1 388 ? -1.531 -5.932 19.776 1.00 90.38 388 LEU A CA 1
ATOM 2964 C C . LEU A 1 388 ? -1.441 -6.803 21.047 1.00 90.38 388 LEU A C 1
ATOM 2966 O O . LEU A 1 388 ? -2.344 -6.797 21.889 1.00 90.38 388 LEU A O 1
ATOM 2970 N N . ASN A 1 389 ? -0.309 -7.483 21.279 1.00 90.19 389 ASN A N 1
ATOM 2971 C CA . ASN A 1 389 ? -0.117 -8.319 22.474 1.00 90.19 389 ASN A CA 1
ATOM 2972 C C . ASN A 1 389 ? -0.111 -7.527 23.790 1.00 90.19 389 ASN A C 1
ATOM 2974 O O . ASN A 1 389 ? -0.311 -8.122 24.853 1.00 90.19 389 ASN A O 1
ATOM 2978 N N . PHE A 1 390 ? 0.094 -6.208 23.751 1.00 93.88 390 PHE A N 1
ATOM 2979 C CA . PHE A 1 390 ? 0.006 -5.358 24.936 1.00 93.88 390 PHE A CA 1
ATOM 2980 C C . PHE A 1 390 ? -1.414 -5.316 25.527 1.00 93.88 390 PHE A C 1
ATOM 2982 O O . PHE A 1 390 ? -1.558 -5.150 26.741 1.00 93.88 390 PHE A O 1
ATOM 2989 N N . TYR A 1 391 ? -2.446 -5.530 24.705 1.00 94.44 391 TYR A N 1
ATOM 2990 C CA . TYR A 1 391 ? -3.860 -5.537 25.115 1.00 94.44 391 TYR A CA 1
ATOM 2991 C C . TYR A 1 391 ? -4.446 -6.946 25.220 1.00 94.44 391 TYR A C 1
ATOM 2993 O O . TYR A 1 391 ? -5.573 -7.121 25.692 1.00 94.44 391 TYR A O 1
ATOM 3001 N N . LEU A 1 392 ? -3.685 -7.970 24.830 1.00 92.19 392 LEU A N 1
ATOM 3002 C CA . LEU A 1 392 ? -4.157 -9.345 24.876 1.00 92.19 392 LEU A CA 1
ATOM 3003 C C . LEU A 1 392 ? -4.425 -9.798 26.325 1.00 92.19 392 LEU A C 1
ATOM 3005 O O . LEU A 1 392 ? -3.517 -9.699 27.168 1.00 92.19 392 LEU A O 1
ATOM 3009 N N . PRO A 1 393 ? -5.629 -10.335 26.625 1.00 91.19 393 PRO A N 1
ATOM 3010 C CA . PRO A 1 393 ? -5.984 -10.804 27.959 1.00 91.19 393 PRO A CA 1
ATOM 3011 C C . PRO A 1 393 ? -4.924 -11.718 28.579 1.00 91.19 393 PRO A C 1
ATOM 3013 O O . PRO A 1 393 ? -4.539 -12.745 28.025 1.00 91.19 393 PRO A O 1
ATOM 3016 N N . GLY A 1 394 ? -4.431 -11.335 29.757 1.00 85.25 394 GLY A N 1
ATOM 3017 C CA . GLY A 1 394 ? -3.480 -12.137 30.529 1.00 85.25 394 GLY A CA 1
ATOM 3018 C C . GLY A 1 394 ? -2.037 -12.168 30.005 1.00 85.25 394 GLY A C 1
ATOM 3019 O O . GLY A 1 394 ? -1.195 -12.760 30.683 1.00 85.25 394 GLY A O 1
ATOM 3020 N N . LYS A 1 395 ? -1.719 -11.528 28.866 1.00 85.00 395 LYS A N 1
ATOM 3021 C CA . LYS A 1 395 ? -0.332 -11.384 28.374 1.00 85.00 395 LYS A CA 1
ATOM 3022 C C . LYS A 1 395 ? 0.217 -9.969 28.586 1.00 85.00 395 LYS A C 1
ATOM 3024 O O . LYS A 1 395 ? 1.343 -9.833 29.065 1.00 85.00 395 LYS A O 1
ATOM 3029 N N . GLY A 1 396 ? -0.560 -8.937 28.261 1.00 88.19 396 GLY A N 1
ATOM 3030 C CA . GLY A 1 396 ? -0.125 -7.541 28.334 1.00 88.19 396 GLY A CA 1
ATOM 3031 C C . GLY A 1 396 ? -0.739 -6.744 29.498 1.00 88.19 396 GLY A C 1
ATOM 3032 O O . GLY A 1 396 ? -1.684 -7.208 30.140 1.00 88.19 396 GLY A O 1
ATOM 3033 N N . PRO A 1 397 ? -0.185 -5.561 29.830 1.00 92.31 397 PRO A N 1
ATOM 3034 C CA . PRO A 1 397 ? -0.685 -4.717 30.915 1.00 92.31 397 PRO A CA 1
ATOM 3035 C C . PRO A 1 397 ? -1.752 -3.696 30.467 1.00 92.31 397 PRO A C 1
ATOM 3037 O O . PRO A 1 397 ? -2.229 -2.924 31.304 1.00 92.31 397 PRO A O 1
ATOM 3040 N N . GLY A 1 398 ? -2.109 -3.652 29.179 1.00 93.75 398 GLY A N 1
ATOM 3041 C CA . GLY A 1 398 ? -3.236 -2.877 28.659 1.00 93.75 398 GLY A CA 1
ATOM 3042 C C . GLY A 1 398 ? -4.587 -3.450 29.099 1.00 93.75 398 GLY A C 1
ATOM 3043 O O . GLY A 1 398 ? -4.688 -4.582 29.575 1.00 93.75 398 GLY A O 1
ATOM 3044 N N . GLN A 1 399 ? -5.649 -2.660 28.967 1.00 94.12 399 GLN A N 1
ATOM 3045 C CA . GLN A 1 399 ? -7.014 -3.172 29.083 1.00 94.12 399 GLN A CA 1
ATOM 3046 C C . GLN A 1 399 ? -7.350 -3.967 27.828 1.00 94.12 399 GLN A C 1
ATOM 3048 O O . GLN A 1 399 ? -7.102 -3.503 26.724 1.00 94.12 399 GLN A O 1
ATOM 3053 N N . SER A 1 400 ? -7.979 -5.127 27.982 1.00 95.81 400 SER A N 1
ATOM 3054 C CA . SER A 1 400 ? -8.389 -5.960 26.847 1.00 95.81 400 SER A CA 1
ATOM 3055 C C . SER A 1 400 ? -9.652 -5.437 26.165 1.00 95.81 400 SER A C 1
ATOM 3057 O O . SER A 1 400 ? -10.692 -6.097 26.150 1.00 95.81 400 SER A O 1
ATOM 3059 N N . ILE A 1 401 ? -9.562 -4.206 25.665 1.00 96.81 401 ILE A N 1
ATOM 3060 C CA . ILE A 1 401 ? -10.580 -3.489 24.906 1.00 96.81 401 ILE A CA 1
ATOM 3061 C C . ILE A 1 401 ? -9.880 -2.847 23.710 1.00 96.81 401 ILE A C 1
ATOM 3063 O O . ILE A 1 401 ? -8.933 -2.080 23.901 1.00 96.81 401 ILE A O 1
ATOM 3067 N N . ILE A 1 402 ? -10.358 -3.163 22.510 1.00 96.19 402 ILE A N 1
ATOM 3068 C CA . ILE A 1 402 ? -9.873 -2.601 21.249 1.00 96.19 402 ILE A CA 1
ATOM 3069 C C . ILE A 1 402 ? -11.062 -1.964 20.528 1.00 96.19 402 ILE A C 1
ATOM 3071 O O . ILE A 1 402 ? -12.092 -2.613 20.335 1.00 96.19 402 ILE A O 1
ATOM 3075 N N . PHE A 1 403 ? -10.911 -0.699 20.153 1.00 96.62 403 PHE A N 1
ATOM 3076 C CA . PHE A 1 403 ? -11.713 -0.044 19.126 1.00 96.62 403 PHE A CA 1
ATOM 3077 C C . PHE A 1 403 ? -10.903 -0.068 17.837 1.00 96.62 403 PHE A C 1
ATOM 3079 O O . PHE A 1 403 ? -9.745 0.343 17.848 1.00 96.62 403 PHE A O 1
ATOM 3086 N N . TRP A 1 404 ? -11.497 -0.581 16.768 1.00 94.00 404 TRP A N 1
ATOM 3087 C CA . TRP A 1 404 ? -10.868 -0.698 15.461 1.00 94.00 404 TRP A CA 1
ATOM 3088 C C . TRP A 1 404 ? -11.762 -0.030 14.427 1.00 94.00 404 TRP A C 1
ATOM 3090 O O . TRP A 1 404 ? -12.871 -0.500 14.159 1.00 94.00 404 TRP A O 1
ATOM 3100 N N . PHE A 1 405 ? -11.295 1.086 13.887 1.00 92.94 405 PHE A N 1
ATOM 3101 C CA . PHE A 1 405 ? -11.960 1.788 12.798 1.00 92.94 405 PHE A CA 1
ATOM 3102 C C . PHE A 1 405 ? -11.178 1.522 11.529 1.00 92.94 405 PHE A C 1
ATOM 3104 O O . PHE A 1 405 ? -9.961 1.682 11.520 1.00 92.94 405 PHE A O 1
ATOM 3111 N N . THR A 1 406 ? -11.865 1.047 10.502 1.00 89.44 406 THR A N 1
ATOM 3112 C CA . THR A 1 406 ? -11.230 0.633 9.256 1.00 89.44 406 THR A CA 1
ATOM 3113 C C . THR A 1 406 ? -12.207 0.772 8.113 1.00 89.44 406 THR A C 1
ATOM 3115 O O . THR A 1 406 ? -13.372 0.441 8.285 1.00 89.44 406 THR A O 1
ATOM 3118 N N . TRP A 1 407 ? -11.765 1.254 6.957 1.00 86.69 407 TRP A N 1
ATOM 3119 C CA . TRP A 1 407 ? -12.611 1.220 5.768 1.00 86.69 407 TRP A CA 1
ATOM 3120 C C . TRP A 1 407 ? -12.734 -0.228 5.274 1.00 86.69 407 TRP A C 1
ATOM 3122 O O . TRP A 1 407 ? -13.776 -0.859 5.459 1.00 86.69 407 TRP A O 1
ATOM 3132 N N . SER A 1 408 ? -11.614 -0.774 4.795 1.00 78.69 408 SER A N 1
ATOM 3133 C CA . SER A 1 408 ? -11.513 -2.059 4.099 1.00 78.69 408 SER A CA 1
ATOM 3134 C C . SER A 1 408 ? -11.297 -3.274 5.010 1.00 78.69 408 SER A C 1
ATOM 3136 O O . SER A 1 408 ? -11.748 -4.375 4.707 1.00 78.69 408 SER A O 1
ATOM 3138 N N . GLY A 1 409 ? -10.589 -3.112 6.129 1.00 82.25 409 GLY A N 1
ATOM 3139 C CA . GLY A 1 409 ? -10.168 -4.209 6.998 1.00 82.25 409 GLY A CA 1
ATOM 3140 C C . GLY A 1 409 ? -9.057 -5.101 6.429 1.00 82.25 409 GLY A C 1
ATOM 3141 O O . GLY A 1 409 ? -8.868 -6.213 6.934 1.00 82.25 409 GLY A O 1
ATOM 3142 N N . PHE A 1 410 ? -8.307 -4.675 5.404 1.00 79.38 410 PHE A N 1
ATOM 3143 C CA . PHE A 1 410 ? -7.192 -5.468 4.861 1.00 79.38 410 PHE A CA 1
ATOM 3144 C C . PHE A 1 410 ? -6.138 -5.797 5.929 1.00 79.38 410 PHE A C 1
ATOM 3146 O O . PHE A 1 410 ? -5.583 -6.900 5.961 1.00 79.38 410 PHE A O 1
ATOM 3153 N N . HIS A 1 411 ? -5.867 -4.872 6.847 1.00 78.38 411 HIS A N 1
ATOM 3154 C CA . HIS A 1 411 ? -4.924 -5.067 7.940 1.00 78.38 411 HIS A CA 1
ATOM 3155 C C . HIS A 1 411 ? -5.544 -5.775 9.147 1.00 78.38 411 HIS A C 1
ATOM 3157 O O . HIS A 1 411 ? -4.819 -6.421 9.916 1.00 78.38 411 HIS A O 1
ATOM 3163 N N . PHE A 1 412 ? -6.868 -5.724 9.281 1.00 81.25 412 PHE A N 1
ATOM 3164 C CA . PHE A 1 412 ? -7.622 -6.488 10.273 1.00 81.25 412 PHE A CA 1
ATOM 3165 C C . PHE A 1 412 ? -7.475 -8.007 10.072 1.00 81.25 412 PHE A C 1
ATOM 3167 O O . PHE A 1 412 ? -7.374 -8.756 11.048 1.00 81.25 412 PHE A O 1
ATOM 3174 N N . VAL A 1 413 ? -7.436 -8.467 8.816 1.00 74.81 413 VAL A N 1
ATOM 3175 C CA . VAL A 1 413 ? -7.508 -9.899 8.459 1.00 74.81 413 VAL A CA 1
ATOM 3176 C C . VAL A 1 413 ? -6.179 -10.546 8.053 1.00 74.81 413 VAL A C 1
ATOM 3178 O O . VAL A 1 413 ? -6.099 -11.772 7.978 1.00 74.81 413 VAL A O 1
ATOM 3181 N N . ASP A 1 414 ? -5.143 -9.757 7.754 1.00 66.50 414 ASP A N 1
ATOM 3182 C CA . ASP A 1 414 ? -3.958 -10.286 7.073 1.00 66.50 414 ASP A CA 1
ATOM 3183 C C . ASP A 1 414 ? -3.119 -11.234 7.958 1.00 66.50 414 ASP A C 1
ATOM 3185 O O . ASP A 1 414 ? -2.615 -10.902 9.040 1.00 66.50 414 ASP A O 1
ATOM 3189 N N . GLU A 1 415 ? -2.957 -12.448 7.421 1.00 51.28 415 GLU A N 1
ATOM 3190 C CA . GLU A 1 415 ? -2.305 -13.619 8.002 1.00 51.28 415 GLU A CA 1
ATOM 3191 C C . GLU A 1 415 ? -0.863 -13.381 8.462 1.00 51.28 415 GLU A C 1
ATOM 3193 O O . GLU A 1 415 ? -0.390 -14.054 9.388 1.00 51.28 415 GLU A O 1
ATOM 3198 N N . THR A 1 416 ? -0.155 -12.424 7.859 1.00 49.81 416 THR A N 1
ATOM 3199 C CA . THR A 1 416 ? 1.235 -12.116 8.210 1.00 49.81 416 THR A CA 1
ATOM 3200 C C . THR A 1 416 ? 1.380 -11.435 9.582 1.00 49.81 416 THR A C 1
ATOM 3202 O O . THR A 1 416 ? 2.478 -11.450 10.145 1.00 49.81 416 THR A O 1
ATOM 3205 N N . TYR A 1 417 ? 0.287 -10.935 10.182 1.00 49.59 417 TYR A N 1
ATOM 3206 C CA . TYR A 1 417 ? 0.308 -10.067 11.376 1.00 49.59 417 TYR A CA 1
ATOM 3207 C C . TYR A 1 417 ? -0.151 -10.726 12.673 1.00 49.59 417 TYR A C 1
ATOM 3209 O O . TYR A 1 417 ? 0.328 -10.398 13.760 1.00 49.59 417 TYR A O 1
ATOM 3217 N N . THR A 1 418 ? -1.048 -11.693 12.576 1.00 46.97 418 THR A N 1
ATOM 3218 C CA . THR A 1 418 ? -1.640 -12.386 13.728 1.00 46.97 418 THR A CA 1
ATOM 3219 C C . THR A 1 418 ? -0.922 -13.681 14.105 1.00 46.97 418 THR A C 1
ATOM 3221 O O . THR A 1 418 ? -1.290 -14.336 15.080 1.00 46.97 418 THR A O 1
ATOM 3224 N N . GLY A 1 419 ? 0.094 -14.069 13.328 1.00 38.00 419 GLY A N 1
ATOM 3225 C CA . GLY A 1 419 ? 0.708 -15.392 13.410 1.00 38.00 419 GLY A CA 1
ATOM 3226 C C . GLY A 1 419 ? -0.033 -16.480 12.621 1.00 38.00 419 GLY A C 1
ATOM 3227 O O . GLY A 1 419 ? 0.177 -17.655 12.927 1.00 38.00 419 GLY A O 1
ATOM 3228 N N . GLY A 1 420 ? -0.850 -16.114 11.620 1.00 39.22 420 GLY A N 1
ATOM 3229 C CA . GLY A 1 420 ? -1.455 -17.050 10.659 1.00 39.22 420 GLY A CA 1
ATOM 3230 C C . GLY A 1 420 ? -2.970 -16.935 10.413 1.00 39.22 420 GLY A C 1
ATOM 3231 O O . GLY A 1 420 ? -3.595 -17.975 10.242 1.00 39.22 420 GLY A O 1
ATOM 3232 N N . GLY A 1 421 ? -3.577 -15.739 10.428 1.00 57.47 421 GLY A N 1
ATOM 3233 C CA . GLY A 1 421 ? -5.012 -15.533 10.113 1.00 57.47 421 GLY A CA 1
ATOM 3234 C C . GLY A 1 421 ? -5.647 -14.367 10.853 1.00 57.47 421 GLY A C 1
ATOM 3235 O O . GLY A 1 421 ? -5.055 -13.312 11.005 1.00 57.47 421 GLY A O 1
ATOM 3236 N N . THR A 1 422 ? -6.814 -14.580 11.431 1.00 55.78 422 THR A N 1
ATOM 3237 C CA . THR A 1 422 ? -7.357 -13.771 12.529 1.00 55.78 422 THR A CA 1
ATOM 3238 C C . THR A 1 422 ? -6.799 -14.201 13.890 1.00 55.78 422 THR A C 1
ATOM 3240 O O . THR A 1 422 ? -7.297 -13.775 14.924 1.00 55.78 422 THR A O 1
ATOM 3243 N N . GLY A 1 423 ? -5.735 -15.015 13.927 1.00 74.19 423 GLY A N 1
ATOM 3244 C CA . GLY A 1 423 ? -5.276 -15.747 15.117 1.00 74.19 423 GLY A CA 1
ATOM 3245 C C . GLY A 1 423 ? -5.007 -14.913 16.380 1.00 74.19 423 GLY A C 1
ATOM 3246 O O . GLY A 1 423 ? -5.230 -15.392 17.485 1.00 74.19 423 GLY A O 1
ATOM 3247 N N . PHE A 1 424 ? -4.594 -13.648 16.255 1.00 83.94 424 PHE A N 1
ATOM 3248 C CA . PHE A 1 424 ? -4.464 -12.729 17.390 1.00 83.94 424 PHE A CA 1
ATOM 3249 C C . PHE A 1 424 ? -5.838 -12.319 17.918 1.00 83.94 424 PHE A C 1
ATOM 3251 O O . PHE A 1 424 ? -6.035 -12.279 19.129 1.00 83.94 424 PHE A O 1
ATOM 3258 N N . LEU A 1 425 ? -6.771 -11.993 17.021 1.00 88.81 425 LEU A N 1
ATOM 3259 C CA . LEU A 1 425 ? -8.136 -11.623 17.380 1.00 88.81 425 LEU A CA 1
ATOM 3260 C C . LEU A 1 425 ? -8.889 -12.826 17.953 1.00 88.81 425 LEU A C 1
ATOM 3262 O O . LEU A 1 425 ? -9.635 -12.663 18.911 1.00 88.81 425 LEU A O 1
ATOM 3266 N N . GLU A 1 426 ? -8.639 -14.029 17.441 1.00 90.19 426 GLU A N 1
ATOM 3267 C CA . GLU A 1 426 ? -9.126 -15.283 18.025 1.00 90.19 426 GLU A CA 1
ATOM 3268 C C . GLU A 1 426 ? -8.590 -15.462 19.449 1.00 90.19 426 GLU A C 1
ATOM 3270 O O . GLU A 1 426 ? -9.383 -15.536 20.383 1.00 90.19 426 GLU A O 1
ATOM 3275 N N . ASP A 1 427 ? -7.266 -15.396 19.648 1.00 89.44 427 ASP A N 1
ATOM 3276 C CA . ASP A 1 427 ? -6.626 -15.418 20.975 1.00 89.44 427 ASP A CA 1
ATOM 3277 C C . ASP A 1 427 ? -7.195 -14.320 21.903 1.00 89.44 427 ASP A C 1
ATOM 3279 O O . ASP A 1 427 ? -7.354 -14.518 23.114 1.00 89.44 427 ASP A O 1
ATOM 3283 N N . PHE A 1 428 ? -7.471 -13.133 21.355 1.00 92.94 428 PHE A N 1
ATOM 3284 C CA . PHE A 1 428 ? -7.981 -11.976 22.088 1.00 92.94 428 PHE A CA 1
ATOM 3285 C C . PHE A 1 428 ? -9.407 -12.215 22.568 1.00 92.94 428 PHE A C 1
ATOM 3287 O O . PHE A 1 428 ? -9.706 -11.983 23.743 1.00 92.94 428 PHE A O 1
ATOM 3294 N N . LEU A 1 429 ? -10.277 -12.701 21.686 1.00 95.00 429 LEU A N 1
ATOM 3295 C CA . LEU A 1 429 ? -11.666 -13.002 22.003 1.00 95.00 429 LEU A CA 1
ATOM 3296 C C . LEU A 1 429 ? -11.762 -14.255 22.885 1.00 95.00 429 LEU A C 1
ATOM 3298 O O . LEU A 1 429 ? -12.423 -14.205 23.915 1.00 95.00 429 LEU A O 1
ATOM 3302 N N . ASP A 1 430 ? -11.015 -15.323 22.622 1.00 93.88 430 ASP A N 1
ATOM 3303 C CA . ASP A 1 430 ? -10.970 -16.504 23.500 1.00 93.88 430 ASP A CA 1
ATOM 3304 C C . ASP A 1 430 ? -10.491 -16.162 24.920 1.00 93.88 430 ASP A C 1
ATOM 3306 O O . ASP A 1 430 ? -10.932 -16.756 25.908 1.00 93.88 430 ASP A O 1
ATOM 3310 N N . GLY A 1 431 ? -9.622 -15.155 25.050 1.00 93.56 431 GLY A N 1
ATOM 3311 C CA . GLY A 1 431 ? -9.178 -14.608 26.331 1.00 93.56 431 GLY A CA 1
ATOM 3312 C C . GLY A 1 431 ? -10.211 -13.735 27.063 1.00 93.56 431 GLY A C 1
ATOM 3313 O O . GLY A 1 431 ? -9.930 -13.273 28.173 1.00 93.56 431 GLY A O 1
ATOM 3314 N N . GLY A 1 432 ? -11.387 -13.486 26.481 1.00 95.44 432 GLY A N 1
ATOM 3315 C CA . GLY A 1 432 ? -12.425 -12.610 27.037 1.00 95.44 432 GLY A CA 1
ATOM 3316 C C . GLY A 1 432 ? -12.261 -11.129 26.678 1.00 95.44 432 GLY A C 1
ATOM 3317 O O . GLY A 1 432 ? -12.758 -10.259 27.403 1.00 95.44 432 GLY A O 1
ATOM 3318 N N . GLY A 1 433 ? -11.536 -10.826 25.600 1.00 96.75 433 GLY A N 1
ATOM 3319 C CA . GLY A 1 433 ? -11.370 -9.474 25.075 1.00 96.75 433 GLY A CA 1
ATOM 3320 C C . GLY A 1 433 ? -12.690 -8.833 24.636 1.00 96.75 433 GLY A C 1
ATOM 3321 O O . GLY A 1 433 ? -13.702 -9.504 24.421 1.00 96.75 433 GLY A O 1
ATOM 3322 N N . LYS A 1 434 ? -12.701 -7.503 24.531 1.00 97.94 434 LYS A N 1
ATOM 3323 C CA . LYS A 1 434 ? -13.838 -6.751 23.988 1.00 97.94 434 LYS A CA 1
ATOM 3324 C C . LYS A 1 434 ? -13.411 -5.985 22.748 1.00 97.94 434 LYS A C 1
ATOM 3326 O O . LYS A 1 434 ? -12.438 -5.237 22.807 1.00 97.94 434 LYS A O 1
ATOM 3331 N N . LEU A 1 435 ? -14.134 -6.180 21.657 1.00 97.69 435 LEU A N 1
ATOM 3332 C CA . LEU A 1 435 ? -13.816 -5.611 20.358 1.00 97.69 435 LEU A CA 1
ATOM 3333 C C . LEU A 1 435 ? -14.987 -4.761 19.868 1.00 97.69 435 LEU A C 1
ATOM 3335 O O . LEU A 1 435 ? -16.129 -5.219 19.848 1.00 97.69 435 LEU A O 1
ATOM 3339 N N . PHE A 1 436 ? -14.700 -3.527 19.486 1.00 98.12 436 PHE A N 1
ATOM 3340 C CA . PHE A 1 436 ? -15.607 -2.686 18.719 1.00 98.12 436 PHE A CA 1
ATOM 3341 C C . PHE A 1 436 ? -15.005 -2.498 17.332 1.00 98.12 436 PHE A C 1
ATOM 3343 O O . PHE A 1 436 ? -13.861 -2.061 17.232 1.00 98.12 436 PHE A O 1
ATOM 3350 N N . VAL A 1 437 ? -15.772 -2.811 16.293 1.00 96.25 437 VAL A N 1
ATOM 3351 C CA . VAL A 1 437 ? -15.385 -2.617 14.895 1.00 96.25 437 VAL A CA 1
ATOM 3352 C C . VAL A 1 437 ? -16.363 -1.654 14.239 1.00 96.25 437 VAL A C 1
ATOM 3354 O O . VAL A 1 437 ? -17.577 -1.835 14.352 1.00 96.25 437 VAL A O 1
ATOM 3357 N N . SER A 1 438 ? -15.826 -0.650 13.556 1.00 94.19 438 SER A N 1
ATOM 3358 C CA . SER A 1 438 ? -16.566 0.190 12.614 1.00 94.19 438 SER A CA 1
ATOM 3359 C C . SER A 1 438 ? -15.914 0.028 11.253 1.00 94.19 438 SER A C 1
ATOM 3361 O O . SER A 1 438 ? -14.722 0.320 11.139 1.00 94.19 438 SER A O 1
ATOM 3363 N N . SER A 1 439 ? -16.656 -0.476 10.270 1.00 91.56 439 SER A N 1
ATOM 3364 C CA . SER A 1 439 ? -16.127 -0.684 8.924 1.00 91.56 439 SER A CA 1
ATOM 3365 C C . SER A 1 439 ? -17.208 -0.738 7.869 1.00 91.56 439 SER A C 1
ATOM 3367 O O . SER A 1 439 ? -18.269 -1.277 8.150 1.00 91.56 439 SER A O 1
ATOM 3369 N N . GLU A 1 440 ? -16.924 -0.188 6.689 1.00 88.38 440 GLU A N 1
ATOM 3370 C CA . GLU A 1 440 ? -17.807 -0.241 5.518 1.00 88.38 440 GLU A CA 1
ATOM 3371 C C . GLU A 1 440 ? -17.622 -1.509 4.692 1.00 88.38 440 GLU A C 1
ATOM 3373 O O . GLU A 1 440 ? -18.610 -1.926 4.121 1.00 88.38 440 GLU A O 1
ATOM 3378 N N . ASP A 1 441 ? -16.435 -2.137 4.702 1.00 88.19 441 ASP A N 1
ATOM 3379 C CA . ASP A 1 441 ? -16.062 -3.178 3.727 1.00 88.19 441 ASP A CA 1
ATOM 3380 C C . ASP A 1 441 ? -15.392 -4.423 4.338 1.00 88.19 441 ASP A C 1
ATOM 3382 O O . ASP A 1 441 ? -14.888 -5.283 3.618 1.00 88.19 441 ASP A O 1
ATOM 3386 N N . LEU A 1 442 ? -15.327 -4.570 5.668 1.00 90.75 442 LEU A N 1
ATOM 3387 C CA . LEU A 1 442 ? -14.570 -5.669 6.293 1.00 90.75 442 LEU A CA 1
ATOM 3388 C C . LEU A 1 442 ? -14.878 -7.074 5.705 1.00 90.75 442 LEU A C 1
ATOM 3390 O O . LEU A 1 442 ? -13.934 -7.854 5.533 1.00 90.75 442 LEU A O 1
ATOM 3394 N N . PRO A 1 443 ? -16.137 -7.457 5.404 1.00 91.69 443 PRO A N 1
ATOM 3395 C CA . PRO A 1 443 ? -16.445 -8.754 4.796 1.00 91.69 443 PRO A CA 1
ATOM 3396 C C . PRO A 1 443 ? -15.923 -8.962 3.362 1.00 91.69 443 PRO A C 1
ATOM 3398 O O . PRO A 1 443 ? -15.341 -10.023 3.105 1.00 91.69 443 PRO A O 1
ATOM 3401 N N . CYS A 1 444 ? -16.103 -8.019 2.431 1.00 85.94 444 CYS A N 1
ATOM 3402 C CA . CYS A 1 444 ? -15.649 -8.185 1.040 1.00 85.94 444 CYS A CA 1
ATOM 3403 C C . CYS A 1 444 ? -14.267 -7.595 0.769 1.00 85.94 444 CYS A C 1
ATOM 3405 O O . CYS A 1 444 ? -13.483 -8.226 0.067 1.00 85.94 444 CYS A O 1
ATOM 3407 N N . GLY A 1 445 ? -13.926 -6.455 1.361 1.00 83.25 445 GLY A N 1
ATOM 3408 C CA . GLY A 1 445 ? -12.579 -5.895 1.333 1.00 83.25 445 GLY A CA 1
ATOM 3409 C C . GLY A 1 445 ? -11.613 -6.789 2.104 1.00 83.25 445 GLY A C 1
ATOM 3410 O O . GLY A 1 445 ? -10.794 -7.495 1.519 1.00 83.25 445 GLY A O 1
ATOM 3411 N N . GLY A 1 446 ? -11.746 -6.819 3.428 1.00 84.69 446 GLY A N 1
ATOM 3412 C CA . GLY A 1 446 ? -10.825 -7.531 4.307 1.00 84.69 446 GLY A CA 1
ATOM 3413 C C . GLY A 1 446 ? -10.846 -9.039 4.067 1.00 84.69 446 GLY A C 1
ATOM 3414 O O . GLY A 1 446 ? -9.850 -9.632 3.660 1.00 84.69 446 GLY A O 1
ATOM 3415 N N . PHE A 1 447 ? -11.985 -9.687 4.301 1.00 85.75 447 PHE A N 1
ATOM 3416 C CA . PHE A 1 447 ? -12.082 -11.148 4.205 1.00 85.75 447 PHE A CA 1
ATOM 3417 C C . PHE A 1 447 ? -12.212 -11.690 2.775 1.00 85.75 447 PHE A C 1
ATOM 3419 O O . PHE A 1 447 ? -12.185 -12.912 2.605 1.00 85.75 447 PHE A O 1
ATOM 3426 N N . ALA A 1 448 ? -12.336 -10.828 1.759 1.00 87.38 448 ALA A N 1
ATOM 3427 C CA . ALA A 1 448 ? -12.480 -11.235 0.361 1.00 87.38 448 ALA A CA 1
ATOM 3428 C C . ALA A 1 448 ? -13.615 -12.255 0.133 1.00 87.38 448 ALA A C 1
ATOM 3430 O O . ALA A 1 448 ? -13.488 -13.162 -0.696 1.00 87.38 448 ALA A O 1
ATOM 3431 N N . LEU A 1 449 ? -14.723 -12.148 0.885 1.00 83.81 449 LEU A N 1
ATOM 3432 C CA . LEU A 1 449 ? -15.837 -13.099 0.782 1.00 83.81 449 LEU A CA 1
ATOM 3433 C C . LEU A 1 449 ? -16.602 -12.979 -0.541 1.00 83.81 449 LEU A C 1
ATOM 3435 O O . LEU A 1 449 ? -17.118 -13.990 -1.026 1.00 83.81 449 LEU A O 1
ATOM 3439 N N . ASN A 1 450 ? -16.653 -11.782 -1.128 1.00 82.06 450 ASN A N 1
ATOM 3440 C CA . ASN A 1 450 ? -17.170 -11.550 -2.471 1.00 82.06 450 ASN A CA 1
ATOM 3441 C C . ASN A 1 450 ? -16.360 -10.430 -3.163 1.00 82.06 450 ASN A C 1
ATOM 3443 O O . ASN A 1 450 ? -16.364 -9.308 -2.673 1.00 82.06 450 ASN A O 1
ATOM 3447 N N . PRO A 1 451 ? -15.666 -10.694 -4.286 1.00 80.88 451 PRO A N 1
ATOM 3448 C CA . PRO A 1 451 ? -14.879 -9.673 -4.984 1.00 80.88 451 PRO A CA 1
ATOM 3449 C C . PRO A 1 451 ? -15.721 -8.572 -5.645 1.00 80.88 451 PRO A C 1
ATOM 3451 O O . PRO A 1 451 ? -15.164 -7.540 -6.007 1.00 80.88 451 PRO A O 1
ATOM 3454 N N . ASP A 1 452 ? -17.025 -8.794 -5.820 1.00 83.69 452 ASP A N 1
ATOM 3455 C CA . ASP A 1 452 ? -17.937 -7.833 -6.442 1.00 83.69 452 ASP A CA 1
ATOM 3456 C C . ASP A 1 452 ? -18.562 -6.863 -5.417 1.00 83.69 452 ASP A C 1
ATOM 3458 O O . ASP A 1 452 ? -19.329 -5.995 -5.820 1.00 83.69 452 ASP A O 1
ATOM 3462 N N . PHE A 1 453 ? -18.222 -6.982 -4.121 1.00 84.81 453 PHE A N 1
ATOM 3463 C CA . PHE A 1 453 ? -18.753 -6.138 -3.034 1.00 84.81 453 PHE A CA 1
ATOM 3464 C C . PHE A 1 453 ? -20.293 -6.162 -2.965 1.00 84.81 453 PHE A C 1
ATOM 3466 O O . PHE A 1 453 ? -20.953 -5.146 -2.802 1.00 84.81 453 PHE A O 1
ATOM 3473 N N . GLU A 1 454 ? -20.880 -7.353 -3.117 1.00 89.75 454 GLU A N 1
ATOM 3474 C CA . GLU A 1 454 ? -22.332 -7.575 -3.059 1.00 89.75 454 GLU A CA 1
ATOM 3475 C C . GLU A 1 454 ? -22.699 -8.535 -1.906 1.00 89.75 454 GLU A C 1
ATOM 3477 O O . GLU A 1 454 ? -22.190 -8.427 -0.786 1.00 89.75 454 GLU A O 1
ATOM 3482 N N . ASP A 1 455 ? -23.599 -9.496 -2.149 1.00 95.50 455 ASP A N 1
ATOM 3483 C CA . ASP A 1 455 ? -23.998 -10.482 -1.156 1.00 95.50 455 ASP A CA 1
ATOM 3484 C C . ASP A 1 455 ? -22.829 -11.384 -0.760 1.00 95.50 455 ASP A C 1
ATOM 3486 O O . ASP A 1 455 ? -22.102 -11.924 -1.595 1.00 95.50 455 ASP A O 1
ATOM 3490 N N . TRP A 1 456 ? -22.664 -11.595 0.539 1.00 95.12 456 TRP A N 1
ATOM 3491 C CA . TRP A 1 456 ? -21.603 -12.433 1.074 1.00 95.12 456 TRP A CA 1
ATOM 3492 C C . TRP A 1 456 ? -22.141 -13.425 2.097 1.00 95.12 456 TRP A C 1
ATOM 3494 O O . TRP A 1 456 ? -23.138 -13.196 2.786 1.00 95.12 456 TRP A O 1
ATOM 3504 N N . VAL A 1 457 ? -21.446 -14.559 2.210 1.00 96.38 457 VAL A N 1
ATOM 3505 C CA . VAL A 1 457 ? -21.742 -15.615 3.183 1.00 96.38 457 VAL A CA 1
ATOM 3506 C C . VAL A 1 457 ? -20.444 -16.067 3.837 1.00 96.38 457 VAL A C 1
ATOM 3508 O O . VAL A 1 457 ? -19.533 -16.547 3.164 1.00 96.38 457 VAL A O 1
ATOM 3511 N N . ALA A 1 458 ? -20.379 -15.974 5.163 1.00 94.12 458 ALA A N 1
ATOM 3512 C CA . ALA A 1 458 ? -19.265 -16.483 5.947 1.00 94.12 458 ALA A CA 1
ATOM 3513 C C . ALA A 1 458 ? -19.490 -17.978 6.261 1.00 94.12 458 ALA A C 1
ATOM 3515 O O . ALA A 1 458 ? -20.435 -18.324 6.978 1.00 94.12 458 ALA A O 1
ATOM 3516 N N . PRO A 1 459 ? -18.652 -18.903 5.754 1.00 89.81 459 PRO A N 1
ATOM 3517 C CA . PRO A 1 459 ? -18.818 -20.325 6.033 1.00 89.81 459 PRO A CA 1
ATOM 3518 C C . PRO A 1 459 ? -18.453 -20.664 7.487 1.00 89.81 459 PRO A C 1
ATOM 3520 O O . PRO A 1 459 ? -17.632 -20.000 8.112 1.00 89.81 459 PRO A O 1
ATOM 3523 N N . ALA A 1 460 ? -19.006 -21.755 8.021 1.00 93.62 460 ALA A N 1
ATOM 3524 C CA . ALA A 1 460 ? -18.584 -22.272 9.325 1.00 93.62 460 ALA A CA 1
ATOM 3525 C C . ALA A 1 460 ? -17.071 -22.567 9.344 1.00 93.62 460 ALA A C 1
ATOM 3527 O O . ALA A 1 460 ? -16.545 -23.153 8.393 1.00 93.62 460 ALA A O 1
ATOM 3528 N N . GLY A 1 461 ? -16.382 -22.196 10.427 1.00 86.62 461 GLY A N 1
ATOM 3529 C CA . GLY A 1 461 ? -14.916 -22.203 10.492 1.00 86.62 461 GLY A CA 1
ATOM 3530 C C . GLY A 1 461 ? -14.264 -20.876 10.089 1.00 86.62 461 GLY A C 1
ATOM 3531 O O . GLY A 1 461 ? -13.060 -20.725 10.266 1.00 86.62 461 GLY A O 1
ATOM 3532 N N . HIS A 1 462 ? -15.026 -19.926 9.540 1.00 89.81 462 HIS A N 1
ATOM 3533 C CA . HIS A 1 462 ? -14.550 -18.581 9.222 1.00 89.81 462 HIS A CA 1
ATOM 3534 C C . HIS A 1 462 ? -14.685 -17.647 10.430 1.00 89.81 462 HIS A C 1
ATOM 3536 O O . HIS A 1 462 ? -15.666 -17.736 11.167 1.00 89.81 462 HIS A O 1
ATOM 3542 N N . PHE A 1 463 ? -13.767 -16.692 10.604 1.00 91.75 463 PHE A N 1
ATOM 3543 C CA . PHE A 1 463 ? -13.772 -15.774 11.751 1.00 91.75 463 PHE A CA 1
ATOM 3544 C C . PHE A 1 463 ? -15.067 -14.965 11.893 1.00 91.75 463 PHE A C 1
ATOM 3546 O O . PHE A 1 463 ? -15.621 -14.881 12.992 1.00 91.75 463 PHE A O 1
ATOM 3553 N N . LEU A 1 464 ? -15.591 -14.409 10.789 1.00 93.38 464 LEU A N 1
ATOM 3554 C CA . LEU A 1 464 ? -16.871 -13.685 10.820 1.00 93.38 464 LEU A CA 1
ATOM 3555 C C . LEU A 1 464 ? -18.012 -14.560 11.362 1.00 93.38 464 LEU A C 1
ATOM 3557 O O . LEU A 1 464 ? -18.798 -14.108 12.194 1.00 93.38 464 LEU A O 1
ATOM 3561 N N . HIS A 1 465 ? -18.046 -15.832 10.963 1.00 95.44 465 HIS A N 1
ATOM 3562 C CA . HIS A 1 465 ? -19.057 -16.782 11.408 1.00 95.44 465 HIS A CA 1
ATOM 3563 C C . HIS A 1 465 ? -18.828 -17.202 12.870 1.00 95.44 465 HIS A C 1
ATOM 3565 O O . HIS A 1 465 ? -19.729 -17.120 13.708 1.00 95.44 465 HIS A O 1
ATOM 3571 N N . ASP A 1 466 ? -17.614 -17.636 13.206 1.00 94.44 466 ASP A N 1
ATOM 3572 C CA . ASP A 1 466 ? -17.324 -18.301 14.476 1.00 94.44 466 ASP A CA 1
ATOM 3573 C C . ASP A 1 466 ? -17.097 -17.324 15.635 1.00 94.44 466 ASP A C 1
ATOM 3575 O O . ASP A 1 466 ? -17.519 -17.625 16.753 1.00 94.44 466 ASP A O 1
ATOM 3579 N N . TYR A 1 467 ? -16.513 -16.150 15.387 1.00 95.12 467 TYR A N 1
ATOM 3580 C CA . TYR A 1 467 ? -16.174 -15.170 16.424 1.00 95.12 467 TYR A CA 1
ATOM 3581 C C . TYR A 1 467 ? -17.057 -13.930 16.380 1.00 95.12 467 TYR A C 1
ATOM 3583 O O . TYR A 1 467 ? -17.622 -13.552 17.413 1.00 95.12 467 TYR A O 1
ATOM 3591 N N . MET A 1 468 ? -17.210 -13.323 15.200 1.00 95.69 468 MET A N 1
ATOM 3592 C CA . MET A 1 468 ? -18.015 -12.106 15.056 1.00 95.69 468 MET A CA 1
ATOM 3593 C C . MET A 1 468 ? -19.512 -12.411 15.078 1.00 95.69 468 MET A C 1
ATOM 3595 O O . MET A 1 468 ? -20.274 -11.545 15.491 1.00 95.69 468 MET A O 1
ATOM 3599 N N . LYS A 1 469 ? -19.930 -13.640 14.743 1.00 97.38 469 LYS A N 1
ATOM 3600 C CA . LYS A 1 469 ? -21.332 -14.094 14.715 1.00 97.38 469 LYS A CA 1
ATOM 3601 C C . LYS A 1 469 ? -22.190 -13.459 13.616 1.00 97.38 469 LYS A C 1
ATOM 3603 O O . LYS A 1 469 ? -23.405 -13.336 13.780 1.00 97.38 469 LYS A O 1
ATOM 3608 N N . ALA A 1 470 ? -21.556 -13.102 12.501 1.00 97.75 470 ALA A N 1
ATOM 3609 C CA . ALA A 1 470 ? -22.219 -12.655 11.285 1.00 97.75 470 ALA A CA 1
ATOM 3610 C C . ALA A 1 470 ? -22.085 -13.727 10.197 1.00 97.75 470 ALA A C 1
ATOM 3612 O O . ALA A 1 470 ? -20.976 -14.149 9.865 1.00 97.75 470 ALA A O 1
ATOM 3613 N N . PHE A 1 471 ? -23.217 -14.213 9.689 1.00 98.31 471 PHE A N 1
ATOM 3614 C CA . PHE A 1 471 ? -23.270 -15.361 8.780 1.00 98.31 471 PHE A CA 1
ATOM 3615 C C . PHE A 1 471 ? -23.449 -14.944 7.325 1.00 98.31 471 PHE A C 1
ATOM 3617 O O . PHE A 1 471 ? -22.885 -15.590 6.444 1.00 98.31 471 PHE A O 1
ATOM 3624 N N . ALA A 1 472 ? -24.206 -13.878 7.075 1.00 98.25 472 ALA A N 1
ATOM 3625 C CA . ALA A 1 472 ? -24.402 -13.327 5.743 1.00 98.25 472 ALA A CA 1
ATOM 3626 C C . ALA A 1 472 ? -24.756 -11.839 5.797 1.00 98.25 472 ALA A C 1
ATOM 3628 O O . ALA A 1 472 ? -25.267 -11.339 6.807 1.00 98.25 472 ALA A O 1
ATOM 3629 N N . GLY A 1 473 ? -24.544 -11.157 4.681 1.00 97.88 473 GLY A N 1
ATOM 3630 C CA . GLY A 1 473 ? -24.854 -9.747 4.506 1.00 97.88 473 GLY A CA 1
ATOM 3631 C C . GLY A 1 473 ? -24.725 -9.319 3.055 1.00 97.88 473 GLY A C 1
ATOM 3632 O O . GLY A 1 473 ? -24.650 -10.158 2.156 1.00 97.88 473 GLY A O 1
ATOM 3633 N N . TYR A 1 474 ? -24.722 -8.010 2.854 1.00 96.44 474 TYR A N 1
ATOM 3634 C CA . TYR A 1 474 ? -24.547 -7.367 1.559 1.00 96.44 474 TYR A CA 1
ATOM 3635 C C . TYR A 1 474 ? -23.627 -6.159 1.760 1.00 96.44 474 TYR A C 1
ATOM 3637 O O . TYR A 1 474 ? -23.959 -5.304 2.587 1.00 96.44 474 TYR A O 1
ATOM 3645 N N . ASP A 1 475 ? -22.486 -6.131 1.069 1.00 93.38 475 ASP A N 1
ATOM 3646 C CA . ASP A 1 475 ? -21.573 -4.975 1.036 1.00 93.38 475 ASP A CA 1
ATOM 3647 C C . ASP A 1 475 ? -22.092 -3.888 0.095 1.00 93.38 475 ASP A C 1
ATOM 3649 O O . ASP A 1 475 ? -22.937 -4.175 -0.747 1.00 93.38 475 ASP A O 1
ATOM 3653 N N . ASP A 1 476 ? -21.652 -2.639 0.248 1.00 90.31 476 ASP A N 1
ATOM 3654 C CA . ASP A 1 476 ? -22.084 -1.529 -0.618 1.00 90.31 476 ASP A CA 1
ATOM 3655 C C . ASP A 1 476 ? -23.617 -1.370 -0.731 1.00 90.31 476 ASP A C 1
ATOM 3657 O O . ASP A 1 476 ? -24.157 -0.932 -1.755 1.00 90.31 476 ASP A O 1
ATOM 3661 N N . HIS A 1 477 ? -24.364 -1.732 0.319 1.00 90.62 477 HIS A N 1
ATOM 3662 C CA . HIS A 1 477 ? -25.832 -1.673 0.293 1.00 90.62 477 HIS A CA 1
ATOM 3663 C C . HIS A 1 477 ? -26.334 -0.228 0.173 1.00 90.62 477 HIS A C 1
ATOM 3665 O O . HIS A 1 477 ? -27.239 0.055 -0.619 1.00 90.62 477 HIS A O 1
ATOM 3671 N N . GLU A 1 478 ? -25.761 0.691 0.951 1.00 87.88 478 GLU A N 1
ATOM 3672 C CA . GLU A 1 478 ? -26.169 2.094 0.962 1.00 87.88 478 GLU A CA 1
ATOM 3673 C C . GLU A 1 478 ? -25.481 2.907 -0.139 1.00 87.88 478 GLU A C 1
ATOM 3675 O O . GLU A 1 478 ? -24.281 3.188 -0.119 1.00 87.88 478 GLU A O 1
ATOM 3680 N N . THR A 1 479 ? -26.285 3.371 -1.096 1.00 82.94 479 THR A N 1
ATOM 3681 C CA . THR A 1 479 ? -25.830 4.246 -2.190 1.00 82.94 479 THR A CA 1
ATOM 3682 C C . THR A 1 479 ? -26.123 5.725 -1.943 1.00 82.94 479 THR A C 1
ATOM 3684 O O . THR A 1 479 ? -25.886 6.558 -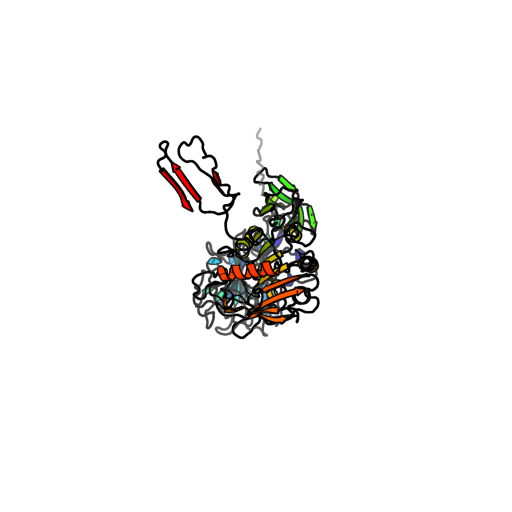2.816 1.00 82.94 479 THR A O 1
ATOM 3687 N N . ASP A 1 480 ? -26.706 6.063 -0.794 1.00 81.94 480 ASP A N 1
ATOM 3688 C CA . ASP A 1 480 ? -27.007 7.446 -0.445 1.00 81.94 480 ASP A CA 1
ATOM 3689 C C . ASP A 1 480 ? -25.738 8.196 -0.028 1.00 81.94 480 ASP A C 1
ATOM 3691 O O . ASP A 1 480 ? -24.805 7.624 0.543 1.00 81.94 480 ASP A O 1
ATOM 3695 N N . SER A 1 481 ? -25.729 9.508 -0.284 1.00 82.94 481 SER A N 1
ATOM 3696 C CA . SER A 1 481 ? -24.608 10.378 0.087 1.00 82.94 481 SER A CA 1
ATOM 3697 C C . SER A 1 481 ? -24.540 10.707 1.569 1.00 82.94 481 SER A C 1
ATOM 3699 O O . SER A 1 481 ? -23.545 11.231 2.037 1.00 82.94 481 SER A O 1
ATOM 3701 N N . VAL A 1 482 ? -25.645 10.497 2.274 1.00 87.94 482 VAL A N 1
ATOM 3702 C CA . VAL A 1 482 ? -25.765 10.469 3.729 1.00 87.94 482 VAL A CA 1
ATOM 3703 C C . VAL A 1 482 ? -26.917 9.531 3.987 1.00 87.94 482 VAL A C 1
ATOM 3705 O O . VAL A 1 482 ? -28.008 9.775 3.467 1.00 87.94 482 VAL A O 1
ATOM 3708 N N . PHE A 1 483 ? -26.706 8.505 4.795 1.00 89.88 483 PHE A N 1
ATOM 3709 C CA . PHE A 1 483 ? -27.784 7.593 5.144 1.00 89.88 483 PHE A CA 1
ATOM 3710 C C . PHE A 1 483 ? -28.167 7.737 6.615 1.00 89.88 483 PHE A C 1
ATOM 3712 O O . PHE A 1 483 ? -27.405 8.238 7.451 1.00 89.88 483 PHE A O 1
ATOM 3719 N N . THR A 1 484 ? -29.404 7.356 6.915 1.00 92.62 484 THR A N 1
ATOM 3720 C CA . THR A 1 484 ? -30.005 7.510 8.239 1.00 92.62 484 THR A CA 1
ATOM 3721 C C . THR A 1 484 ? -30.163 6.153 8.902 1.00 92.62 484 THR A C 1
ATOM 3723 O O . THR A 1 484 ? -30.646 5.204 8.284 1.00 92.62 484 THR A O 1
ATOM 3726 N N . GLN A 1 485 ? -29.823 6.080 10.187 1.00 93.81 485 GLN A N 1
ATOM 3727 C CA . GLN A 1 485 ? -30.015 4.883 10.996 1.00 93.81 485 GLN A CA 1
ATOM 3728 C C . GLN A 1 485 ? -30.759 5.171 12.290 1.00 93.81 485 GLN A C 1
ATOM 3730 O O . GLN A 1 485 ? -30.751 6.286 12.810 1.00 93.81 485 GLN A O 1
ATOM 3735 N N . TYR A 1 486 ? -31.355 4.123 12.846 1.00 97.50 486 TYR A N 1
ATOM 3736 C CA . TYR A 1 486 ? -32.216 4.195 14.016 1.00 97.50 486 TYR A CA 1
ATOM 3737 C C . TYR A 1 486 ? -31.713 3.268 15.119 1.00 97.50 486 TYR A C 1
ATOM 3739 O O . TYR A 1 486 ? -31.644 2.048 14.939 1.00 97.50 486 TYR A O 1
ATOM 3747 N N . GLY A 1 487 ? -31.377 3.844 16.275 1.00 97.75 487 GLY A N 1
ATOM 3748 C CA . GLY A 1 487 ? -31.056 3.085 17.479 1.00 97.75 487 GLY A CA 1
ATOM 3749 C C . GLY A 1 487 ? -32.271 2.337 18.030 1.00 97.75 487 GLY A C 1
ATOM 3750 O O . GLY A 1 487 ? -33.427 2.679 17.767 1.00 97.75 487 GLY A O 1
ATOM 3751 N N . VAL A 1 488 ? -32.026 1.288 18.816 1.00 98.12 488 VAL A N 1
ATOM 3752 C CA . VAL A 1 488 ? -33.073 0.359 19.263 1.00 98.12 488 VAL A CA 1
ATOM 3753 C C . VAL A 1 488 ? -33.584 0.743 20.652 1.00 98.12 488 VAL A C 1
ATOM 3755 O O . VAL A 1 488 ? -32.842 0.619 21.630 1.00 98.12 488 VAL A O 1
ATOM 3758 N N . PRO A 1 489 ? -34.865 1.139 20.810 1.00 96.81 489 PRO A N 1
ATOM 3759 C CA . PRO A 1 489 ? -35.401 1.523 22.111 1.00 96.81 489 PRO A CA 1
ATOM 3760 C C . PRO A 1 489 ? -35.236 0.423 23.166 1.00 96.81 489 PRO A C 1
ATOM 3762 O O . PRO A 1 489 ? -35.723 -0.697 23.010 1.00 96.81 489 PRO A O 1
ATOM 3765 N N . GLY A 1 490 ? -34.587 0.768 24.279 1.00 95.00 490 GLY A N 1
ATOM 3766 C CA . GLY A 1 490 ? -34.317 -0.156 25.382 1.00 95.00 490 GLY A CA 1
ATOM 3767 C C . GLY A 1 490 ? -33.041 -0.991 25.236 1.00 95.00 490 GLY A C 1
ATOM 3768 O O . GLY A 1 490 ? -32.698 -1.697 26.187 1.00 95.00 490 GLY A O 1
ATOM 3769 N N . ASP A 1 491 ? -32.320 -0.903 24.114 1.00 98.06 491 ASP A N 1
ATOM 3770 C CA . ASP A 1 491 ? -30.971 -1.459 24.015 1.00 98.06 491 ASP A CA 1
ATOM 3771 C C . ASP A 1 491 ? -29.978 -0.618 24.846 1.00 98.06 491 ASP A C 1
ATOM 3773 O O . ASP A 1 491 ? -30.055 0.615 24.830 1.00 98.06 491 ASP A O 1
ATOM 3777 N N . PRO A 1 492 ? -29.056 -1.243 25.604 1.00 96.75 492 PRO A N 1
ATOM 3778 C CA . PRO A 1 492 ? -28.094 -0.516 26.427 1.00 96.75 492 PRO A CA 1
ATOM 3779 C C . PRO A 1 492 ? -27.084 0.333 25.647 1.00 96.75 492 PRO A C 1
ATOM 3781 O O . PRO A 1 492 ? -26.510 1.227 26.260 1.00 96.75 492 PRO A O 1
ATOM 3784 N N . LEU A 1 493 ? -26.825 0.056 24.364 1.00 97.56 493 LEU A N 1
ATOM 3785 C CA . LEU A 1 493 ? -25.875 0.823 23.553 1.00 97.56 493 LEU A CA 1
ATOM 3786 C C . LEU A 1 493 ? -26.575 1.971 22.830 1.00 97.56 493 LEU A C 1
ATOM 3788 O O . LEU A 1 493 ? -26.096 3.101 22.890 1.00 97.56 493 LEU A O 1
ATOM 3792 N N . THR A 1 494 ? -27.715 1.688 22.196 1.00 97.88 494 THR A N 1
ATOM 3793 C CA . THR A 1 494 ? -28.330 2.581 21.195 1.00 97.88 494 THR A CA 1
ATOM 3794 C C . THR A 1 494 ? -29.739 3.055 21.543 1.00 97.88 494 THR A C 1
ATOM 3796 O O . THR A 1 494 ? -30.328 3.840 20.809 1.00 97.88 494 THR A O 1
ATOM 3799 N N . GLY A 1 495 ? -30.299 2.633 22.680 1.00 95.94 495 GLY A N 1
ATOM 3800 C CA . GLY A 1 495 ? -31.659 2.995 23.092 1.00 95.94 495 GLY A CA 1
ATOM 3801 C C . GLY A 1 495 ? -31.818 4.385 23.711 1.00 95.94 495 GLY A C 1
ATOM 3802 O O . GLY A 1 495 ? -32.897 4.691 24.227 1.00 95.94 495 GLY A O 1
ATOM 3803 N N . SER A 1 496 ? -30.762 5.202 23.728 1.00 94.81 496 SER A N 1
ATOM 3804 C CA . SER A 1 496 ? -30.792 6.575 24.236 1.00 94.81 496 SER A CA 1
ATOM 3805 C C . SER A 1 496 ? -31.428 7.534 23.223 1.00 94.81 496 SER A C 1
ATOM 3807 O O . SER A 1 496 ? -31.485 7.264 22.028 1.00 94.81 496 SER A O 1
ATOM 3809 N N . ALA A 1 497 ? -31.907 8.688 23.699 1.00 93.25 497 ALA A N 1
ATOM 3810 C CA . ALA A 1 497 ? -32.544 9.680 22.829 1.00 93.25 497 ALA A CA 1
ATOM 3811 C C . ALA A 1 497 ? -31.578 10.261 21.779 1.00 93.25 497 ALA A C 1
ATOM 3813 O O . ALA A 1 497 ? -32.000 10.511 20.656 1.00 93.25 497 ALA A O 1
ATOM 3814 N N . ASN A 1 498 ? -30.296 10.405 22.130 1.00 93.06 498 ASN A N 1
ATOM 3815 C CA . ASN A 1 498 ? -29.243 10.925 21.249 1.00 93.06 498 ASN A CA 1
ATOM 3816 C C . ASN A 1 498 ? -28.886 9.965 20.103 1.00 93.06 498 ASN A C 1
ATOM 3818 O O . ASN A 1 498 ? -28.214 10.359 19.164 1.00 93.06 498 ASN A O 1
ATOM 3822 N N . LEU A 1 499 ? -29.315 8.703 20.192 1.00 96.56 499 LEU A N 1
ATOM 3823 C CA . LEU A 1 499 ? -29.059 7.664 19.194 1.00 96.56 499 LEU A CA 1
ATOM 3824 C C . LEU A 1 499 ? -30.351 7.179 18.526 1.00 96.56 499 LEU A C 1
ATOM 3826 O O . LEU A 1 499 ? -30.337 6.194 17.793 1.00 96.56 499 LEU A O 1
ATOM 3830 N N . ALA A 1 500 ? -31.480 7.849 18.786 1.00 95.56 500 ALA A N 1
ATOM 3831 C CA . ALA A 1 500 ? -32.777 7.449 18.248 1.00 95.56 500 ALA A CA 1
ATOM 3832 C C . ALA A 1 500 ? -32.827 7.550 16.715 1.00 95.56 500 ALA A C 1
ATOM 3834 O O . ALA A 1 500 ? -33.479 6.727 16.079 1.00 95.56 500 ALA A O 1
ATOM 3835 N N . GLU A 1 501 ? -32.135 8.537 16.148 1.00 96.06 501 GLU A N 1
ATOM 3836 C CA . GLU A 1 501 ? -31.938 8.736 14.713 1.00 96.06 501 GLU A CA 1
ATOM 3837 C C . GLU A 1 501 ? -30.563 9.386 14.512 1.00 96.06 501 GLU A C 1
ATOM 3839 O O . GLU A 1 501 ? -30.281 10.411 15.132 1.00 96.06 501 GLU A O 1
ATOM 3844 N N . VAL A 1 502 ? -29.707 8.784 13.687 1.00 94.94 502 VAL A N 1
ATOM 3845 C CA . VAL A 1 502 ? -28.344 9.255 13.395 1.00 94.94 502 VAL A CA 1
ATOM 3846 C C . VAL A 1 502 ? -28.133 9.354 11.889 1.00 94.94 502 VAL A C 1
ATOM 3848 O O . VAL A 1 502 ? -28.702 8.573 11.126 1.00 94.94 502 VAL A O 1
ATOM 3851 N N . TYR A 1 503 ? -27.316 10.314 11.466 1.00 94.19 503 TYR A N 1
ATOM 3852 C CA . TYR A 1 503 ? -27.007 10.589 10.064 1.00 94.19 503 TYR A CA 1
ATOM 3853 C C . TYR A 1 503 ? -25.526 10.316 9.853 1.00 94.19 503 TYR A C 1
ATOM 3855 O O . TYR A 1 503 ? -24.711 10.853 10.596 1.00 94.19 503 TYR A O 1
ATOM 3863 N N . VAL A 1 504 ? -25.172 9.479 8.887 1.00 91.81 504 VAL A N 1
ATOM 3864 C CA . VAL A 1 504 ? -23.783 9.056 8.670 1.00 91.81 504 VAL A CA 1
ATOM 3865 C C . VAL A 1 504 ? -23.304 9.595 7.331 1.00 91.81 504 VAL A C 1
ATOM 3867 O O . VAL A 1 504 ? -23.934 9.347 6.301 1.00 91.81 504 VAL A O 1
ATOM 3870 N N . TRP A 1 505 ? -22.223 10.370 7.368 1.00 89.94 505 TRP A N 1
ATOM 3871 C CA . TRP A 1 505 ? -21.529 10.859 6.179 1.00 89.94 505 TRP A CA 1
ATOM 3872 C C . TRP A 1 505 ? -20.535 9.794 5.673 1.00 89.94 505 TRP A C 1
ATOM 3874 O O . TRP A 1 505 ? -20.059 9.005 6.492 1.00 89.94 505 TRP A O 1
ATOM 3884 N N . PRO A 1 506 ? -20.224 9.747 4.362 1.00 86.50 506 PRO A N 1
ATOM 3885 C CA . PRO A 1 506 ? -19.155 8.907 3.833 1.00 86.50 506 PRO A CA 1
ATOM 3886 C C . PRO A 1 506 ? -17.820 9.230 4.497 1.00 86.50 506 PRO A C 1
ATOM 3888 O O . PRO A 1 506 ? -17.668 10.276 5.129 1.00 86.50 506 PRO A O 1
ATOM 3891 N N . TYR A 1 507 ? -16.806 8.404 4.266 1.00 81.88 507 TYR A N 1
ATOM 3892 C CA . TYR A 1 507 ? -15.441 8.828 4.559 1.00 81.88 507 TYR A CA 1
ATOM 3893 C C . TYR A 1 507 ? -15.117 10.180 3.903 1.00 81.88 507 TYR A C 1
ATOM 3895 O O . TYR A 1 507 ? -15.468 10.431 2.746 1.00 81.88 507 TYR A O 1
ATOM 3903 N N . ASP A 1 508 ? -14.397 11.049 4.618 1.00 80.31 508 ASP A N 1
ATOM 3904 C CA . ASP A 1 508 ? -14.115 12.421 4.166 1.00 80.31 508 ASP A CA 1
ATOM 3905 C C . ASP A 1 508 ? -13.425 12.464 2.787 1.00 80.31 508 ASP A C 1
ATOM 3907 O O . ASP A 1 508 ? -13.675 13.372 1.987 1.00 80.31 508 ASP A O 1
ATOM 3911 N N . TRP A 1 509 ? -12.604 11.458 2.461 1.00 77.81 509 TRP A N 1
ATOM 3912 C CA . TRP A 1 509 ? -11.954 11.333 1.153 1.00 77.81 509 TRP A CA 1
ATOM 3913 C C . TRP A 1 509 ? -12.931 11.045 0.006 1.00 77.81 509 TRP A C 1
ATOM 3915 O O . TRP A 1 509 ? -12.691 11.485 -1.122 1.00 77.81 509 TRP A O 1
ATOM 3925 N N . ALA A 1 510 ? -14.038 10.349 0.282 1.00 74.06 510 ALA A N 1
ATOM 3926 C CA . ALA A 1 510 ? -15.099 10.070 -0.682 1.00 74.06 510 ALA A CA 1
ATOM 3927 C C . ALA A 1 510 ? -15.993 11.304 -0.918 1.00 74.06 510 ALA A C 1
ATOM 3929 O O . ALA A 1 510 ? -16.676 11.412 -1.942 1.00 74.06 510 ALA A O 1
ATOM 3930 N N . GLY A 1 511 ? -15.957 12.283 -0.007 1.00 74.69 511 GLY A N 1
ATOM 3931 C CA . GLY A 1 511 ? -16.728 13.519 -0.099 1.00 74.69 511 GLY A CA 1
ATOM 3932 C C . GLY A 1 511 ? -18.234 13.257 -0.031 1.00 74.69 511 GLY A C 1
ATOM 3933 O O . GLY A 1 511 ? -18.691 12.441 0.753 1.00 74.69 511 GLY A O 1
ATOM 3934 N N . SER A 1 512 ? -19.031 13.942 -0.857 1.00 74.62 512 SER A N 1
ATOM 3935 C CA . SER A 1 512 ? -20.481 13.686 -0.964 1.00 74.62 512 SER A CA 1
ATOM 3936 C C . SER A 1 512 ? -20.813 12.513 -1.904 1.00 74.62 512 SER A C 1
ATOM 3938 O O . SER A 1 512 ? -21.837 12.561 -2.593 1.00 74.62 512 SER A O 1
ATOM 3940 N N . GLY A 1 513 ? -19.888 11.555 -2.036 1.00 75.25 513 GLY A N 1
ATOM 3941 C CA . GLY A 1 513 ? -20.057 10.307 -2.782 1.00 75.25 513 GLY A CA 1
ATOM 3942 C C . GLY A 1 513 ? -20.999 9.345 -2.061 1.00 75.25 513 GLY A C 1
ATOM 3943 O O . GLY A 1 513 ? -21.772 9.776 -1.215 1.00 75.25 513 GLY A O 1
ATOM 3944 N N . ASN A 1 514 ? -20.955 8.059 -2.399 1.00 80.31 514 ASN A N 1
ATOM 3945 C CA . ASN A 1 514 ? -21.759 7.051 -1.706 1.00 80.31 514 ASN A CA 1
ATOM 3946 C C . ASN A 1 514 ? -21.139 6.719 -0.345 1.00 80.31 514 ASN A C 1
ATOM 3948 O O . ASN A 1 514 ? -19.930 6.834 -0.172 1.00 80.31 514 ASN A O 1
ATOM 3952 N N . THR A 1 515 ? -21.982 6.308 0.600 1.00 80.50 515 THR A N 1
ATOM 3953 C CA . THR A 1 515 ? -21.548 5.858 1.930 1.00 80.50 515 THR A CA 1
ATOM 3954 C C . THR A 1 515 ? -21.111 4.402 1.959 1.00 80.50 515 THR A C 1
ATOM 3956 O O . THR A 1 515 ? -20.478 4.022 2.926 1.00 80.50 515 THR A O 1
ATOM 3959 N N . TRP A 1 516 ? -21.466 3.589 0.955 1.00 86.00 516 TRP A N 1
ATOM 3960 C CA . TRP A 1 516 ? -21.010 2.196 0.816 1.00 86.00 516 TRP A CA 1
ATOM 3961 C C . TRP A 1 516 ? -21.263 1.310 2.047 1.00 86.00 516 TRP A C 1
ATOM 3963 O O . TRP A 1 516 ? -20.733 0.217 2.171 1.00 86.00 516 TRP A O 1
ATOM 3973 N N . ALA A 1 517 ? -22.130 1.747 2.962 1.00 90.69 517 ALA A N 1
ATOM 3974 C CA . ALA A 1 517 ? -22.403 1.000 4.171 1.00 90.69 517 ALA A CA 1
ATOM 3975 C C . ALA A 1 517 ? -23.095 -0.320 3.825 1.00 90.69 517 ALA A C 1
ATOM 3977 O O . ALA A 1 517 ? -24.117 -0.344 3.129 1.00 90.69 517 ALA A O 1
ATOM 3978 N N . GLY A 1 518 ? -22.554 -1.413 4.349 1.00 93.69 518 GLY A N 1
ATOM 3979 C CA . GLY A 1 518 ? -23.146 -2.730 4.217 1.00 93.69 518 GLY A CA 1
ATOM 3980 C C . GLY A 1 518 ? -24.314 -2.962 5.177 1.00 93.69 518 GLY A C 1
ATOM 3981 O O . GLY A 1 518 ? -24.650 -2.155 6.050 1.00 93.69 518 GLY A O 1
ATOM 3982 N N . ARG A 1 519 ? -24.937 -4.132 5.044 1.00 95.94 519 ARG A N 1
ATOM 3983 C CA . ARG A 1 519 ? -25.954 -4.628 5.981 1.00 95.94 519 ARG A CA 1
ATOM 3984 C C . ARG A 1 519 ? -25.740 -6.096 6.325 1.00 95.94 519 ARG A C 1
ATOM 3986 O O . ARG A 1 519 ? -25.168 -6.861 5.550 1.00 95.94 519 ARG A O 1
ATOM 3993 N N . PHE A 1 520 ? -26.277 -6.512 7.467 1.00 98.38 520 PHE A N 1
ATOM 3994 C CA . PHE A 1 520 ? -26.322 -7.913 7.880 1.00 98.38 520 PHE A CA 1
ATOM 3995 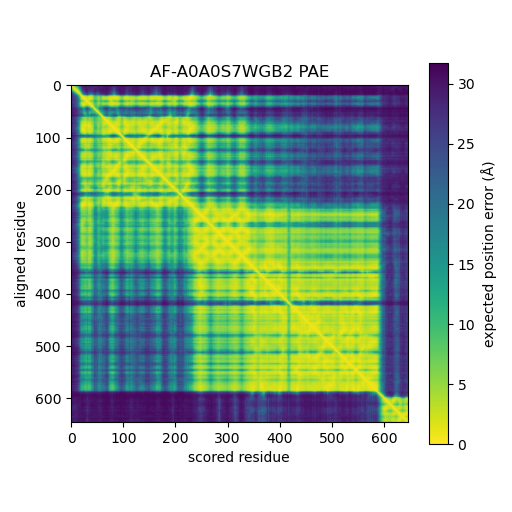C C . PHE A 1 520 ? -27.678 -8.540 7.545 1.00 98.38 520 PHE A C 1
ATOM 3997 O O . PHE A 1 520 ? -28.724 -8.043 7.969 1.00 98.38 520 PHE A O 1
ATOM 4004 N N . ASP A 1 521 ? -27.642 -9.670 6.840 1.00 98.12 521 ASP A N 1
ATOM 4005 C CA . ASP A 1 521 ? -28.830 -10.421 6.421 1.00 98.12 521 ASP A CA 1
ATOM 4006 C C . ASP A 1 521 ? -29.065 -11.663 7.301 1.00 98.12 521 ASP A C 1
ATOM 4008 O O . ASP A 1 521 ? -30.214 -12.066 7.504 1.00 98.12 521 ASP A O 1
ATOM 4012 N N . ASP A 1 522 ? -28.002 -12.249 7.867 1.00 98.31 522 ASP A N 1
ATOM 4013 C CA . ASP A 1 522 ? -28.089 -13.379 8.798 1.00 98.31 522 ASP A CA 1
ATOM 4014 C C . ASP A 1 522 ? -27.032 -13.289 9.911 1.00 98.31 522 ASP A C 1
ATOM 4016 O O . ASP A 1 522 ? -25.842 -13.074 9.661 1.00 98.31 522 ASP A O 1
ATOM 4020 N N . LEU A 1 523 ? -27.474 -13.470 11.155 1.00 98.56 523 LEU A N 1
ATOM 4021 C CA . LEU A 1 523 ? -26.672 -13.350 12.375 1.00 98.56 523 LEU A CA 1
ATOM 4022 C C . LEU A 1 523 ? -26.950 -14.537 13.306 1.00 98.56 523 LEU A C 1
ATOM 4024 O O . LEU A 1 523 ? -28.038 -15.121 13.293 1.00 98.56 523 LEU A O 1
ATOM 4028 N N . ASP A 1 524 ? -26.005 -14.846 14.195 1.00 98.06 524 ASP A N 1
ATOM 4029 C CA . ASP A 1 524 ? -26.266 -15.804 15.275 1.00 98.06 524 ASP A CA 1
ATOM 4030 C C . ASP A 1 524 ? -27.473 -15.355 16.124 1.00 98.06 524 ASP A C 1
ATOM 4032 O O . ASP A 1 524 ? -27.594 -14.170 16.439 1.00 98.06 524 ASP A O 1
ATOM 4036 N N . PRO A 1 525 ? -28.345 -16.270 16.589 1.00 96.31 525 PRO A N 1
ATOM 4037 C CA . PRO A 1 525 ? -29.482 -15.906 17.438 1.00 96.31 525 PRO A CA 1
ATOM 4038 C C . PRO A 1 525 ? -29.121 -15.179 18.747 1.00 96.31 525 PRO A C 1
ATOM 4040 O O . PRO A 1 525 ? -29.994 -14.575 19.375 1.00 96.31 525 PRO A O 1
ATOM 4043 N N . GLY A 1 526 ? -27.873 -15.287 19.210 1.00 96.38 526 GLY A N 1
ATOM 4044 C CA . GLY A 1 526 ? -27.334 -14.551 20.351 1.00 96.38 526 GLY A CA 1
ATOM 4045 C C . GLY A 1 526 ? -26.798 -13.157 20.010 1.00 96.38 526 GLY A C 1
ATOM 4046 O O . GLY A 1 526 ? -26.583 -12.361 20.930 1.00 96.38 526 GLY A O 1
ATOM 4047 N N . ALA A 1 527 ? -26.580 -12.842 18.732 1.00 98.25 527 ALA A N 1
ATOM 4048 C CA . ALA A 1 527 ? -26.240 -11.503 18.272 1.00 98.25 527 ALA A CA 1
ATOM 4049 C C . ALA A 1 527 ? -27.508 -10.638 18.237 1.00 98.25 527 ALA A C 1
ATOM 4051 O O . ALA A 1 527 ? -28.558 -11.033 17.732 1.00 98.25 527 ALA A O 1
ATOM 4052 N N . VAL A 1 528 ? -27.425 -9.452 18.834 1.00 98.44 528 VAL A N 1
ATOM 4053 C CA . VAL A 1 528 ? -28.563 -8.545 19.002 1.00 98.44 528 VAL A CA 1
ATOM 4054 C C . VAL A 1 528 ? -28.353 -7.338 18.093 1.00 98.44 528 VAL A C 1
ATOM 4056 O O . VAL A 1 528 ? -27.418 -6.579 18.355 1.00 98.44 528 VAL A O 1
ATOM 4059 N N . PRO A 1 529 ? -29.194 -7.130 17.063 1.00 98.56 529 PRO A N 1
ATOM 4060 C CA . PRO A 1 529 ? -29.187 -5.906 16.268 1.00 98.56 529 PRO A CA 1
ATOM 4061 C C . PRO A 1 529 ? -29.363 -4.663 17.147 1.00 98.56 529 PRO A C 1
ATOM 4063 O O . PRO A 1 529 ? -30.230 -4.645 18.026 1.00 98.56 529 PRO A O 1
ATOM 4066 N N . ILE A 1 530 ? -28.552 -3.634 16.907 1.00 98.38 530 ILE A N 1
ATOM 4067 C CA . ILE A 1 530 ? -28.548 -2.385 17.686 1.00 98.38 530 ILE A CA 1
ATOM 4068 C C . ILE A 1 530 ? -28.785 -1.137 16.834 1.00 98.38 530 ILE A C 1
ATOM 4070 O O . ILE A 1 530 ? -29.154 -0.108 17.395 1.00 98.38 530 ILE A O 1
ATOM 4074 N N . PHE A 1 531 ? -28.640 -1.228 15.515 1.00 98.06 531 PHE A N 1
ATOM 4075 C CA . PHE A 1 531 ? -29.014 -0.173 14.580 1.00 98.06 531 PHE A CA 1
ATOM 4076 C C . PHE A 1 531 ? -29.742 -0.762 13.381 1.00 98.06 531 PHE A C 1
ATOM 4078 O O . PHE A 1 531 ? -29.391 -1.848 12.907 1.00 98.06 531 PHE A O 1
ATOM 4085 N N . TYR A 1 532 ? -30.742 -0.023 12.904 1.00 97.69 532 TYR A N 1
ATOM 4086 C CA . TYR A 1 532 ? -31.486 -0.359 11.699 1.00 97.69 532 TYR A CA 1
ATOM 4087 C C . TYR A 1 532 ? -31.450 0.765 10.665 1.00 97.69 532 TYR A C 1
ATOM 4089 O O . TYR A 1 532 ? -31.527 1.936 11.038 1.00 97.69 532 TYR A O 1
ATOM 4097 N N . GLY A 1 533 ? -31.394 0.396 9.386 1.00 93.75 533 GLY A N 1
ATOM 4098 C CA . GLY A 1 533 ? -31.603 1.293 8.251 1.00 93.75 533 GLY A CA 1
ATOM 4099 C C . GLY A 1 533 ? -33.071 1.704 8.100 1.00 93.75 533 GLY A C 1
ATOM 4100 O O . GLY A 1 533 ? -33.957 1.254 8.841 1.00 93.75 533 GLY A O 1
ATOM 4101 N N . ALA A 1 534 ? -33.352 2.571 7.128 1.00 88.25 534 ALA A N 1
ATOM 4102 C CA . ALA A 1 534 ? -34.671 3.180 6.948 1.00 88.25 534 ALA A CA 1
ATOM 4103 C C . ALA A 1 534 ? -35.794 2.183 6.614 1.00 88.25 534 ALA A C 1
ATOM 4105 O O . ALA A 1 534 ? -36.963 2.460 6.913 1.00 88.25 534 ALA A O 1
ATOM 4106 N N . VAL A 1 535 ? -35.476 1.025 6.026 1.00 89.25 535 VAL A N 1
ATOM 4107 C CA . VAL A 1 535 ? -36.465 -0.025 5.726 1.00 89.25 535 VAL A CA 1
ATOM 4108 C C . VAL A 1 535 ? -36.278 -1.287 6.572 1.00 89.25 535 VAL A C 1
ATOM 4110 O O . VAL A 1 535 ? -36.965 -2.287 6.347 1.00 89.25 535 VAL A O 1
ATOM 4113 N N . GLY A 1 536 ? -35.467 -1.200 7.632 1.00 93.12 536 GLY A N 1
ATOM 4114 C CA . GLY A 1 536 ? -35.312 -2.235 8.654 1.00 93.12 536 GLY A CA 1
ATOM 4115 C C . GLY A 1 536 ? -34.129 -3.177 8.439 1.00 93.12 536 GLY A C 1
ATOM 4116 O O . GLY A 1 536 ? -34.104 -4.243 9.054 1.00 93.12 536 GLY A O 1
ATOM 4117 N N . GLU A 1 537 ? -33.171 -2.811 7.592 1.00 95.56 537 GLU A N 1
ATOM 4118 C CA . GLU A 1 537 ? -31.890 -3.505 7.438 1.00 95.56 537 GLU A CA 1
ATOM 4119 C C . GLU A 1 537 ? -31.077 -3.449 8.727 1.00 95.56 537 GLU A C 1
ATOM 4121 O O . GLU A 1 537 ? -31.115 -2.442 9.425 1.00 95.56 537 GLU A O 1
ATOM 4126 N N . VAL A 1 538 ? -30.328 -4.500 9.060 1.00 98.12 538 VAL A N 1
ATOM 4127 C CA . VAL A 1 538 ? -29.459 -4.483 10.243 1.00 98.12 538 VAL A CA 1
ATOM 4128 C C . VAL A 1 538 ? -28.120 -3.851 9.869 1.00 98.12 538 VAL A C 1
ATOM 4130 O O . VAL A 1 538 ? -27.341 -4.462 9.147 1.00 98.12 538 VAL A O 1
ATOM 4133 N N . MET A 1 539 ? -27.833 -2.664 10.405 1.00 96.31 539 MET A N 1
ATOM 4134 C CA . MET A 1 539 ? -26.594 -1.914 10.113 1.00 96.31 539 MET A CA 1
ATOM 4135 C C . MET A 1 539 ? -25.513 -2.128 11.177 1.00 96.31 539 MET A C 1
ATOM 4137 O O . MET A 1 539 ? -24.341 -1.816 10.986 1.00 96.31 539 MET A O 1
ATOM 4141 N N . GLY A 1 540 ? -25.896 -2.671 12.330 1.00 97.88 540 GLY A N 1
ATOM 4142 C CA . GLY A 1 540 ? -24.959 -2.987 13.393 1.00 97.88 540 GLY A CA 1
ATOM 4143 C C . GLY A 1 540 ? -25.571 -3.874 14.460 1.00 97.88 540 GLY A C 1
ATOM 4144 O O . GLY A 1 540 ? -26.789 -3.880 14.679 1.00 97.88 540 GLY A O 1
ATOM 4145 N N . TYR A 1 541 ? -24.723 -4.619 15.158 1.00 98.75 541 TYR A N 1
ATOM 4146 C CA . TYR A 1 541 ? -25.138 -5.532 16.218 1.00 98.75 541 TYR A CA 1
ATOM 4147 C C . TYR A 1 541 ? -24.115 -5.590 17.354 1.00 98.75 541 TYR A C 1
ATOM 4149 O O . TYR A 1 541 ? -22.965 -5.162 17.236 1.00 98.75 541 TYR A O 1
ATOM 4157 N N . ARG A 1 542 ? -24.546 -6.165 18.478 1.00 98.62 542 ARG A N 1
ATOM 4158 C CA . ARG A 1 542 ? -23.669 -6.553 19.584 1.00 98.62 542 ARG A CA 1
ATOM 4159 C C . ARG A 1 542 ? -23.821 -8.032 19.909 1.00 98.62 542 ARG A C 1
ATOM 4161 O O . ARG A 1 542 ? -24.927 -8.570 19.882 1.00 98.62 542 ARG A O 1
ATOM 4168 N N . TYR A 1 543 ? -22.734 -8.669 20.317 1.00 98.56 543 TYR A N 1
ATOM 4169 C CA . TYR A 1 543 ? -22.710 -10.058 20.767 1.00 98.56 543 TYR A CA 1
ATOM 4170 C C . TYR A 1 543 ? -21.916 -10.183 22.068 1.00 98.56 543 TYR A C 1
ATOM 4172 O O . TYR A 1 543 ? -20.855 -9.580 22.224 1.00 98.56 543 TYR A O 1
ATOM 4180 N N . ALA A 1 544 ? -22.4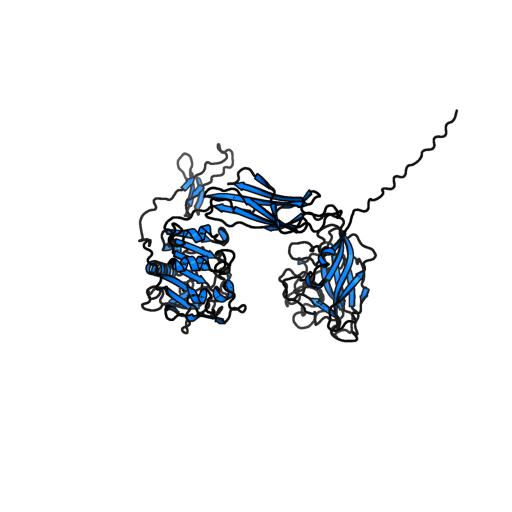39 -10.950 23.024 1.00 97.88 544 ALA A N 1
ATOM 4181 C CA . ALA A 1 544 ? -21.734 -11.288 24.254 1.00 97.88 544 ALA A CA 1
ATOM 4182 C C . ALA A 1 544 ? -21.642 -12.802 24.371 1.00 97.88 544 ALA A C 1
ATOM 4184 O O . ALA A 1 544 ? -22.654 -13.480 24.560 1.00 97.88 544 ALA A O 1
ATOM 4185 N N . ASP A 1 545 ? -20.420 -13.307 24.296 1.00 95.94 545 ASP A N 1
ATOM 4186 C CA . ASP A 1 545 ? -20.166 -14.728 24.395 1.00 95.94 545 ASP A CA 1
ATOM 4187 C C . ASP A 1 545 ? -20.346 -15.221 25.839 1.00 95.94 545 ASP A C 1
ATOM 4189 O O . ASP A 1 545 ? -19.939 -14.533 26.785 1.00 95.94 545 ASP A O 1
ATOM 4193 N N . PRO A 1 546 ? -20.898 -16.427 26.057 1.00 88.94 546 PRO A N 1
ATOM 4194 C CA . PRO A 1 546 ? -20.931 -17.041 27.383 1.00 88.94 546 PRO A CA 1
ATOM 4195 C C . PRO A 1 546 ? -19.544 -17.219 28.026 1.00 88.94 546 PRO A C 1
ATOM 4197 O O . PRO A 1 546 ? -19.442 -17.230 29.254 1.00 88.94 546 PRO A O 1
ATOM 4200 N N . GLY A 1 547 ? -18.490 -17.355 27.217 1.00 84.12 547 GLY A N 1
ATOM 4201 C CA . GLY A 1 547 ? -17.079 -17.389 27.608 1.00 84.12 547 GLY A CA 1
ATOM 4202 C C . GLY A 1 547 ? -16.510 -16.031 28.027 1.00 84.12 547 GLY A C 1
ATOM 4203 O O . GLY A 1 547 ? -15.458 -15.986 28.660 1.00 84.12 547 GLY A O 1
ATOM 4204 N N . GLY A 1 548 ? -17.236 -14.936 27.782 1.00 90.38 548 GLY A N 1
ATOM 4205 C CA . GLY A 1 548 ? -16.987 -13.625 28.383 1.00 90.38 548 GLY A CA 1
ATOM 4206 C C . GLY A 1 548 ? -16.525 -12.531 27.423 1.00 90.38 548 GLY A C 1
ATOM 4207 O O . GLY A 1 548 ? -16.515 -11.366 27.834 1.00 90.38 548 GLY A O 1
ATOM 4208 N N . TYR A 1 549 ? -16.187 -12.862 26.175 1.00 96.88 549 TYR A N 1
ATOM 4209 C CA . TYR A 1 549 ? -15.829 -11.856 25.175 1.00 96.88 549 TYR A CA 1
ATOM 4210 C C . TYR A 1 549 ? -17.050 -11.099 24.671 1.00 96.88 549 TYR A C 1
ATOM 4212 O O . TYR A 1 549 ? -18.191 -11.560 24.780 1.00 96.88 549 TYR A O 1
ATOM 4220 N N . LYS A 1 550 ? -16.814 -9.900 24.143 1.00 98.44 550 LYS A N 1
ATOM 4221 C CA . LYS A 1 550 ? -17.875 -9.052 23.601 1.00 98.44 550 LYS A CA 1
ATOM 4222 C C . LYS A 1 550 ? -17.456 -8.432 22.284 1.00 98.44 550 LYS A C 1
ATOM 4224 O O . LYS A 1 550 ? -16.321 -7.988 22.156 1.00 98.44 550 LYS A O 1
ATOM 4229 N N . VAL A 1 551 ? -18.397 -8.362 21.355 1.00 98.31 551 VAL A N 1
ATOM 4230 C CA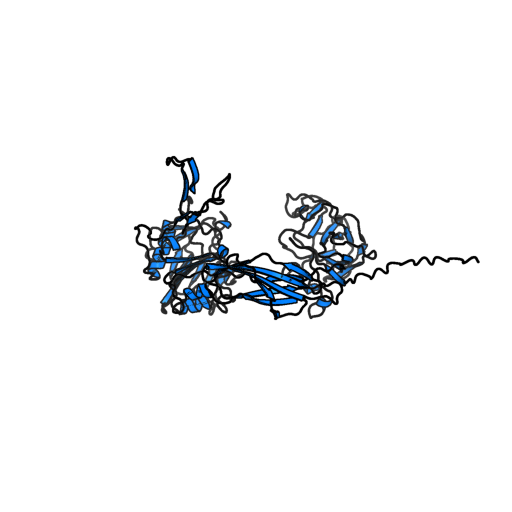 . VAL A 1 551 ? -18.221 -7.732 20.048 1.00 98.31 551 VAL A CA 1
ATOM 4231 C C . VAL A 1 551 ? -19.322 -6.702 19.843 1.00 98.31 551 VAL A C 1
ATOM 4233 O O . VAL A 1 551 ? -20.478 -6.941 20.202 1.00 98.31 551 VAL A O 1
ATOM 4236 N N . VAL A 1 552 ? -18.954 -5.564 19.274 1.00 98.75 552 VAL A N 1
ATOM 4237 C CA . VAL A 1 552 ? -19.859 -4.632 18.603 1.00 98.75 552 VAL A CA 1
ATOM 4238 C C . VAL A 1 552 ? -19.323 -4.459 17.192 1.00 98.75 552 VAL A C 1
ATOM 4240 O O . VAL A 1 552 ? -18.132 -4.196 17.040 1.00 98.75 552 VAL A O 1
ATOM 4243 N N . PHE A 1 553 ? -20.172 -4.628 16.186 1.00 98.25 553 PHE A N 1
ATOM 4244 C CA . PHE A 1 553 ? -19.801 -4.372 14.799 1.00 98.25 553 PHE A CA 1
ATOM 4245 C C . PHE A 1 553 ? -20.851 -3.461 14.168 1.00 98.25 553 PHE A C 1
ATOM 4247 O O . PHE A 1 553 ? -22.044 -3.776 14.176 1.00 98.25 553 PHE A O 1
ATOM 4254 N N . LEU A 1 554 ? -20.384 -2.312 13.692 1.00 97.38 554 LEU A N 1
ATOM 4255 C CA . LEU A 1 554 ? -21.114 -1.345 12.891 1.00 97.38 554 LEU A CA 1
ATOM 4256 C C . LEU A 1 554 ? -20.592 -1.406 11.459 1.00 97.38 554 LEU A C 1
ATOM 4258 O O . LEU A 1 554 ? -19.391 -1.241 11.241 1.00 97.38 554 LEU A O 1
ATOM 4262 N N . TYR A 1 555 ? -21.489 -1.640 10.508 1.00 95.31 555 TYR A N 1
ATOM 4263 C CA . TYR A 1 555 ? -21.150 -1.834 9.098 1.00 95.31 555 TYR A CA 1
ATOM 4264 C C . TYR A 1 555 ? -21.072 -0.504 8.326 1.00 95.31 555 TYR A C 1
ATOM 4266 O O . TYR A 1 555 ? -21.658 -0.339 7.263 1.00 95.31 555 TYR A O 1
ATOM 4274 N N . TYR A 1 556 ? -20.470 0.500 8.961 1.00 92.44 556 TYR A N 1
ATOM 4275 C CA . TYR A 1 556 ? -20.393 1.883 8.501 1.00 92.44 556 TYR A CA 1
ATOM 4276 C C . TYR A 1 556 ? -19.399 2.665 9.371 1.00 92.44 556 TYR A C 1
ATOM 4278 O O . TYR A 1 556 ? -19.009 2.169 10.441 1.00 92.44 556 TYR A O 1
ATOM 4286 N N . PRO A 1 557 ? -19.000 3.894 9.000 1.00 89.81 557 PRO A N 1
ATOM 4287 C CA . PRO A 1 557 ? -17.949 4.599 9.707 1.00 89.81 557 PRO A CA 1
ATOM 4288 C C . PRO A 1 557 ? -18.548 5.524 10.768 1.00 89.81 557 PRO A C 1
ATOM 4290 O O . PRO A 1 557 ? -18.941 6.667 10.539 1.00 89.81 557 PRO A O 1
ATOM 4293 N N . TRP A 1 558 ? -18.647 5.001 11.984 1.00 90.00 558 TRP A N 1
ATOM 4294 C CA . TRP A 1 558 ? -19.323 5.661 13.097 1.00 90.00 558 TRP A CA 1
ATOM 4295 C C . TRP A 1 558 ? -18.762 7.048 13.438 1.00 90.00 558 TRP A C 1
ATOM 4297 O O . TRP A 1 558 ? -19.489 7.934 13.889 1.00 90.00 558 TRP A O 1
ATOM 4307 N N . HIS A 1 559 ? -17.468 7.265 13.233 1.00 88.31 559 HIS A N 1
ATOM 4308 C CA . HIS A 1 559 ? -16.817 8.545 13.502 1.00 88.31 559 HIS A CA 1
ATOM 4309 C C . HIS A 1 559 ? -17.204 9.658 12.513 1.00 88.31 559 HIS A C 1
ATOM 4311 O O . HIS A 1 559 ? -16.927 10.819 12.805 1.00 88.31 559 HIS A O 1
ATOM 4317 N N . TYR A 1 560 ? -17.935 9.352 11.433 1.00 90.31 560 TYR A N 1
ATOM 4318 C CA . TYR A 1 560 ? -18.528 10.335 10.512 1.00 90.31 560 TYR A CA 1
ATOM 4319 C C . TYR A 1 560 ? -20.023 10.602 10.767 1.00 90.31 560 TYR A C 1
ATOM 4321 O O . TYR A 1 560 ? -20.753 11.068 9.891 1.00 90.31 560 TYR A O 1
ATOM 4329 N N . VAL A 1 561 ? -20.522 10.332 11.979 1.00 92.38 561 VAL A N 1
ATOM 4330 C CA . VAL A 1 561 ? -21.894 10.712 12.358 1.00 92.38 561 VAL A CA 1
ATOM 4331 C C . VAL A 1 561 ? -22.044 12.239 12.429 1.00 92.38 561 VAL A C 1
ATOM 4333 O O . VAL A 1 561 ? -21.282 12.929 13.107 1.00 92.38 561 VAL A O 1
ATOM 4336 N N . MET A 1 562 ? -23.062 12.759 11.752 1.00 92.25 562 MET A N 1
ATOM 4337 C CA . MET A 1 562 ? -23.341 14.177 11.545 1.00 92.25 562 MET A CA 1
ATOM 4338 C C . MET A 1 562 ? -24.634 14.620 12.225 1.00 92.25 562 MET A C 1
ATOM 4340 O O . MET A 1 562 ? -25.562 13.838 12.444 1.00 92.25 562 MET A O 1
ATOM 4344 N N . LEU A 1 563 ? -24.726 15.925 12.478 1.00 93.50 563 LEU A N 1
ATOM 4345 C CA . LEU A 1 563 ? -25.975 16.578 12.855 1.00 93.50 563 LEU A CA 1
ATOM 4346 C C . LEU A 1 563 ? -27.005 16.436 11.727 1.00 93.50 563 LEU A C 1
ATOM 4348 O O . LEU A 1 563 ? -26.659 16.448 10.550 1.00 93.50 563 LEU A O 1
ATOM 4352 N N . SER A 1 564 ? -28.292 16.399 12.079 1.00 91.56 564 SER A N 1
ATOM 4353 C CA . SER A 1 564 ? -29.395 16.269 11.104 1.00 91.56 564 SER A CA 1
ATOM 4354 C C . SER A 1 564 ? -29.440 17.344 10.004 1.00 91.56 564 SER A C 1
ATOM 4356 O O . SER A 1 564 ? -30.016 17.120 8.942 1.00 91.56 564 SER A O 1
ATOM 4358 N N . ASP A 1 565 ? -28.853 18.520 10.240 1.00 91.06 565 ASP A N 1
ATOM 4359 C CA . ASP A 1 565 ? -28.744 19.599 9.252 1.00 91.06 565 ASP A CA 1
ATOM 4360 C C . ASP A 1 565 ? -27.413 19.590 8.481 1.00 91.06 565 ASP A C 1
ATOM 4362 O O . ASP A 1 565 ? -27.172 20.482 7.665 1.00 91.06 565 ASP A O 1
ATOM 4366 N N . LEU A 1 566 ? -26.568 18.585 8.739 1.00 87.56 566 LEU A N 1
ATOM 4367 C CA . LEU A 1 566 ? -25.246 18.363 8.153 1.00 87.56 566 LEU A CA 1
ATOM 4368 C C . LEU A 1 566 ? -24.281 19.538 8.369 1.00 87.56 566 LEU A C 1
ATOM 4370 O O . LEU A 1 566 ? -23.317 19.708 7.625 1.00 87.56 566 LEU A O 1
ATOM 4374 N N . SER A 1 567 ? -24.531 20.369 9.387 1.00 90.25 567 SER A N 1
ATOM 4375 C CA . SER A 1 567 ? -23.693 21.533 9.698 1.00 90.25 567 SER A CA 1
ATOM 4376 C C . SER A 1 567 ? -22.353 21.174 10.351 1.00 90.25 567 SER A C 1
ATOM 4378 O O . SER A 1 567 ? -21.463 22.024 10.418 1.00 90.25 567 SER A O 1
ATOM 4380 N N . GLY A 1 568 ? -22.200 19.928 10.804 1.00 89.75 568 GLY A N 1
ATOM 4381 C CA . GLY A 1 568 ? -20.985 19.378 11.394 1.00 89.75 568 GLY A CA 1
ATOM 4382 C C . GLY A 1 568 ? -21.230 18.012 12.035 1.00 89.75 568 GLY A C 1
ATOM 4383 O O . GLY A 1 568 ? -22.345 17.487 11.982 1.00 89.75 568 GLY A O 1
ATOM 4384 N N . TYR A 1 569 ? -20.183 17.471 12.654 1.00 90.88 569 TYR A N 1
ATOM 4385 C CA . TYR A 1 569 ? -20.222 16.201 13.377 1.00 90.88 569 TYR A CA 1
ATOM 4386 C C . TYR A 1 569 ? -21.146 16.265 14.598 1.00 90.88 569 TYR A C 1
ATOM 4388 O O . TYR A 1 569 ? -21.111 17.234 15.363 1.00 90.88 569 TYR A O 1
ATOM 4396 N N . ASP A 1 570 ? -21.955 15.224 14.800 1.00 93.69 570 ASP A N 1
ATOM 4397 C CA . ASP A 1 570 ? -22.767 15.067 16.011 1.00 93.69 570 ASP A CA 1
ATOM 4398 C C . ASP A 1 570 ? -21.938 14.369 17.090 1.00 93.69 570 ASP A C 1
ATOM 4400 O O . ASP A 1 570 ? -22.055 13.170 17.356 1.00 93.69 570 ASP A O 1
ATOM 4404 N N . THR A 1 571 ? -21.055 15.149 17.712 1.00 92.94 571 THR A N 1
ATOM 4405 C CA . THR A 1 571 ? -20.152 14.655 18.754 1.00 92.94 571 THR A CA 1
ATOM 4406 C C . THR A 1 571 ? -20.912 14.117 19.968 1.00 92.94 571 THR A C 1
ATOM 4408 O O . THR A 1 571 ? -20.409 13.240 20.661 1.00 92.94 571 THR A O 1
ATOM 4411 N N . GLU A 1 572 ? -22.135 14.598 20.234 1.00 93.69 572 GLU A N 1
ATOM 4412 C CA . GLU A 1 572 ? -22.957 14.106 21.344 1.00 93.69 572 GLU A CA 1
ATOM 4413 C C . GLU A 1 572 ? -23.453 12.681 21.074 1.00 93.69 572 GLU A C 1
ATOM 4415 O O . GLU A 1 572 ? -23.356 11.821 21.958 1.00 93.69 572 GLU A O 1
ATOM 4420 N N . ALA A 1 573 ? -23.948 12.400 19.866 1.00 95.06 573 ALA A N 1
ATOM 4421 C CA . ALA A 1 573 ? -24.294 11.045 19.449 1.00 95.06 573 ALA A CA 1
ATOM 4422 C C . ALA A 1 573 ? -23.059 10.135 19.494 1.00 95.06 573 ALA A C 1
ATOM 4424 O O . ALA A 1 573 ? -23.103 9.078 20.135 1.00 95.06 573 ALA A O 1
ATOM 4425 N N . GLN A 1 574 ? -21.945 10.578 18.899 1.00 94.06 574 GLN A N 1
ATOM 4426 C CA . GLN A 1 574 ? -20.674 9.847 18.869 1.00 94.06 574 GLN A CA 1
ATOM 4427 C C . GLN A 1 574 ? -20.199 9.456 20.276 1.00 94.06 574 GLN A C 1
ATOM 4429 O O . GLN A 1 574 ? -20.025 8.265 20.559 1.00 94.06 574 GLN A O 1
ATOM 4434 N N . ASP A 1 575 ? -20.079 10.430 21.180 1.00 93.75 575 ASP A N 1
ATOM 4435 C CA . ASP A 1 575 ? -19.656 10.219 22.566 1.00 93.75 575 ASP A CA 1
ATOM 4436 C C . ASP A 1 575 ? -20.649 9.322 23.326 1.00 93.75 575 ASP A C 1
ATOM 4438 O O . ASP A 1 575 ? -20.247 8.446 24.097 1.00 93.75 575 ASP A O 1
ATOM 4442 N N . THR A 1 576 ? -21.957 9.477 23.080 1.00 95.62 576 THR A N 1
ATOM 4443 C CA . THR A 1 576 ? -22.994 8.656 23.725 1.00 95.62 576 THR A CA 1
ATOM 4444 C C . THR A 1 576 ? -22.824 7.174 23.391 1.00 95.62 576 THR A C 1
ATOM 4446 O O . THR A 1 576 ? -22.892 6.333 24.295 1.00 95.62 576 THR A O 1
ATOM 4449 N N . LEU A 1 577 ? -22.581 6.822 22.123 1.00 96.62 577 LEU A N 1
ATOM 4450 C CA . LEU A 1 577 ? -22.404 5.417 21.747 1.00 96.62 577 LEU A CA 1
ATOM 4451 C C . LEU A 1 577 ? -21.135 4.829 22.358 1.00 96.62 577 LEU A C 1
ATOM 4453 O O . LEU A 1 577 ? -21.176 3.719 22.900 1.00 96.62 577 LEU A O 1
ATOM 4457 N N . ILE A 1 578 ? -20.021 5.561 22.301 1.00 95.75 578 ILE A N 1
ATOM 4458 C CA . ILE A 1 578 ? -18.756 5.101 22.878 1.00 95.75 578 ILE A CA 1
ATOM 4459 C C . ILE A 1 578 ? -18.899 4.916 24.390 1.00 95.75 578 ILE A C 1
ATOM 4461 O O . ILE A 1 578 ? -18.516 3.872 24.923 1.00 95.75 578 ILE A O 1
ATOM 4465 N N . HIS A 1 579 ? -19.518 5.868 25.090 1.00 95.12 579 HIS A N 1
ATOM 4466 C CA . HIS A 1 579 ? -19.782 5.772 26.524 1.00 95.12 579 HIS A CA 1
ATOM 4467 C C . HIS A 1 579 ? -20.609 4.533 26.873 1.00 95.12 579 HIS A C 1
ATOM 4469 O O . HIS A 1 579 ? -20.251 3.762 27.775 1.00 95.12 579 HIS A O 1
ATOM 4475 N N . ASN A 1 580 ? -21.706 4.309 26.150 1.00 97.00 580 ASN A N 1
ATOM 4476 C CA . ASN A 1 580 ? -22.578 3.168 26.394 1.00 97.00 580 ASN A CA 1
ATOM 4477 C C . ASN A 1 580 ? -21.874 1.841 26.081 1.00 97.00 580 ASN A C 1
ATOM 4479 O O . ASN A 1 580 ? -22.000 0.878 26.842 1.00 97.00 580 ASN A O 1
ATOM 4483 N N . THR A 1 581 ? -21.069 1.810 25.019 1.00 97.50 581 THR A N 1
ATOM 4484 C CA . THR A 1 581 ? -20.239 0.663 24.637 1.00 97.50 581 THR A CA 1
ATOM 4485 C C . THR A 1 581 ? -19.214 0.339 25.719 1.00 97.50 581 THR A C 1
ATOM 4487 O O . THR A 1 581 ? -19.158 -0.797 26.185 1.00 97.50 581 THR A O 1
ATOM 4490 N N . LEU A 1 582 ? -18.446 1.325 26.189 1.00 96.25 582 LEU A N 1
ATOM 4491 C CA . LEU A 1 582 ? -17.464 1.157 27.265 1.00 96.25 582 LEU A CA 1
ATOM 4492 C C . LEU A 1 582 ? -18.127 0.682 28.562 1.00 96.25 582 LEU A C 1
ATOM 4494 O O . LEU A 1 582 ? -17.639 -0.249 29.210 1.00 96.25 582 LEU A O 1
ATOM 4498 N N . THR A 1 583 ? -19.277 1.261 28.910 1.00 95.31 583 THR A N 1
ATOM 4499 C CA . THR A 1 583 ? -20.079 0.836 30.064 1.00 95.31 583 THR A CA 1
ATOM 4500 C C . THR A 1 583 ? -20.512 -0.621 29.921 1.00 95.31 583 THR A C 1
ATOM 4502 O O . THR A 1 583 ? -20.353 -1.418 30.849 1.00 95.31 583 THR A O 1
ATOM 4505 N N . TRP A 1 584 ? -21.000 -1.014 28.744 1.00 97.00 584 TRP A N 1
ATOM 4506 C CA . TRP A 1 584 ? -21.402 -2.389 28.465 1.00 97.00 584 TRP A CA 1
ATOM 4507 C C . TRP A 1 584 ? -20.215 -3.358 28.454 1.00 97.00 584 TRP A C 1
ATOM 4509 O O . TRP A 1 584 ? -20.317 -4.472 28.975 1.00 97.00 584 TRP A O 1
ATOM 4519 N N . PHE A 1 585 ? -19.056 -2.932 27.961 1.00 96.69 585 PHE A N 1
ATOM 4520 C CA . PHE A 1 585 ? -17.779 -3.632 28.093 1.00 96.69 585 PHE A CA 1
ATOM 4521 C C . PHE A 1 585 ? -17.290 -3.725 29.547 1.00 96.69 585 PHE A C 1
ATOM 4523 O O . PHE A 1 585 ? -16.359 -4.483 29.832 1.00 96.69 585 PHE A O 1
ATOM 4530 N N . GLY A 1 586 ? -17.928 -3.031 30.492 1.00 92.50 586 GLY A N 1
ATOM 4531 C CA . GLY A 1 586 ? -17.559 -3.032 31.906 1.00 92.50 586 GLY A CA 1
ATOM 4532 C C . GLY A 1 586 ? -16.282 -2.243 32.184 1.00 92.50 586 GLY A C 1
ATOM 4533 O O . GLY A 1 586 ? -15.550 -2.568 33.118 1.00 92.50 586 GLY A O 1
ATOM 4534 N N . TYR A 1 587 ? -15.976 -1.251 31.350 1.00 89.38 587 TYR A N 1
ATOM 4535 C CA . TYR A 1 587 ? -14.862 -0.341 31.555 1.00 89.38 587 TYR A CA 1
ATOM 4536 C C . TYR A 1 587 ? -15.177 0.623 32.707 1.00 89.38 587 TYR A C 1
ATOM 4538 O O . TYR A 1 587 ? -16.186 1.320 32.695 1.00 89.38 587 TYR A O 1
ATOM 4546 N N . VAL A 1 588 ? -14.307 0.660 33.720 1.00 70.06 588 VAL A N 1
ATOM 4547 C CA . VAL A 1 588 ? -14.500 1.453 34.957 1.00 70.06 588 VAL A CA 1
ATOM 4548 C C . VAL A 1 588 ? -13.654 2.741 34.941 1.00 70.06 588 VAL A C 1
ATOM 4550 O O . VAL A 1 588 ? -13.412 3.347 35.978 1.00 70.06 588 VAL A O 1
ATOM 4553 N N . GLY A 1 589 ? -13.147 3.141 33.770 1.00 59.75 589 GLY A N 1
ATOM 4554 C CA . GLY A 1 589 ? -12.273 4.307 33.588 1.00 59.75 589 GLY A CA 1
ATOM 4555 C C . GLY A 1 589 ? -12.948 5.533 32.967 1.00 59.75 589 GLY A C 1
ATOM 4556 O O . GLY A 1 589 ? -12.234 6.404 32.479 1.00 59.75 589 GLY A O 1
ATOM 4557 N N . VAL A 1 590 ? -14.285 5.582 32.933 1.00 52.12 590 VAL A N 1
ATOM 4558 C CA . VAL A 1 590 ? -15.049 6.716 32.382 1.00 52.12 590 VAL A CA 1
ATOM 4559 C C . VAL A 1 590 ? -14.728 7.987 33.176 1.00 52.12 590 VAL A C 1
ATOM 4561 O O . VAL A 1 590 ? -14.734 7.964 34.409 1.00 52.12 590 VAL A O 1
ATOM 4564 N N . TYR A 1 591 ? -14.409 9.074 32.473 1.00 46.34 591 TYR A N 1
ATOM 4565 C CA . TYR A 1 591 ? -14.146 10.380 33.077 1.00 46.34 591 TYR A CA 1
ATOM 4566 C C . TYR A 1 591 ? -15.477 11.018 33.516 1.00 46.34 591 TYR A C 1
ATOM 4568 O O . TYR A 1 591 ? -16.370 11.202 32.695 1.00 46.34 591 TYR A O 1
ATOM 4576 N N . GLU A 1 592 ? -15.619 11.357 34.802 1.00 35.91 592 GLU A N 1
ATOM 4577 C CA . GLU A 1 592 ? -16.563 12.400 35.228 1.00 35.91 592 GLU A CA 1
ATOM 4578 C C . GLU A 1 592 ? -15.886 13.760 34.997 1.00 35.91 592 GLU A C 1
ATOM 4580 O O . GLU A 1 592 ? -14.701 13.934 35.294 1.00 35.91 592 GLU A O 1
ATOM 4585 N N . GLU A 1 593 ? -16.626 14.707 34.427 1.00 38.50 593 GLU A N 1
ATOM 4586 C CA . GLU A 1 593 ? -16.135 16.032 34.057 1.00 38.50 593 GLU A CA 1
ATOM 4587 C C . GLU A 1 593 ? -15.655 16.851 35.282 1.00 38.50 593 GLU A C 1
ATOM 4589 O O . GLU A 1 593 ? -16.280 16.850 36.341 1.00 38.50 593 GLU A O 1
ATOM 4594 N N . GLU A 1 594 ? -14.553 17.585 35.063 1.00 40.22 594 GLU A N 1
ATOM 4595 C CA . GLU A 1 594 ? -13.876 18.605 35.894 1.00 40.22 594 GLU A CA 1
ATOM 4596 C C . GLU A 1 594 ? -12.890 18.188 37.016 1.00 40.22 594 GLU A C 1
ATOM 4598 O O . GLU A 1 594 ? -13.263 17.913 38.155 1.00 40.22 594 GLU A O 1
ATOM 4603 N N . ALA A 1 595 ? -11.580 18.348 36.738 1.00 36.09 595 ALA A N 1
ATOM 4604 C CA . ALA A 1 595 ? -10.683 19.276 37.461 1.00 36.09 595 ALA A CA 1
ATOM 4605 C C . ALA A 1 595 ? -9.286 19.378 36.795 1.00 36.09 595 ALA A C 1
ATOM 4607 O O . ALA A 1 595 ? -8.709 18.376 36.383 1.00 36.09 595 ALA A O 1
ATOM 4608 N N . GLU A 1 596 ? -8.764 20.609 36.722 1.00 46.41 596 GLU A N 1
ATOM 4609 C CA . GLU A 1 596 ? -7.443 21.066 36.242 1.00 46.41 596 GLU A CA 1
ATOM 4610 C C . GLU A 1 596 ? -6.318 20.012 36.103 1.00 46.41 596 GLU A C 1
ATOM 4612 O O . GLU A 1 596 ? -5.888 19.376 37.068 1.00 46.41 596 GLU A O 1
ATOM 4617 N N . GLU A 1 597 ? -5.760 19.919 34.889 1.00 46.66 597 GLU A N 1
ATOM 4618 C CA . GLU A 1 597 ? -4.631 19.057 34.529 1.00 46.66 597 GLU A CA 1
ATOM 4619 C C . GLU A 1 597 ? -3.375 19.289 35.385 1.00 46.66 597 GLU A C 1
ATOM 4621 O O . GLU A 1 597 ? -2.598 20.229 35.188 1.00 46.66 597 GLU A O 1
ATOM 4626 N N . ALA A 1 598 ? -3.074 18.325 36.249 1.00 45.62 598 ALA A N 1
ATOM 4627 C CA . ALA A 1 598 ? -1.723 18.102 36.738 1.00 45.62 598 ALA A CA 1
ATOM 4628 C C . ALA A 1 598 ? -0.913 17.353 35.663 1.00 45.62 598 ALA A C 1
ATOM 4630 O O . ALA A 1 598 ? -0.818 16.129 35.693 1.00 45.62 598 ALA A O 1
ATOM 4631 N N . GLY A 1 599 ? -0.316 18.063 34.703 1.00 56.31 599 GLY A N 1
ATOM 4632 C CA . GLY A 1 599 ? 0.550 17.392 33.724 1.00 56.31 599 GLY A CA 1
ATOM 4633 C C . GLY A 1 599 ? 1.052 18.221 32.552 1.00 56.31 599 GLY A C 1
ATOM 4634 O O . GLY A 1 599 ? 2.095 17.874 31.998 1.00 56.31 599 GLY A O 1
ATOM 4635 N N . PHE A 1 600 ? 0.381 19.321 32.204 1.00 62.09 600 PHE A N 1
ATOM 4636 C CA . PHE A 1 600 ? 0.791 20.143 31.069 1.00 62.09 600 PHE A CA 1
ATOM 4637 C C . PHE A 1 600 ? 2.195 20.728 31.272 1.00 62.09 600 PHE A C 1
ATOM 4639 O O . PHE A 1 600 ? 2.474 21.432 32.249 1.00 62.09 600 PHE A O 1
ATOM 4646 N N . ARG A 1 601 ? 3.095 20.436 30.330 1.00 65.50 601 ARG A N 1
ATOM 4647 C CA . ARG A 1 601 ? 4.444 21.000 30.283 1.00 65.50 601 ARG A CA 1
ATOM 4648 C C . ARG A 1 601 ? 4.602 21.790 28.995 1.00 65.50 601 ARG A C 1
ATOM 4650 O O . ARG A 1 601 ? 4.549 21.236 27.904 1.00 65.50 601 ARG A O 1
ATOM 4657 N N . CYS A 1 602 ? 4.857 23.081 29.154 1.00 72.62 602 CYS A N 1
ATOM 4658 C CA . CYS A 1 602 ? 5.340 23.949 28.093 1.00 72.62 602 CYS A CA 1
ATOM 4659 C C . CYS A 1 602 ? 6.811 24.261 28.373 1.00 72.62 602 CYS A C 1
ATOM 4661 O O . CYS A 1 602 ? 7.162 24.665 29.488 1.00 72.62 602 CYS A O 1
ATOM 4663 N N . ALA A 1 603 ? 7.677 24.053 27.386 1.00 78.69 603 ALA A N 1
ATOM 4664 C CA . ALA A 1 603 ? 9.085 24.406 27.476 1.00 78.69 603 ALA A CA 1
ATOM 4665 C C . ALA A 1 603 ? 9.451 25.408 26.382 1.00 78.69 603 ALA A C 1
ATOM 4667 O O . ALA A 1 603 ? 9.148 25.223 25.206 1.00 78.69 603 ALA A O 1
ATOM 4668 N N . LEU A 1 604 ? 10.140 26.475 26.785 1.00 82.81 604 LEU A N 1
ATOM 4669 C CA . LEU A 1 604 ? 10.713 27.461 25.880 1.00 82.81 604 LEU A CA 1
ATOM 4670 C C . LEU A 1 604 ? 12.202 27.156 25.697 1.00 82.81 604 LEU A C 1
ATOM 4672 O O . LEU A 1 604 ? 12.953 27.100 26.674 1.00 82.81 604 LEU A O 1
ATOM 4676 N N . HIS A 1 605 ? 12.642 26.971 24.456 1.00 83.75 605 HIS A N 1
ATOM 4677 C CA . HIS A 1 605 ? 14.045 26.732 24.138 1.00 83.75 605 HIS A CA 1
ATOM 4678 C C . HIS A 1 605 ? 14.823 28.053 24.046 1.00 83.75 605 HIS A C 1
ATOM 4680 O O . HIS A 1 605 ? 14.270 29.117 23.760 1.00 83.75 605 HIS A O 1
ATOM 4686 N N . ALA A 1 606 ? 16.132 27.994 24.302 1.00 78.56 606 ALA A N 1
ATOM 4687 C CA . ALA A 1 606 ? 16.994 29.168 24.217 1.00 78.56 606 ALA A CA 1
ATOM 4688 C C . ALA A 1 606 ? 17.011 29.746 22.791 1.00 78.56 606 ALA A C 1
ATOM 4690 O O . ALA A 1 606 ? 17.042 29.002 21.812 1.00 78.56 606 ALA A O 1
ATOM 4691 N N . ALA A 1 607 ? 17.039 31.076 22.681 1.00 81.06 607 ALA A N 1
ATOM 4692 C CA . ALA A 1 607 ? 17.173 31.748 21.394 1.00 81.06 607 ALA A CA 1
ATOM 4693 C C . ALA A 1 607 ? 18.547 31.447 20.762 1.00 81.06 607 ALA A C 1
ATOM 4695 O O . ALA A 1 607 ? 19.561 31.511 21.457 1.00 81.06 607 ALA A O 1
ATOM 4696 N N . LEU A 1 608 ? 18.603 31.147 19.461 1.00 77.75 608 LEU A N 1
ATOM 4697 C CA . LEU A 1 608 ? 19.854 30.852 18.747 1.00 77.75 608 LEU A CA 1
ATOM 4698 C C . LEU A 1 608 ? 20.016 31.729 17.491 1.00 77.75 608 LEU A C 1
ATOM 4700 O O . LEU A 1 608 ? 19.107 31.729 16.658 1.00 77.75 608 LEU A O 1
ATOM 4704 N N . PRO A 1 609 ? 21.156 32.429 17.305 1.00 66.62 609 PRO A N 1
ATOM 4705 C CA . PRO A 1 609 ? 22.324 32.484 18.190 1.00 66.62 609 PRO A CA 1
ATOM 4706 C C . PRO A 1 609 ? 22.090 33.362 19.432 1.00 66.62 609 PRO A C 1
ATOM 4708 O O . PRO A 1 609 ? 21.354 34.341 19.379 1.00 66.62 609 PRO A O 1
ATOM 4711 N N . ASN A 1 610 ? 22.757 33.032 20.542 1.00 67.38 610 ASN A N 1
ATOM 4712 C CA . ASN A 1 610 ? 22.801 33.851 21.758 1.00 67.38 610 ASN A CA 1
ATOM 4713 C C . ASN A 1 610 ? 24.270 34.176 22.101 1.00 67.38 610 ASN A C 1
ATOM 4715 O O . ASN A 1 610 ? 25.025 33.238 22.375 1.00 67.38 610 ASN A O 1
ATOM 4719 N N . PRO A 1 611 ? 24.702 35.454 22.098 1.00 66.44 611 PRO A N 1
ATOM 4720 C CA . PRO A 1 611 ? 23.897 36.671 21.937 1.00 66.44 611 PRO A CA 1
ATOM 4721 C C . PRO A 1 611 ? 23.354 36.873 20.514 1.00 66.44 611 PRO A C 1
ATOM 4723 O O . PRO A 1 611 ? 24.037 36.598 19.530 1.00 66.44 611 PRO A O 1
ATOM 4726 N N . VAL A 1 612 ? 22.120 37.379 20.429 1.00 79.62 612 VAL A N 1
ATOM 4727 C CA . VAL A 1 612 ? 21.440 37.682 19.161 1.00 79.62 612 VAL A CA 1
ATOM 4728 C C . VAL A 1 612 ? 22.073 38.924 18.536 1.00 79.62 612 VAL A C 1
ATOM 4730 O O . VAL A 1 612 ? 22.107 39.978 19.169 1.00 79.62 612 VAL A O 1
ATOM 4733 N N . THR A 1 613 ? 22.567 38.815 17.303 1.00 72.56 613 THR A N 1
ATOM 4734 C CA . THR A 1 613 ? 23.181 39.939 16.575 1.00 72.56 613 THR A CA 1
ATOM 4735 C C . THR A 1 613 ? 22.282 40.534 15.490 1.00 72.56 613 THR A C 1
ATOM 4737 O O . THR A 1 613 ? 22.407 41.724 15.220 1.00 72.56 613 THR A O 1
ATOM 4740 N N . ASP A 1 614 ? 21.385 39.739 14.894 1.00 79.31 614 ASP A N 1
ATOM 4741 C CA . ASP A 1 614 ? 20.445 40.186 13.850 1.00 79.31 614 ASP A CA 1
ATOM 4742 C C . ASP A 1 614 ? 19.139 39.367 13.880 1.00 79.31 614 ASP A C 1
ATOM 4744 O O . ASP A 1 614 ? 18.093 39.852 14.305 1.00 79.31 614 ASP A O 1
ATOM 4748 N N . VAL A 1 615 ? 19.218 38.072 13.557 1.00 80.50 615 VAL A N 1
ATOM 4749 C CA . VAL A 1 615 ? 18.088 37.127 13.596 1.00 80.50 615 VAL A CA 1
ATOM 4750 C C . VAL A 1 615 ? 18.367 36.043 14.629 1.00 80.50 615 VAL A C 1
ATOM 4752 O O . VAL A 1 615 ? 19.489 35.550 14.703 1.00 80.50 615 VAL A O 1
ATOM 4755 N N . ALA A 1 616 ? 17.349 35.643 15.394 1.00 81.69 616 ALA A N 1
ATOM 4756 C CA . ALA A 1 616 ? 17.404 34.465 16.253 1.00 81.69 616 ALA A CA 1
ATOM 4757 C C . ALA A 1 616 ? 16.166 33.584 16.089 1.00 81.69 616 ALA A C 1
ATOM 4759 O O . ALA A 1 616 ? 15.065 34.075 15.844 1.00 81.69 616 ALA A O 1
ATOM 4760 N N . ARG A 1 617 ? 16.359 32.274 16.252 1.00 83.00 617 ARG A N 1
ATOM 4761 C CA . ARG A 1 617 ? 15.295 31.269 16.309 1.00 83.00 617 ARG A CA 1
ATOM 4762 C C . ARG A 1 617 ? 14.934 30.990 17.761 1.00 83.00 617 ARG A C 1
ATOM 4764 O O . ARG A 1 617 ? 15.833 30.796 18.575 1.00 83.00 617 ARG A O 1
ATOM 4771 N N . ILE A 1 618 ? 13.640 30.951 18.060 1.00 84.56 618 ILE A N 1
ATOM 4772 C CA . ILE A 1 618 ? 13.088 30.571 19.363 1.00 84.56 618 ILE A CA 1
ATOM 4773 C C . ILE A 1 618 ? 12.208 29.350 19.116 1.00 84.56 618 ILE A C 1
ATOM 4775 O O . ILE A 1 618 ? 11.251 29.441 18.353 1.00 84.56 618 ILE A O 1
ATOM 4779 N N . GLY A 1 619 ? 12.561 28.218 19.719 1.00 83.88 619 GLY A N 1
ATOM 4780 C CA . GLY A 1 619 ? 11.725 27.021 19.703 1.00 83.88 619 GLY A CA 1
ATOM 4781 C C . GLY A 1 619 ? 10.861 26.948 20.957 1.00 83.88 619 GLY A C 1
ATOM 4782 O O . GLY A 1 619 ? 11.264 27.437 22.015 1.00 83.88 619 GLY A O 1
ATOM 4783 N N . TYR A 1 620 ? 9.720 26.279 20.865 1.00 87.38 620 TYR A N 1
ATOM 4784 C CA . TYR A 1 620 ? 8.914 25.872 22.012 1.00 87.38 620 TYR A CA 1
ATOM 4785 C C . TYR A 1 620 ? 8.490 24.407 21.844 1.00 87.38 620 TYR A C 1
ATOM 4787 O O . TYR A 1 620 ? 8.537 23.877 20.736 1.00 87.38 620 TYR A O 1
ATOM 4795 N N . SER A 1 621 ? 8.118 23.749 22.938 1.00 86.25 621 SER A N 1
ATOM 4796 C CA . SER A 1 621 ? 7.538 22.404 22.925 1.00 86.25 621 SER A CA 1
ATOM 4797 C C . SER A 1 621 ? 6.369 22.314 23.898 1.00 86.25 621 SER A C 1
ATOM 4799 O O . SER A 1 621 ? 6.392 22.915 24.978 1.00 86.25 621 SER A O 1
ATOM 4801 N N . LEU A 1 622 ? 5.348 21.564 23.492 1.00 81.31 622 LEU A N 1
ATOM 4802 C CA . LEU A 1 622 ? 4.138 21.286 24.257 1.00 81.31 622 LEU A CA 1
ATOM 4803 C C . LEU A 1 622 ? 4.041 19.776 24.474 1.00 81.31 622 LEU A C 1
ATOM 4805 O O . LEU A 1 622 ? 4.348 19.003 23.570 1.00 81.31 622 LEU A O 1
ATOM 4809 N N . SER A 1 623 ? 3.616 19.352 25.662 1.00 80.75 623 SER A N 1
ATOM 4810 C CA . SER A 1 623 ? 3.369 17.932 25.952 1.00 80.75 623 SER A CA 1
ATOM 4811 C C . SER A 1 623 ? 2.088 17.383 25.308 1.00 80.75 623 SER A C 1
ATOM 4813 O O . SER A 1 623 ? 1.889 16.175 25.319 1.00 80.75 623 SER A O 1
ATOM 4815 N N . SER A 1 624 ? 1.216 18.257 24.797 1.00 72.94 624 SER A N 1
ATOM 4816 C CA . SER A 1 624 ? 0.001 17.928 24.043 1.00 72.94 624 SER A CA 1
ATOM 4817 C C . SER A 1 624 ? -0.450 19.136 23.198 1.00 72.94 624 SER A C 1
ATOM 4819 O O . SER A 1 624 ? -0.143 20.272 23.586 1.00 72.94 624 SER A O 1
ATOM 4821 N N . PRO A 1 625 ? -1.144 18.935 22.056 1.00 70.44 625 PRO A N 1
ATOM 4822 C CA . PRO A 1 625 ? -1.656 20.024 21.220 1.00 70.44 625 PRO A CA 1
ATOM 4823 C C . PRO A 1 625 ? -2.641 20.903 21.993 1.00 70.44 625 PRO A C 1
ATOM 4825 O O . PRO A 1 625 ? -3.636 20.414 22.525 1.00 70.44 625 PRO A O 1
ATOM 4828 N N . ARG A 1 626 ? -2.342 22.199 22.092 1.00 76.69 626 ARG A N 1
ATOM 4829 C CA . ARG A 1 626 ? -3.169 23.212 22.758 1.00 76.69 626 ARG A CA 1
ATOM 4830 C C . ARG A 1 626 ? -2.863 24.583 22.172 1.00 76.69 626 ARG A C 1
ATOM 4832 O O . ARG A 1 626 ? -1.743 24.807 21.719 1.00 76.69 626 ARG A O 1
ATOM 4839 N N . ASN A 1 627 ? -3.811 25.508 22.317 1.00 83.88 627 ASN A N 1
ATOM 4840 C CA . ASN A 1 627 ? -3.618 26.903 21.928 1.00 83.88 627 ASN A CA 1
ATOM 4841 C C . ASN A 1 627 ? -2.389 27.494 22.638 1.00 83.88 627 ASN A C 1
ATOM 4843 O O . ASN A 1 627 ? -2.300 27.487 23.875 1.00 83.88 627 ASN A O 1
ATOM 4847 N N . VAL A 1 628 ? -1.452 28.038 21.870 1.00 83.56 628 VAL A N 1
ATOM 4848 C CA . VAL A 1 628 ? -0.175 28.569 22.345 1.00 83.56 628 VAL A CA 1
ATOM 4849 C C . VAL A 1 628 ? 0.065 29.976 21.812 1.00 83.56 628 VAL A C 1
ATOM 4851 O O . VAL A 1 628 ? -0.182 30.299 20.656 1.00 83.56 628 VAL A O 1
ATOM 4854 N N . SER A 1 629 ? 0.597 30.841 22.679 1.00 88.38 629 SER A N 1
ATOM 4855 C CA . SER A 1 629 ? 0.892 32.230 22.331 1.00 88.38 629 SER A CA 1
ATOM 4856 C C . SER A 1 629 ? 2.312 32.598 22.758 1.00 88.38 629 SER A C 1
ATOM 4858 O O . SER A 1 629 ? 2.618 32.666 23.953 1.00 88.38 629 SER A O 1
ATOM 4860 N N . LEU A 1 630 ? 3.198 32.853 21.791 1.00 87.25 630 LEU A N 1
ATOM 4861 C CA . LEU A 1 630 ? 4.593 33.234 22.034 1.00 87.25 630 LEU A CA 1
ATOM 4862 C C . LEU A 1 630 ? 4.770 34.744 21.853 1.00 87.25 630 LEU A C 1
ATOM 4864 O O . LEU A 1 630 ? 4.592 35.275 20.759 1.00 87.25 630 LEU A O 1
ATOM 4868 N N . LYS A 1 631 ? 5.158 35.458 22.915 1.00 90.00 631 LYS A N 1
ATOM 4869 C CA . LYS A 1 631 ? 5.215 36.933 22.948 1.00 90.00 631 LYS A CA 1
ATOM 4870 C C . LYS A 1 631 ? 6.597 37.455 23.342 1.00 90.00 631 LYS A C 1
ATOM 4872 O O . LYS A 1 631 ? 7.221 36.953 24.271 1.00 90.00 631 LYS A O 1
ATOM 4877 N N . VAL A 1 632 ? 7.054 38.504 22.660 1.00 86.88 632 VAL A N 1
ATOM 4878 C CA . VAL A 1 632 ? 8.315 39.213 22.925 1.00 86.88 632 VAL A CA 1
ATOM 4879 C C . VAL A 1 632 ? 8.019 40.532 23.624 1.00 86.88 632 VAL A C 1
ATOM 4881 O O . VAL A 1 632 ? 7.260 41.353 23.108 1.00 86.88 632 VAL A O 1
ATOM 4884 N N . TYR A 1 633 ? 8.667 40.761 24.763 1.00 88.56 633 TYR A N 1
ATOM 4885 C CA . TYR A 1 633 ? 8.553 41.985 25.555 1.00 88.56 633 TYR A CA 1
ATOM 4886 C C . TYR A 1 633 ? 9.892 42.728 25.587 1.00 88.56 633 TYR A C 1
ATOM 4888 O O . TYR A 1 633 ? 10.953 42.107 25.539 1.00 88.56 633 TYR A O 1
ATOM 4896 N N . ASP A 1 634 ? 9.854 44.058 25.671 1.00 84.75 634 ASP A N 1
ATOM 4897 C CA . ASP A 1 634 ? 11.056 44.851 25.934 1.00 84.75 634 ASP A CA 1
ATOM 4898 C C . ASP A 1 634 ? 11.418 44.834 27.430 1.00 84.75 634 ASP A C 1
ATOM 4900 O O . ASP A 1 634 ? 10.670 44.336 28.274 1.00 84.75 634 ASP A O 1
ATOM 4904 N N . ILE A 1 635 ? 12.575 45.407 27.781 1.00 81.56 635 ILE A N 1
ATOM 4905 C CA . ILE A 1 635 ? 13.067 45.443 29.170 1.00 81.56 635 ILE A CA 1
ATOM 4906 C C . ILE A 1 635 ? 12.149 46.208 30.139 1.00 81.56 635 ILE A C 1
ATOM 4908 O O . ILE A 1 635 ? 12.349 46.137 31.349 1.00 81.56 635 ILE A O 1
ATOM 4912 N N . THR A 1 636 ? 11.166 46.957 29.628 1.00 84.00 636 THR A N 1
ATOM 4913 C CA . THR A 1 636 ? 10.167 47.668 30.438 1.00 84.00 636 THR A CA 1
ATOM 4914 C C . THR A 1 636 ? 8.893 46.847 30.652 1.00 84.00 636 THR A C 1
ATOM 4916 O O . THR A 1 636 ? 7.985 47.300 31.345 1.00 84.00 636 THR A O 1
ATOM 4919 N N . GLY A 1 637 ? 8.821 45.638 30.081 1.00 80.62 637 GLY A N 1
ATOM 4920 C CA . GLY A 1 637 ? 7.648 44.767 30.129 1.00 80.62 637 GLY A CA 1
ATOM 4921 C C . GLY A 1 637 ? 6.566 45.136 29.113 1.00 80.62 637 GLY A C 1
ATOM 4922 O O . GLY A 1 637 ? 5.458 44.607 29.183 1.00 80.62 637 GLY A O 1
ATOM 4923 N N . ARG A 1 638 ? 6.847 46.032 28.157 1.00 84.62 638 ARG A N 1
ATOM 4924 C CA . ARG A 1 638 ? 5.909 46.361 27.078 1.00 84.62 638 ARG A CA 1
ATOM 4925 C C . ARG A 1 638 ? 5.989 45.298 25.985 1.00 84.62 638 ARG A C 1
ATOM 4927 O O . ARG A 1 638 ? 7.081 44.943 25.544 1.00 84.62 638 ARG A O 1
ATOM 4934 N N . LEU A 1 639 ? 4.830 44.818 25.530 1.00 90.81 639 LEU A N 1
ATOM 4935 C CA . LEU A 1 639 ? 4.730 43.877 24.413 1.00 90.81 639 LEU A CA 1
ATOM 4936 C C . LEU A 1 639 ? 5.270 44.527 23.131 1.00 90.81 639 LEU A C 1
ATOM 4938 O O . LEU A 1 639 ? 4.791 45.581 22.716 1.00 90.81 639 LEU A O 1
ATOM 4942 N N . VAL A 1 640 ? 6.261 43.888 22.515 1.00 92.31 640 VAL A N 1
ATOM 4943 C CA . VAL A 1 640 ? 6.886 44.319 21.257 1.00 92.31 640 VAL A CA 1
ATOM 4944 C C . VAL A 1 640 ? 6.264 43.585 20.075 1.00 92.31 640 VAL A C 1
ATOM 4946 O O . VAL A 1 640 ? 5.983 44.214 19.056 1.00 92.31 640 VAL A O 1
ATOM 4949 N N . LYS A 1 641 ? 6.058 42.264 20.193 1.00 88.81 641 LYS A N 1
ATOM 4950 C CA . LYS A 1 641 ? 5.528 41.425 19.107 1.00 88.81 641 LYS A CA 1
ATOM 4951 C C . LYS A 1 641 ? 4.970 40.093 19.626 1.00 88.81 641 LYS A C 1
ATOM 4953 O O . LYS A 1 641 ? 5.556 39.511 20.534 1.00 88.81 641 LYS A O 1
ATOM 4958 N N . THR A 1 642 ? 3.902 39.589 19.011 1.00 90.69 642 THR A N 1
ATOM 4959 C CA . THR A 1 642 ? 3.467 38.182 19.117 1.00 90.69 642 THR A CA 1
ATOM 4960 C C . THR A 1 642 ? 4.068 37.407 17.942 1.00 90.69 642 THR A C 1
ATOM 4962 O O . THR A 1 642 ? 3.958 37.850 16.799 1.00 90.69 642 THR A O 1
ATOM 4965 N N . LEU A 1 643 ? 4.789 36.324 18.225 1.00 85.94 643 LEU A N 1
ATOM 4966 C CA . LEU A 1 643 ? 5.480 35.489 17.239 1.00 85.94 643 LEU A CA 1
ATOM 4967 C C . LEU A 1 643 ? 4.621 34.316 16.763 1.00 85.94 643 LEU A C 1
ATOM 4969 O O . LEU A 1 643 ? 4.710 33.968 15.593 1.00 85.94 643 LEU A O 1
ATOM 4973 N N . VAL A 1 644 ? 3.829 33.740 17.668 1.00 87.88 644 VAL A N 1
ATOM 4974 C CA . VAL A 1 644 ? 2.923 32.604 17.442 1.00 87.88 644 VAL A CA 1
ATOM 4975 C C . VAL A 1 644 ? 1.650 32.869 18.240 1.00 87.88 644 VAL A C 1
ATOM 4977 O O . VAL A 1 644 ? 1.754 33.390 19.356 1.00 87.88 644 VAL A O 1
ATOM 4980 N N . ASP A 1 645 ? 0.494 32.571 17.657 1.00 87.56 645 ASP A N 1
ATOM 4981 C CA . ASP A 1 645 ? -0.831 32.647 18.285 1.00 87.56 645 ASP A CA 1
ATOM 4982 C C . ASP A 1 645 ? -1.742 31.658 17.543 1.00 87.56 645 ASP A C 1
ATOM 4984 O O . ASP A 1 645 ? -2.461 32.045 16.621 1.00 87.56 645 ASP A O 1
ATOM 4988 N N . GLU A 1 646 ? -1.585 30.373 17.855 1.00 75.56 646 GLU A N 1
ATOM 4989 C CA . GLU A 1 646 ? -2.207 29.247 17.139 1.00 75.56 646 GLU A CA 1
ATOM 4990 C C . GLU A 1 646 ? -2.764 28.198 18.096 1.00 75.56 646 GLU A C 1
ATOM 4992 O O . GLU A 1 646 ? -2.200 28.064 19.211 1.00 75.56 646 GLU A O 1
#

Nearest PDB structures (foldseek):
  5f7u-assembly1_A  TM=7.712E-01  e=8.001E-03  Listeria monocytogenes EGD-e
  4kwu-assembly1_A  TM=7.714E-01  e=2.259E-02  Listeria monocytogenes EGD-e
  4kmq-assembly1_A  TM=7.712E-01  e=2.386E-02  Listeria monocytogenes EGD-e
  3bpl-assembly1_B  TM=5.386E-01  e=1.541E-02  Homo sapiens
  5e4e-assembly1_B  TM=4.800E-01  e=2.121E-01  Homo sapiens

Organism: NCBI:txid1703771

Solvent-accessible surface area (backbone atoms only — not comparable to full-atom values): 34762 Å² total; per-residue (Å²): 141,83,86,85,83,81,81,81,80,80,79,79,69,81,77,73,71,74,70,45,63,46,71,31,35,34,39,53,34,52,81,96,48,56,20,50,81,44,53,69,78,76,64,74,72,96,55,60,75,75,69,78,66,57,92,82,75,94,75,72,86,44,69,57,76,86,44,36,41,68,22,29,46,29,36,43,34,28,45,70,37,33,24,23,45,42,32,40,36,38,33,33,35,14,82,48,83,81,57,91,47,45,35,28,40,32,34,20,35,45,38,91,90,70,56,72,89,53,32,34,48,43,65,44,85,78,33,56,62,26,70,75,59,70,47,60,69,75,35,64,78,39,84,45,73,71,85,53,64,83,47,80,46,74,50,73,47,77,33,92,80,45,51,76,46,40,54,53,48,30,32,41,36,40,34,35,44,59,56,81,94,39,67,53,47,65,31,41,34,29,39,69,85,50,70,80,73,46,52,12,41,31,38,40,73,43,53,80,72,46,39,55,54,45,64,35,26,21,15,30,49,46,40,63,47,46,38,33,38,27,37,33,55,43,60,64,33,10,38,72,79,47,64,64,75,60,41,27,34,48,58,50,54,62,48,76,41,46,34,34,39,34,13,85,49,30,59,44,72,92,43,49,18,43,62,48,40,34,41,36,35,24,55,73,86,47,76,76,46,76,44,79,38,47,75,79,45,76,54,50,40,49,22,35,27,37,41,73,47,75,58,49,54,74,73,38,35,42,40,34,33,44,36,33,23,19,67,81,75,34,49,37,67,56,74,76,42,63,31,38,18,45,79,85,54,73,63,17,29,40,40,38,41,38,88,55,97,70,65,82,84,65,56,41,60,60,75,39,36,71,44,62,44,80,42,46,30,84,83,37,32,60,82,39,58,54,50,56,43,30,27,26,50,94,75,28,62,28,32,40,37,39,40,39,39,25,44,38,26,54,81,72,40,39,36,90,60,34,82,68,25,53,45,43,60,50,55,21,40,75,51,34,17,33,42,37,39,25,21,28,28,38,59,30,54,25,66,54,56,24,90,82,41,40,71,32,64,42,52,90,88,32,62,48,28,71,72,69,31,41,35,26,29,29,31,51,61,36,72,42,43,58,46,55,36,30,27,34,83,79,41,81,52,25,32,48,81,66,34,44,61,44,32,35,41,22,60,76,92,57,43,83,34,54,39,34,22,18,34,53,75,37,60,41,91,74,45,42,75,38,28,25,37,89,90,66,46,32,34,20,35,38,33,68,46,94,83,55,17,34,43,36,44,32,30,28,56,62,86,37,30,28,34,95,83,64,85,45,71,27,59,66,38,41,29,48,40,44,46,27,43,39,52,73,71,64,52,87,60,66,64,78,88,86,80,85,80,90,73,84,46,78,47,78,48,76,53,45,51,76,82,67,86,85,70,62,49,70,51,71,49,64,78,60,98,66,82,45,73,44,72,43,58,47,102,86,71,49,81,72,47,75,80,45,79,85